Protein 8ABT (pdb70)

Foldseek 3Di:
DDPVVVVVVVVLVVLVVVLLVQVVCLVVVLQVQLQQLNQQVVLVQEDQQAWEADLQFIQGGSRRSCLQSAVPPCCQQVVRDGDDDPQWGWHWAKDDKDKAAPPVNFKIKIKIKTKTWTAGHPVCCVVHPPPDQRIKIWMWMWTFMWGQDPNHIGTRYTYTGTAFMARPVGGGVPDDDPRFRFDDAPPVPSSGHPGGHDPVPRAGYPVGHDDDDDPDADPPCGVNDDDPVVVVVPD/DDPVVVVVVVVVVVLVVVLLVQVVCLVVVLQVQLQQLNQQVVLVQADQQAWEADLQFIQGGSRRSCLQSQVPVCCQQPVRDGDDDPQWGWHWAKDDKDKAAPPVNFKIKIKIKTKIWTAGHPVCCVVHPPPDQRIKIWMWMWIFMWGQDPNHIGTRYTYTGTAFMQRVVGGRVRDDDPDHRFDDAPPVPSSHHPGGHPPVPRAGYPVGHDDDDDPDADPPCGPNDDPVVVVVVDDD

Solvent-accessible surface area: 27448 Å² total; per-residue (Å²): 118,65,84,118,59,155,99,47,54,92,112,67,164,71,55,85,114,106,5,46,87,35,0,72,183,24,0,70,27,6,3,161,70,15,27,95,10,70,4,87,54,0,7,53,25,2,0,159,94,0,6,0,2,17,21,9,0,51,4,64,9,92,127,0,0,60,14,1,12,9,65,39,37,17,80,45,24,4,64,36,125,110,4,82,26,128,26,22,86,8,43,32,111,34,73,108,44,58,26,61,16,28,151,102,15,94,61,4,101,0,34,1,95,5,59,14,19,5,6,6,100,107,93,24,52,177,81,43,47,78,37,49,44,52,71,16,85,19,9,1,22,6,25,2,32,2,22,50,58,152,57,87,16,58,0,68,70,0,15,25,20,18,19,55,27,0,50,126,118,76,22,132,96,160,14,49,2,120,60,44,22,28,44,35,33,69,108,134,40,86,56,0,2,45,169,69,26,80,154,123,85,56,56,64,11,44,51,51,166,53,142,9,84,116,36,53,64,73,116,126,70,54,200,81,81,45,102,44,117,104,73,177,147,136,222,111,70,87,120,53,158,94,48,54,95,109,65,163,72,56,84,114,106,5,48,87,34,0,70,183,23,0,73,29,7,3,164,72,14,27,97,10,70,4,83,54,0,8,54,24,2,0,161,95,0,7,1,2,19,20,9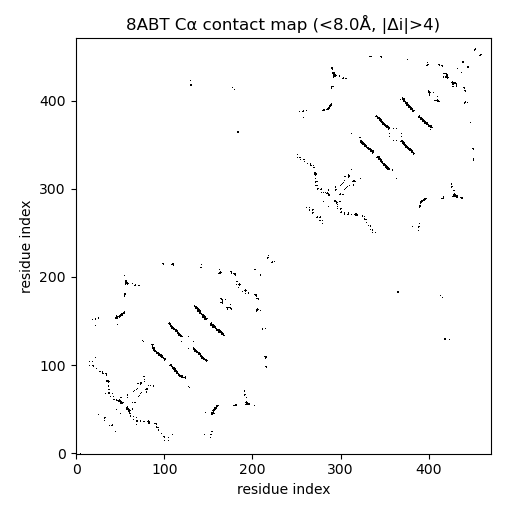,0,36,3,71,8,92,122,0,0,63,15,1,15,9,68,39,37,18,77,46,21,16,62,35,164,108,3,84,48,126,27,22,83,8,45,31,110,34,72,108,42,58,25,60,17,30,151,103,16,91,64,5,102,0,34,1,95,5,59,13,19,4,7,6,101,100,83,21,49,138,103,36,49,113,31,32,44,53,70,16,82,19,9,1,22,6,24,1,36,1,21,48,58,151,58,87,15,56,0,71,68,0,15,26,19,17,18,55,26,0,51,126,120,75,23,132,95,159,14,48,2,121,38,28,17,25,34,36,22,71,108,126,41,89,55,1,2,56,106,64,20,61,138,126,82,38,55,62,10,45,51,50,165,54,140,10,85,112,35,56,70,73,118,123,71,55,205,84,78,47,100,44,124,108,77,181,148,138,191,247

B-factor: mean 20.02, std 7.68, range [10.41, 75.84]

Structure (mmCIF, N/CA/C/O backbone):
data_8ABT
#
_entry.id   8ABT
#
_cell.length_a   78.045
_cell.length_b   78.045
_cell.length_c   159.541
_cell.angle_alpha   90.000
_cell.angle_beta   90.000
_cell.angle_gamma   120.000
#
_symmetry.space_group_name_H-M   'P 63'
#
loop_
_entity.id
_entity.type
_entity.pdbx_description
1 polymer 'SnoaL-like domain-containing protein'
2 non-polymer RESVERATROL
3 non-polymer 'SULFATE ION'
4 water water
#
loop_
_atom_site.group_PDB
_atom_site.id
_atom_site.type_symbol
_atom_site.label_atom_id
_atom_site.label_alt_id
_atom_site.label_comp_id
_atom_site.label_asym_id
_atom_site.label_entity_id
_atom_site.label_seq_id
_atom_site.pdbx_PDB_ins_code
_atom_site.Cartn_x
_atom_site.Cartn_y
_atom_site.Cartn_z
_atom_site.occupancy
_atom_site.B_iso_or_equiv
_atom_site.auth_seq_id
_atom_site.auth_comp_id
_atom_site.auth_asym_id
_atom_site.auth_atom_id
_atom_site.pdbx_PDB_model_num
ATOM 1 N N . ALA A 1 6 ? 37.194 10.819 -58.097 1.000 35.989 6 ALA A N 1
ATOM 2 C CA . ALA A 1 6 ? 36.040 11.750 -58.153 1.000 32.716 6 ALA A CA 1
ATOM 3 C C . ALA A 1 6 ? 36.416 12.984 -58.984 1.000 32.509 6 ALA A C 1
ATOM 4 O O . ALA A 1 6 ? 37.603 13.328 -59.016 1.000 34.332 6 ALA A O 1
ATOM 11 N N . SER A 1 7 ? 35.429 13.637 -59.613 1.000 28.515 7 SER A N 1
ATOM 12 C CA . SER A 1 7 ? 35.572 14.900 -60.369 1.000 26.929 7 SER A CA 1
ATOM 13 C C . SER A 1 7 ? 36.032 16.018 -59.430 1.000 25.851 7 SER A C 1
ATOM 14 O O . SER A 1 7 ? 35.797 15.912 -58.209 1.000 24.457 7 SER A O 1
ATOM 22 N N . SER A 1 8 ? 36.525 17.103 -60.003 1.000 26.037 8 SER A N 1
ATOM 23 C CA . SER A 1 8 ? 36.825 18.350 -59.256 1.000 25.050 8 SER A CA 1
ATOM 24 C C . SER A 1 8 ? 35.572 18.859 -58.545 1.000 23.589 8 SER A C 1
ATOM 25 O O . SER A 1 8 ? 35.685 19.341 -57.428 1.000 21.284 8 SER A O 1
ATOM 33 N N . GLU A 1 9 ? 34.408 18.747 -59.168 1.000 23.384 9 GLU A N 1
ATOM 34 C CA A GLU A 1 9 ? 33.140 19.263 -58.575 0.500 22.755 9 GLU A CA 1
ATOM 35 C CA B GLU A 1 9 ? 33.134 19.256 -58.590 0.500 22.983 9 GLU A CA 1
ATOM 36 C C . GLU A 1 9 ? 32.800 18.408 -57.350 1.000 22.582 9 GLU A C 1
ATOM 37 O O . GLU A 1 9 ? 32.441 18.987 -56.308 1.000 21.262 9 GLU A O 1
ATOM 59 N N . SER A 1 10 ? 32.957 17.082 -57.445 1.000 22.323 10 SER A N 1
ATOM 60 C CA . SER A 1 10 ? 32.677 16.154 -56.314 1.000 23.069 10 SER A CA 1
ATOM 61 C C . SER A 1 10 ? 33.629 16.456 -55.165 1.000 21.310 10 SER A C 1
ATOM 62 O O . SER A 1 10 ? 33.174 16.507 -54.013 1.000 19.882 10 SER A O 1
ATOM 70 N N . ARG A 1 11 ? 34.904 16.683 -55.481 1.000 19.733 11 ARG A N 1
ATOM 71 C CA . ARG A 1 11 ? 35.936 16.970 -54.464 1.000 19.174 11 ARG A CA 1
ATOM 72 C C . ARG A 1 11 ? 35.686 18.334 -53.817 1.000 18.944 11 ARG A C 1
ATOM 73 O O . ARG A 1 11 ? 35.868 18.440 -52.587 1.000 16.855 11 ARG A O 1
ATOM 94 N N . LEU A 1 12 ? 35.351 19.360 -54.595 1.000 17.619 12 LEU A N 1
ATOM 95 C CA . LEU A 1 12 ? 35.048 20.706 -54.015 1.000 17.555 12 LEU A CA 1
ATOM 96 C C . LEU A 1 12 ? 33.843 20.571 -53.073 1.000 18.002 12 LEU A C 1
ATOM 97 O O . LEU A 1 12 ? 33.919 21.098 -51.942 1.000 17.031 12 LEU A O 1
ATOM 113 N N . ALA A 1 13 ? 32.787 19.880 -53.504 1.000 17.786 13 ALA A N 1
ATOM 114 C CA . ALA A 1 13 ? 31.567 19.801 -52.657 1.000 18.503 13 ALA A CA 1
ATOM 115 C C . ALA A 1 13 ? 31.882 19.025 -51.386 1.000 18.082 13 ALA A C 1
ATOM 116 O O . ALA A 1 13 ? 31.421 19.427 -50.302 1.000 17.299 13 ALA A O 1
ATOM 123 N N . ALA A 1 14 ? 32.700 17.981 -51.492 1.000 17.279 14 ALA A N 1
ATOM 124 C CA . ALA A 1 14 ? 33.050 17.153 -50.326 1.000 18.436 14 ALA A CA 1
ATOM 125 C C . ALA A 1 14 ? 33.861 17.987 -49.335 1.000 18.102 14 ALA A C 1
ATOM 126 O O . ALA A 1 14 ? 33.604 17.906 -48.108 1.000 18.329 14 ALA A O 1
ATOM 133 N N . LEU A 1 15 ? 34.734 18.871 -49.834 1.000 18.546 15 LEU A N 1
ATOM 134 C CA . LEU A 1 15 ? 35.623 19.708 -48.997 1.000 18.336 15 LEU A CA 1
ATOM 135 C C . LEU A 1 15 ? 34.765 20.782 -48.337 1.000 17.548 15 LEU A C 1
ATOM 136 O O . LEU A 1 15 ? 34.920 20.957 -47.153 1.000 16.767 15 LEU A O 1
ATOM 152 N N . GLU A 1 16 ? 33.816 21.380 -49.066 1.000 16.581 16 GLU A N 1
ATOM 153 C CA . GLU A 1 16 ? 32.919 22.404 -48.511 1.000 18.343 16 GLU A CA 1
ATOM 154 C C . GLU A 1 16 ? 32.168 21.783 -47.306 1.000 17.587 16 GLU A C 1
ATOM 155 O O . GLU A 1 16 ? 32.068 22.449 -46.283 1.000 18.332 16 GLU A O 1
ATOM 167 N N . ALA A 1 17 ? 31.553 20.622 -47.456 1.000 17.454 17 ALA A N 1
ATOM 168 C CA . ALA A 1 17 ? 30.796 19.913 -46.400 1.000 16.750 17 ALA A CA 1
ATOM 169 C C . ALA A 1 17 ? 31.707 19.584 -45.210 1.000 16.574 17 ALA A C 1
ATOM 170 O O . ALA A 1 17 ? 31.289 19.809 -44.040 1.000 16.909 17 ALA A O 1
ATOM 177 N N . ARG A 1 18 ? 32.923 19.116 -45.474 1.000 16.630 18 ARG A N 1
ATOM 178 C CA . ARG A 1 18 ? 33.868 18.768 -44.372 1.000 16.250 18 ARG A CA 1
ATOM 179 C C . ARG A 1 18 ? 34.258 20.033 -43.622 1.000 15.646 18 ARG A C 1
ATOM 180 O O . ARG A 1 18 ? 34.286 19.999 -42.406 1.000 14.940 18 ARG A O 1
ATOM 201 N N . VAL A 1 19 ? 34.575 21.126 -44.326 1.000 16.244 19 VAL A N 1
ATOM 202 C CA . VAL A 1 19 ? 34.980 22.384 -43.659 1.000 15.576 19 VAL A CA 1
ATOM 203 C C . VAL A 1 19 ? 33.779 22.981 -42.911 1.000 16.276 19 VAL A C 1
ATOM 204 O O . VAL A 1 19 ? 33.971 23.528 -41.796 1.000 16.599 19 VAL A O 1
ATOM 217 N N . THR A 1 20 ? 32.573 22.874 -43.433 1.000 16.135 20 THR A N 1
ATOM 218 C CA . THR A 1 20 ? 31.366 23.375 -42.694 1.000 16.586 20 THR A CA 1
ATOM 219 C C . THR A 1 20 ? 31.241 22.595 -41.379 1.000 15.982 20 THR A C 1
ATOM 220 O O . THR A 1 20 ? 30.916 23.199 -40.333 1.000 17.259 20 THR A O 1
ATOM 231 N N . GLU A 1 21 ? 31.466 21.272 -41.389 1.000 16.924 21 GLU A N 1
ATOM 232 C CA . GLU A 1 21 ? 31.287 20.461 -40.154 1.000 17.147 21 GLU A CA 1
ATOM 233 C C . GLU A 1 21 ? 32.333 20.869 -39.108 1.000 16.763 21 GLU A C 1
ATOM 234 O O . GLU A 1 21 ? 31.959 21.068 -37.925 1.000 16.525 21 GLU A O 1
ATOM 246 N N . LEU A 1 22 ? 33.579 21.159 -39.508 1.000 16.408 22 LEU A N 1
ATOM 247 C CA . LEU A 1 22 ? 34.618 21.637 -38.560 1.000 15.214 22 LEU A CA 1
ATOM 248 C C . LEU A 1 22 ? 34.217 23.012 -37.971 1.000 15.085 22 LEU A C 1
ATOM 249 O O . LEU A 1 22 ? 34.380 23.231 -36.744 1.000 14.192 22 LEU A O 1
ATOM 265 N N . GLU A 1 23 ? 33.669 23.901 -38.803 1.000 14.496 23 GLU A N 1
ATOM 266 C CA . GLU A 1 23 ? 33.155 25.234 -38.363 1.000 15.911 23 GLU A CA 1
ATOM 267 C C . GLU A 1 23 ? 31.959 25.075 -37.420 1.000 15.217 23 GLU A C 1
ATOM 268 O O . GLU A 1 23 ? 31.902 25.761 -36.411 1.000 13.946 23 GLU A O 1
ATOM 280 N N . ASP A 1 24 ? 31.065 24.142 -37.744 1.000 15.252 24 ASP A N 1
ATOM 281 C CA . ASP A 1 24 ? 29.876 23.844 -36.915 1.000 16.578 24 ASP A CA 1
ATOM 282 C C . ASP A 1 24 ? 30.360 23.455 -35.513 1.000 14.952 24 ASP A C 1
ATOM 283 O O . ASP A 1 24 ? 29.807 23.997 -34.506 1.000 16.275 24 ASP A O 1
ATOM 292 N N . LEU A 1 25 ? 31.297 22.537 -35.397 1.000 14.713 25 LEU A N 1
ATOM 293 C CA . LEU A 1 25 ? 31.779 22.068 -34.089 1.000 15.032 25 LEU A CA 1
ATOM 294 C C . LEU A 1 25 ? 32.368 23.227 -33.280 1.000 15.237 25 LEU A C 1
ATOM 295 O O . LEU A 1 25 ? 32.086 23.387 -32.093 1.000 15.740 25 LEU A O 1
ATOM 311 N N . ASN A 1 26 ? 33.165 24.062 -33.922 1.000 13.445 26 ASN A N 1
ATOM 312 C CA . ASN A 1 26 ? 33.714 25.237 -33.238 1.000 14.722 26 ASN A CA 1
ATOM 313 C C . ASN A 1 26 ? 32.546 26.092 -32.726 1.000 13.718 26 ASN A C 1
ATOM 314 O O . ASN A 1 26 ? 32.598 26.572 -31.591 1.000 14.660 26 ASN A O 1
ATOM 325 N N . ALA A 1 27 ? 31.560 26.335 -33.576 1.000 14.121 27 ALA A N 1
ATOM 326 C CA . ALA A 1 27 ? 30.479 27.316 -33.280 1.000 14.431 27 ALA A CA 1
ATOM 327 C C . ALA A 1 27 ? 29.673 26.825 -32.080 1.000 13.992 27 ALA A C 1
ATOM 328 O O . ALA A 1 27 ? 29.294 27.622 -31.221 1.000 14.295 27 ALA A O 1
ATOM 335 N N . ILE A 1 28 ? 29.403 25.539 -32.045 1.000 14.287 28 ILE A N 1
ATOM 336 C CA . ILE A 1 28 ? 28.617 24.933 -30.945 1.000 15.226 28 ILE A CA 1
ATOM 337 C C . ILE A 1 28 ? 29.438 25.019 -29.637 1.000 15.337 28 ILE A C 1
ATOM 338 O O . ILE A 1 28 ? 28.923 25.402 -28.589 1.000 15.781 28 ILE A O 1
ATOM 354 N N . ARG A 1 29 ? 30.708 24.658 -29.651 1.000 16.654 29 ARG A N 1
ATOM 355 C CA . ARG A 1 29 ? 31.586 24.788 -28.469 1.000 16.012 29 ARG A CA 1
ATOM 356 C C . ARG A 1 29 ? 31.607 26.231 -27.973 1.000 15.600 29 ARG A C 1
ATOM 357 O O . ARG A 1 29 ? 31.396 26.459 -26.774 1.000 15.069 29 ARG A O 1
ATOM 378 N N . ARG A 1 30 ? 31.744 27.183 -28.901 1.000 15.963 30 ARG A N 1
ATOM 379 C CA . ARG A 1 30 ? 31.774 28.622 -28.566 1.000 15.230 30 ARG A CA 1
ATOM 380 C C . ARG A 1 30 ? 30.487 29.005 -27.834 1.000 14.807 30 ARG A C 1
ATOM 381 O O . ARG A 1 30 ? 30.570 29.857 -26.908 1.000 13.310 30 ARG A O 1
ATOM 402 N N . LEU A 1 31 ? 29.317 28.496 -28.254 1.000 14.385 31 LEU A N 1
ATOM 403 C CA . LEU A 1 31 ? 28.058 28.827 -27.527 1.000 14.230 31 LEU A CA 1
ATOM 404 C C . LEU A 1 31 ? 28.224 28.435 -26.048 1.000 13.637 31 LEU A C 1
ATOM 405 O O . LEU A 1 31 ? 27.780 29.151 -25.153 1.000 13.672 31 LEU A O 1
ATOM 421 N N . GLN A 1 32 ? 28.697 27.222 -25.741 1.000 14.206 32 GLN A N 1
ATOM 422 C CA . GLN A 1 32 ? 28.763 26.797 -24.329 1.000 13.041 32 GLN A CA 1
ATOM 423 C C . GLN A 1 32 ? 29.830 27.629 -23.607 1.000 12.686 32 GLN A C 1
ATOM 424 O O . GLN A 1 32 ? 29.643 27.998 -22.430 1.000 12.852 32 GLN A O 1
ATOM 438 N N . TRP A 1 33 ? 30.975 27.872 -24.242 1.000 12.947 33 TRP A N 1
ATOM 439 C CA . TRP A 1 33 ? 32.032 28.628 -23.522 1.000 12.920 33 TRP A CA 1
ATOM 440 C C . TRP A 1 33 ? 31.540 30.074 -23.252 1.000 12.996 33 TRP A C 1
ATOM 441 O O . TRP A 1 33 ? 31.829 30.631 -22.176 1.000 13.044 33 TRP A O 1
ATOM 462 N N . ALA A 1 34 ? 30.827 30.683 -24.215 1.000 12.787 34 ALA A N 1
ATOM 463 C CA . ALA A 1 34 ? 30.275 32.054 -24.092 1.000 13.278 34 ALA A CA 1
ATOM 464 C C . ALA A 1 34 ? 29.187 32.045 -23.027 1.000 12.164 34 ALA A C 1
ATOM 465 O O . ALA A 1 34 ? 29.271 32.914 -22.118 1.000 13.260 34 ALA A O 1
ATOM 472 N N . TYR A 1 35 ? 28.295 31.074 -23.064 1.000 12.172 35 TYR A N 1
ATOM 473 C CA . TYR A 1 35 ? 27.272 30.891 -22.030 1.000 12.850 35 TYR A CA 1
ATOM 474 C C . TYR A 1 35 ? 27.938 30.954 -20.651 1.000 12.207 35 TYR A C 1
ATOM 475 O O . TYR A 1 35 ? 27.445 31.719 -19.745 1.000 13.244 35 TYR A O 1
ATOM 493 N N . GLY A 1 36 ? 29.004 30.152 -20.455 1.000 12.209 36 GLY A N 1
ATOM 494 C CA . GLY A 1 36 ? 29.730 30.156 -19.184 1.000 11.835 36 GLY A CA 1
ATOM 495 C C . GLY A 1 36 ? 30.126 31.562 -18.775 1.000 12.332 36 GLY A C 1
ATOM 496 O O . GLY A 1 36 ? 29.977 31.928 -17.622 1.000 11.623 36 GLY A O 1
ATOM 500 N N . TYR A 1 37 ? 30.771 32.313 -19.657 1.000 12.317 37 TYR A N 1
ATOM 501 C CA . TYR A 1 37 ? 31.329 33.634 -19.259 1.000 12.514 37 TYR A CA 1
ATOM 502 C C . TYR A 1 37 ? 30.191 34.597 -18.942 1.000 12.671 37 TYR A C 1
ATOM 503 O O . TYR A 1 37 ? 30.384 35.456 -18.074 1.000 12.619 37 TYR A O 1
ATOM 521 N N . TYR A 1 38 ? 29.013 34.373 -19.513 1.000 13.336 38 TYR A N 1
ATOM 522 C CA . TYR A 1 38 ? 27.870 35.260 -19.197 1.000 12.845 38 TYR A CA 1
ATOM 523 C C . TYR A 1 38 ? 27.335 34.911 -17.833 1.000 13.254 38 TYR A C 1
ATOM 524 O O . TYR A 1 38 ? 26.994 35.787 -17.030 1.000 12.522 38 TYR A O 1
ATOM 542 N N . ILE A 1 39 ? 27.173 33.605 -17.551 1.000 12.681 39 ILE A N 1
ATOM 543 C CA . ILE A 1 39 ? 26.502 33.215 -16.273 1.000 12.999 39 ILE A CA 1
ATOM 544 C C . ILE A 1 39 ? 27.441 33.529 -15.099 1.000 13.342 39 ILE A C 1
ATOM 545 O O . ILE A 1 39 ? 26.956 33.777 -13.989 1.000 13.197 39 ILE A O 1
ATOM 561 N N . ASP A 1 40 ? 28.755 33.534 -15.305 1.000 13.049 40 ASP A N 1
ATOM 562 C CA . ASP A 1 40 ? 29.707 33.916 -14.233 1.000 12.583 40 ASP A CA 1
ATOM 563 C C . ASP A 1 40 ? 29.472 35.361 -13.807 1.000 12.511 40 ASP A C 1
ATOM 564 O O . ASP A 1 40 ? 29.868 35.729 -12.679 1.000 12.821 40 ASP A O 1
ATOM 573 N N . TYR A 1 41 ? 28.909 36.165 -14.709 1.000 13.914 41 TYR A N 1
ATOM 574 C CA . TYR A 1 41 ? 28.628 37.592 -14.424 1.000 13.509 41 TYR A CA 1
ATOM 575 C C . TYR A 1 41 ? 27.147 37.825 -14.117 1.000 13.685 41 TYR A C 1
ATOM 576 O O . TYR A 1 41 ? 26.702 39.015 -14.021 1.000 13.559 41 TYR A O 1
ATOM 594 N N . ASN A 1 42 ? 26.343 36.762 -13.933 1.000 13.804 42 ASN A N 1
ATOM 595 C CA . ASN A 1 42 ? 24.914 36.958 -13.640 1.000 14.489 42 ASN A CA 1
ATOM 596 C C . ASN A 1 42 ? 24.317 37.903 -14.671 1.000 14.711 42 ASN A C 1
ATOM 597 O O . ASN A 1 42 ? 23.671 38.868 -14.283 1.000 14.911 42 ASN A O 1
ATOM 608 N N . ARG A 1 43 ? 24.534 37.619 -15.940 1.000 15.530 43 ARG A N 1
ATOM 609 C CA . ARG A 1 43 ? 24.057 38.444 -17.082 1.000 15.956 43 ARG A CA 1
ATOM 610 C C . ARG A 1 43 ? 23.058 37.606 -17.853 1.000 16.718 43 ARG A C 1
ATOM 611 O O . ARG A 1 43 ? 23.438 36.951 -18.812 1.000 16.586 43 ARG A O 1
ATOM 632 N N . PRO A 1 44 ? 21.781 37.579 -17.446 1.000 16.194 44 PRO A N 1
ATOM 633 C CA . PRO A 1 44 ? 20.856 36.617 -18.048 1.000 16.516 44 PRO A CA 1
ATOM 634 C C . PRO A 1 44 ? 20.452 36.989 -19.478 1.000 15.516 44 PRO A C 1
ATOM 635 O O . PRO A 1 44 ? 20.053 36.141 -20.226 1.000 16.322 44 PRO A O 1
ATOM 646 N N . GLU A 1 45 ? 20.443 38.285 -19.797 1.000 16.559 45 GLU A N 1
ATOM 647 C CA . GLU A 1 45 ? 20.041 38.781 -21.134 1.000 15.941 45 GLU A CA 1
ATOM 648 C C . GLU A 1 45 ? 20.905 38.088 -22.190 1.000 15.945 45 GLU A C 1
ATOM 649 O O . GLU A 1 45 ? 20.368 37.603 -23.157 1.000 15.425 45 GLU A O 1
ATOM 661 N N . GLU A 1 46 ? 22.221 38.103 -22.019 1.000 17.123 46 GLU A N 1
ATOM 662 C CA . GLU A 1 46 ? 23.168 37.556 -23.020 1.000 15.811 46 GLU A CA 1
ATOM 663 C C . GLU A 1 46 ? 22.948 36.047 -23.135 1.000 15.391 46 GLU A C 1
ATOM 664 O O . GLU A 1 46 ? 23.001 35.527 -24.256 1.000 16.098 46 GLU A O 1
ATOM 676 N N . VAL A 1 47 ? 22.606 35.421 -22.024 1.000 15.504 47 VAL A N 1
ATOM 677 C CA . VAL A 1 47 ? 22.267 33.987 -21.992 1.000 15.931 47 VAL A CA 1
ATOM 678 C C . VAL A 1 47 ? 20.996 33.768 -22.827 1.000 15.406 47 VAL A C 1
ATOM 679 O O . VAL A 1 47 ? 21.016 32.882 -23.718 1.000 14.782 47 VAL A O 1
ATOM 692 N N . ALA A 1 48 ? 19.910 34.494 -22.529 1.000 15.500 48 ALA A N 1
ATOM 693 C CA . ALA A 1 48 ? 18.627 34.376 -23.278 1.000 16.136 48 ALA A CA 1
ATOM 694 C C . ALA A 1 48 ? 18.854 34.533 -24.797 1.000 15.657 48 ALA A C 1
ATOM 695 O O . ALA A 1 48 ? 18.319 33.688 -25.589 1.000 15.102 48 ALA A O 1
ATOM 702 N N . GLY A 1 49 ? 19.748 35.435 -25.204 1.000 15.089 49 GLY A N 1
ATOM 703 C CA . GLY A 1 49 ? 20.086 35.712 -26.611 1.000 15.120 49 GLY A CA 1
ATOM 704 C C . GLY A 1 49 ? 20.744 34.567 -27.347 1.000 15.833 49 GLY A C 1
ATOM 705 O O . GLY A 1 49 ? 20.733 34.562 -28.572 1.000 16.458 49 GLY A O 1
ATOM 709 N N . LEU A 1 50 ? 21.325 33.623 -26.617 1.000 14.943 50 LEU A N 1
ATOM 710 C CA . LEU A 1 50 ? 21.948 32.414 -27.217 1.000 15.242 50 LEU A CA 1
ATOM 711 C C . LEU A 1 50 ? 20.924 31.395 -27.712 1.000 16.596 50 LEU A C 1
ATOM 712 O O . LEU A 1 50 ? 21.308 30.533 -28.466 1.000 17.669 50 LEU A O 1
ATOM 728 N N . PHE A 1 51 ? 19.665 31.533 -27.279 1.000 16.933 51 PHE A N 1
ATOM 729 C CA . PHE A 1 51 ? 18.602 30.523 -27.500 1.000 16.194 51 PHE A CA 1
ATOM 730 C C . PHE A 1 51 ? 17.795 30.843 -28.754 1.000 17.080 51 PHE A C 1
ATOM 731 O O . PHE A 1 51 ? 17.506 31.977 -29.130 1.000 17.303 51 PHE A O 1
ATOM 748 N N . ALA A 1 52 ? 17.426 29.801 -29.451 1.000 17.054 52 ALA A N 1
ATOM 749 C CA . ALA A 1 52 ? 16.325 29.853 -30.423 1.000 19.376 52 ALA A CA 1
ATOM 750 C C . ALA A 1 52 ? 15.055 30.306 -29.693 1.000 21.262 52 ALA A C 1
ATOM 751 O O . ALA A 1 52 ? 14.876 30.011 -28.532 1.000 22.099 52 ALA A O 1
ATOM 758 N N . LYS A 1 53 ? 14.127 30.945 -30.391 1.000 23.723 53 LYS A N 1
ATOM 759 C CA . LYS A 1 53 ? 12.948 31.517 -29.710 1.000 24.793 53 LYS A CA 1
ATOM 760 C C . LYS A 1 53 ? 12.052 30.424 -29.135 1.000 24.247 53 LYS A C 1
ATOM 761 O O . LYS A 1 53 ? 11.338 30.718 -28.183 1.000 22.974 53 LYS A O 1
ATOM 780 N N . ASP A 1 54 ? 12.043 29.236 -29.750 1.000 24.129 54 ASP A N 1
ATOM 781 C CA . ASP A 1 54 ? 11.256 28.062 -29.279 1.000 25.714 54 ASP A CA 1
ATOM 782 C C . ASP A 1 54 ? 12.199 27.121 -28.533 1.000 24.946 54 ASP A C 1
ATOM 783 O O . ASP A 1 54 ? 11.894 25.925 -28.439 1.000 24.739 54 ASP A O 1
ATOM 792 N N . GLY A 1 55 ? 13.294 27.671 -27.995 1.000 22.789 55 GLY A N 1
ATOM 793 C CA . GLY A 1 55 ? 14.239 26.913 -27.169 1.000 21.955 55 GLY A CA 1
ATOM 794 C C . GLY A 1 55 ? 13.745 26.763 -25.756 1.000 20.746 55 GLY A C 1
ATOM 795 O O . GLY A 1 55 ? 12.749 27.345 -25.376 1.000 19.549 55 GLY A O 1
ATOM 799 N N . ALA A 1 56 ? 14.477 26.010 -24.969 1.000 18.392 56 ALA A N 1
ATOM 800 C CA . ALA A 1 56 ? 14.155 25.816 -23.562 1.000 18.099 56 ALA A CA 1
ATOM 801 C C . ALA A 1 56 ? 15.425 25.543 -22.785 1.000 17.041 56 ALA A C 1
ATOM 802 O O . ALA A 1 56 ? 16.417 25.083 -23.375 1.000 16.397 56 ALA A O 1
ATOM 809 N N . VAL A 1 57 ? 15.361 25.795 -21.495 1.000 17.479 57 VAL A N 1
ATOM 810 C CA . VAL A 1 57 ? 16.395 25.346 -20.523 1.000 15.992 57 VAL A CA 1
ATOM 811 C C . VAL A 1 57 ? 15.729 24.437 -19.492 1.000 15.521 57 VAL A C 1
ATOM 812 O O . VAL A 1 57 ? 14.592 24.662 -19.064 1.000 16.007 57 VAL A O 1
ATOM 825 N N . VAL A 1 58 ? 16.444 23.379 -19.135 1.000 17.146 58 VAL A N 1
ATOM 826 C CA . VAL A 1 58 ? 16.050 22.319 -18.167 1.000 16.570 58 VAL A CA 1
ATOM 827 C C . VAL A 1 58 ? 16.997 22.391 -16.964 1.000 16.620 58 VAL A C 1
ATOM 828 O O . VAL A 1 58 ? 18.254 22.427 -17.155 1.000 18.448 58 VAL A O 1
ATOM 841 N N . PHE A 1 59 ? 16.425 22.475 -15.773 1.000 15.467 59 PHE A N 1
ATOM 842 C CA . PHE A 1 59 ? 17.166 22.667 -14.506 1.000 16.107 59 PHE A CA 1
ATOM 843 C C . PHE A 1 59 ? 16.348 21.975 -13.410 1.000 16.766 59 PHE A C 1
ATOM 844 O O . PHE A 1 59 ? 15.168 22.318 -13.286 1.000 16.838 59 PHE A O 1
ATOM 861 N N . LEU A 1 60 ? 16.965 21.085 -12.636 1.000 16.707 60 LEU A N 1
ATOM 862 C CA . LEU A 1 60 ? 16.269 20.343 -11.550 1.000 15.761 60 LEU A CA 1
ATOM 863 C C . LEU A 1 60 ? 14.980 19.708 -12.107 1.000 15.843 60 LEU A C 1
ATOM 864 O O . LEU A 1 60 ? 13.935 19.828 -11.462 1.000 16.022 60 LEU A O 1
ATOM 880 N N . SER A 1 61 ? 15.039 19.053 -13.263 1.000 16.336 61 SER A N 1
ATOM 881 C CA . SER A 1 61 ? 13.950 18.217 -13.793 1.000 16.444 61 SER A CA 1
ATOM 882 C C . SER A 1 61 ? 12.738 19.091 -14.104 1.000 17.046 61 SER A C 1
ATOM 883 O O . SER A 1 61 ? 11.586 18.580 -13.944 1.000 16.358 61 SER A O 1
ATOM 891 N N . GLY A 1 62 ? 12.996 20.331 -14.482 1.000 17.857 62 GLY A N 1
ATOM 892 C CA . GLY A 1 62 ? 11.955 21.300 -14.860 1.000 18.588 62 GLY A CA 1
ATOM 893 C C . GLY A 1 62 ? 12.298 22.023 -16.137 1.000 18.869 62 GLY A C 1
ATOM 894 O O . GLY A 1 62 ? 13.420 22.579 -16.223 1.000 15.808 62 GLY A O 1
ATOM 898 N N . GLU A 1 63 ? 11.339 22.193 -17.055 1.000 17.513 63 GLU A N 1
ATOM 899 C CA . GLU A 1 63 ? 11.565 22.936 -18.319 1.000 19.381 63 GLU A CA 1
ATOM 900 C C . GLU A 1 63 ? 11.079 24.386 -18.205 1.000 18.162 63 GLU A C 1
ATOM 901 O O . GLU A 1 63 ? 9.869 24.599 -17.860 1.000 19.080 63 GLU A O 1
ATOM 913 N N . TYR A 1 64 ? 11.947 25.315 -18.572 1.000 16.330 64 TYR A N 1
ATOM 914 C CA . TYR A 1 64 ? 11.714 26.777 -18.670 1.000 16.862 64 TYR A CA 1
ATOM 915 C C . TYR A 1 64 ? 11.723 27.148 -20.137 1.000 16.854 64 TYR A C 1
ATOM 916 O O . TYR A 1 64 ? 12.759 26.990 -20.784 1.000 16.659 64 TYR A O 1
ATOM 934 N N . VAL A 1 65 ? 10.540 27.486 -20.678 1.000 17.455 65 VAL A N 1
ATOM 935 C CA . VAL A 1 65 ? 10.406 27.657 -22.150 1.000 18.508 65 VAL A CA 1
ATOM 936 C C . VAL A 1 65 ? 10.625 29.094 -22.621 1.000 17.693 65 VAL A C 1
ATOM 937 O O . VAL A 1 65 ? 10.089 30.000 -21.981 1.000 18.429 65 VAL A O 1
ATOM 950 N N . GLY A 1 66 ? 11.357 29.235 -23.719 1.000 17.374 66 GLY A N 1
ATOM 951 C CA . GLY A 1 66 ? 11.559 30.478 -24.471 1.000 18.468 66 GLY A CA 1
ATOM 952 C C . GLY A 1 66 ? 12.378 31.507 -23.705 1.000 18.648 66 GLY A C 1
ATOM 953 O O . GLY A 1 66 ? 12.893 31.230 -22.651 1.000 18.391 66 GLY A O 1
ATOM 957 N N . TYR A 1 67 ? 12.573 32.658 -24.322 1.000 19.439 67 TYR A N 1
ATOM 958 C CA . TYR A 1 67 ? 13.220 33.824 -23.706 1.000 18.406 67 TYR A CA 1
ATOM 959 C C . TYR A 1 67 ? 12.644 34.120 -22.323 1.000 17.715 67 TYR A C 1
ATOM 960 O O . TYR A 1 67 ? 13.366 34.355 -21.391 1.000 16.764 67 TYR A O 1
ATOM 978 N N . GLU A 1 68 ? 11.329 34.085 -22.173 1.000 17.692 68 GLU A N 1
ATOM 979 C CA . GLU A 1 68 ? 10.635 34.313 -20.888 1.000 18.609 68 GLU A CA 1
ATOM 980 C C . GLU A 1 68 ? 11.131 33.297 -19.872 1.000 17.534 68 GLU A C 1
ATOM 981 O O . GLU A 1 68 ? 11.489 33.694 -18.777 1.000 17.616 68 GLU A O 1
ATOM 993 N N . GLY A 1 69 ? 11.120 32.003 -20.208 1.000 16.948 69 GLY A N 1
ATOM 994 C CA . GLY A 1 69 ? 11.591 31.023 -19.224 1.000 17.573 69 GLY A CA 1
ATOM 995 C C . GLY A 1 69 ? 13.054 31.189 -18.883 1.000 16.971 69 GLY A C 1
ATOM 996 O O . GLY A 1 69 ? 13.425 30.987 -17.716 1.000 17.207 69 GLY A O 1
ATOM 1000 N N . VAL A 1 70 ? 13.883 31.432 -19.889 1.000 16.881 70 VAL A N 1
ATOM 1001 C CA . VAL A 1 70 ? 15.341 31.575 -19.663 1.000 17.266 70 VAL A CA 1
ATOM 1002 C C . VAL A 1 70 ? 15.548 32.811 -18.758 1.000 18.397 70 VAL A C 1
ATOM 1003 O O . VAL A 1 70 ? 16.286 32.721 -17.756 1.000 17.534 70 VAL A O 1
ATOM 1016 N N . MET A 1 71 ? 14.892 33.950 -19.035 1.000 17.372 71 MET A N 1
ATOM 1017 C CA . MET A 1 71 ? 15.012 35.112 -18.121 1.000 16.887 71 MET A CA 1
ATOM 1018 C C . MET A 1 71 ? 14.493 34.815 -16.708 1.000 16.160 71 MET A C 1
ATOM 1019 O O . MET A 1 71 ? 15.015 35.385 -15.694 1.000 15.228 71 MET A O 1
ATOM 1033 N N . ARG A 1 72 ? 13.453 33.995 -16.565 1.000 16.231 72 ARG A N 1
ATOM 1034 C CA . ARG A 1 72 ? 12.932 33.642 -15.219 1.000 16.983 72 ARG A CA 1
ATOM 1035 C C . ARG A 1 72 ? 13.998 32.865 -14.440 1.000 15.764 72 ARG A C 1
ATOM 1036 O O . ARG A 1 72 ? 14.227 33.142 -13.251 1.000 15.478 72 ARG A O 1
ATOM 1057 N N . LEU A 1 73 ? 14.626 31.890 -15.082 1.000 16.560 73 LEU A N 1
ATOM 1058 C CA . LEU A 1 73 ? 15.599 31.029 -14.331 1.000 16.137 73 LEU A CA 1
ATOM 1059 C C . LEU A 1 73 ? 16.850 31.847 -14.014 1.000 15.563 73 LEU A C 1
ATOM 1060 O O . LEU A 1 73 ? 17.246 31.885 -12.845 1.000 15.657 73 LEU A O 1
ATOM 1076 N N . TYR A 1 74 ? 17.472 32.457 -15.022 1.000 16.126 74 TYR A N 1
ATOM 1077 C CA . TYR A 1 74 ? 18.787 33.123 -14.900 1.000 15.806 74 TYR A CA 1
ATOM 1078 C C . TYR A 1 74 ? 18.652 34.518 -14.290 1.000 14.864 74 TYR A C 1
ATOM 1079 O O . TYR A 1 74 ? 19.569 34.941 -13.584 1.000 15.836 74 TYR A O 1
ATOM 1097 N N . GLY A 1 75 ? 17.491 35.169 -14.449 1.000 15.672 75 GLY A N 1
ATOM 1098 C CA . GLY A 1 75 ? 17.198 36.518 -13.932 1.000 16.467 75 GLY A CA 1
ATOM 1099 C C . GLY A 1 75 ? 16.400 36.485 -12.639 1.000 15.385 75 GLY A C 1
ATOM 1100 O O . GLY A 1 75 ? 16.984 36.720 -11.577 1.000 16.832 75 GLY A O 1
ATOM 1104 N N . THR A 1 76 ? 15.116 36.119 -12.710 1.000 16.239 76 THR A N 1
ATOM 1105 C CA . THR A 1 76 ? 14.226 36.113 -11.519 1.000 16.412 76 THR A CA 1
ATOM 1106 C C . THR A 1 76 ? 14.797 35.233 -10.397 1.000 16.391 76 THR A C 1
ATOM 1107 O O . THR A 1 76 ? 14.698 35.606 -9.226 1.000 16.649 76 THR A O 1
ATOM 1118 N N . TRP A 1 77 ? 15.329 34.072 -10.721 1.000 15.505 77 TRP A N 1
ATOM 1119 C CA . TRP A 1 77 ? 15.941 33.200 -9.705 1.000 16.013 77 TRP A CA 1
ATOM 1120 C C . TRP A 1 77 ? 17.439 33.558 -9.533 1.000 16.020 77 TRP A C 1
ATOM 1121 O O . TRP A 1 77 ? 17.757 34.152 -8.462 1.000 15.878 77 TRP A O 1
ATOM 1142 N N . PHE A 1 78 ? 18.337 33.168 -10.443 1.000 16.123 78 PHE A N 1
ATOM 1143 C CA . PHE A 1 78 ? 19.772 33.137 -10.081 1.000 15.487 78 PHE A CA 1
ATOM 1144 C C . PHE A 1 78 ? 20.334 34.547 -9.783 1.000 15.650 78 PHE A C 1
ATOM 1145 O O . PHE A 1 78 ? 21.038 34.705 -8.783 1.000 14.750 78 PHE A O 1
ATOM 1162 N N . GLN A 1 79 ? 19.993 35.532 -10.618 1.000 14.230 79 GLN A N 1
ATOM 1163 C CA . GLN A 1 79 ? 20.469 36.925 -10.399 1.000 15.183 79 GLN A CA 1
ATOM 1164 C C . GLN A 1 79 ? 19.938 37.487 -9.098 1.000 15.008 79 GLN A C 1
ATOM 1165 O O . GLN A 1 79 ? 20.726 38.115 -8.395 1.000 17.829 79 GLN A O 1
ATOM 1179 N N . ASN A 1 80 ? 18.633 37.362 -8.790 1.000 16.748 80 ASN A N 1
ATOM 1180 C CA . ASN A 1 80 ? 18.102 37.918 -7.538 1.000 18.049 80 ASN A CA 1
ATOM 1181 C C . ASN A 1 80 ? 18.771 37.203 -6.356 1.000 18.207 80 ASN A C 1
ATOM 1182 O O . ASN A 1 80 ? 19.140 37.920 -5.363 1.000 20.156 80 ASN A O 1
ATOM 1193 N N . LEU A 1 81 ? 19.003 35.895 -6.450 1.000 18.447 81 LEU A N 1
ATOM 1194 C CA . LEU A 1 81 ? 19.647 35.095 -5.382 1.000 18.496 81 LEU A CA 1
ATOM 1195 C C . LEU A 1 81 ? 21.075 35.600 -5.094 1.000 18.855 81 LEU A C 1
ATOM 1196 O O . LEU A 1 81 ? 21.424 35.876 -3.890 1.000 17.823 81 LEU A O 1
ATOM 1212 N N . PHE A 1 82 ? 21.916 35.678 -6.116 1.000 17.763 82 PHE A N 1
ATOM 1213 C CA . PHE A 1 82 ? 23.361 35.908 -5.894 1.000 18.624 82 PHE A CA 1
ATOM 1214 C C . PHE A 1 82 ? 23.749 37.403 -5.860 1.000 18.577 82 PHE A C 1
ATOM 1215 O O . PHE A 1 82 ? 24.686 37.674 -5.117 1.000 18.619 82 PHE A O 1
ATOM 1232 N N . THR A 1 83 ? 23.162 38.311 -6.645 1.000 19.224 83 THR A N 1
ATOM 1233 C CA . THR A 1 83 ? 23.590 39.738 -6.727 1.000 20.199 83 THR A CA 1
ATOM 1234 C C . THR A 1 83 ? 22.473 40.701 -6.319 1.000 20.617 83 THR A C 1
ATOM 1235 O O . THR A 1 83 ? 22.660 41.888 -6.489 1.000 20.877 83 THR A O 1
ATOM 1246 N N . GLY A 1 84 ? 21.342 40.193 -5.826 1.000 21.350 84 GLY A N 1
ATOM 1247 C CA . GLY A 1 84 ? 20.163 41.021 -5.526 1.000 22.421 84 GLY A CA 1
ATOM 1248 C C . GLY A 1 84 ? 19.647 41.708 -6.780 1.000 21.636 84 GLY A C 1
ATOM 1249 O O . GLY A 1 84 ? 19.202 42.859 -6.722 1.000 21.338 84 GLY A O 1
ATOM 1253 N N . GLY A 1 85 ? 19.674 41.018 -7.918 1.000 20.707 85 GLY A N 1
ATOM 1254 C CA . GLY A 1 85 ? 19.048 41.528 -9.153 1.000 20.847 85 GLY A CA 1
ATOM 1255 C C . GLY A 1 85 ? 19.908 42.536 -9.899 1.000 22.381 85 GLY A C 1
ATOM 1256 O O . GLY A 1 85 ? 19.366 43.292 -10.723 1.000 24.458 85 GLY A O 1
ATOM 1260 N N . ARG A 1 86 ? 21.218 42.481 -9.740 1.000 21.706 86 ARG A N 1
ATOM 1261 C CA . ARG A 1 86 ? 22.152 43.353 -10.465 1.000 21.676 86 ARG A CA 1
ATOM 1262 C C . ARG A 1 86 ? 22.890 42.534 -11.501 1.000 17.663 86 ARG A C 1
ATOM 1263 O O . ARG A 1 86 ? 23.339 41.401 -11.162 1.000 16.740 86 ARG A O 1
ATOM 1284 N N . ARG A 1 87 ? 23.093 43.047 -12.708 1.000 15.990 87 ARG A N 1
ATOM 1285 C CA . ARG A 1 87 ? 24.131 42.512 -13.635 1.000 15.971 87 ARG A CA 1
ATOM 1286 C C . ARG A 1 87 ? 25.518 42.569 -12.955 1.000 16.702 87 ARG A C 1
ATOM 1287 O O . ARG A 1 87 ? 25.905 43.591 -12.313 1.000 18.507 87 ARG A O 1
ATOM 1308 N N . GLY A 1 88 ? 26.252 41.454 -13.034 1.000 15.029 88 GLY A N 1
ATOM 1309 C CA . GLY A 1 88 ? 27.557 41.339 -12.367 1.000 14.201 88 GLY A CA 1
ATOM 1310 C C . GLY A 1 88 ? 28.702 41.615 -13.319 1.000 14.612 88 GLY A C 1
ATOM 1311 O O . GLY A 1 88 ? 28.527 42.013 -14.465 1.000 14.717 88 GLY A O 1
ATOM 1315 N N . PRO A 1 89 ? 29.946 41.362 -12.864 1.000 13.846 89 PRO A N 1
ATOM 1316 C CA . PRO A 1 89 ? 30.218 40.885 -11.504 1.000 13.873 89 PRO A CA 1
ATOM 1317 C C . PRO A 1 89 ? 30.010 42.011 -10.463 1.000 13.605 89 PRO A C 1
ATOM 1318 O O . PRO A 1 89 ? 30.072 43.205 -10.820 1.000 14.433 89 PRO A O 1
ATOM 1329 N N . VAL A 1 90 ? 29.997 41.670 -9.177 1.000 13.473 90 VAL A N 1
ATOM 1330 C CA . VAL A 1 90 ? 29.867 42.636 -8.040 1.000 13.476 90 VAL A CA 1
ATOM 1331 C C . VAL A 1 90 ? 30.859 42.271 -6.956 1.000 13.657 90 VAL A C 1
ATOM 1332 O O . VAL A 1 90 ? 31.355 41.111 -6.914 1.000 14.427 90 VAL A O 1
ATOM 1345 N N . HIS A 1 91 ? 31.138 43.239 -6.097 1.000 14.218 91 HIS A N 1
ATOM 1346 C CA . HIS A 1 91 ? 32.121 43.133 -5.015 1.000 13.951 91 HIS A CA 1
ATOM 1347 C C . HIS A 1 91 ? 31.868 41.853 -4.242 1.000 13.481 91 HIS A C 1
ATOM 1348 O O . HIS A 1 91 ? 30.757 41.645 -3.785 1.000 12.979 91 HIS A O 1
ATOM 1363 N N . GLY A 1 92 ? 32.895 41.056 -4.068 1.000 14.086 92 GLY A N 1
ATOM 1364 C CA . GLY A 1 92 ? 32.866 39.965 -3.079 1.000 13.717 92 GLY A CA 1
ATOM 1365 C C . GLY A 1 92 ? 31.992 38.762 -3.470 1.000 12.630 92 GLY A C 1
ATOM 1366 O O . GLY A 1 92 ? 31.792 37.931 -2.596 1.000 13.455 92 GLY A O 1
ATOM 1370 N N . LEU A 1 93 ? 31.491 38.687 -4.688 1.000 11.760 93 LEU A N 1
ATOM 1371 C CA . LEU A 1 93 ? 30.558 37.615 -5.096 1.000 13.449 93 LEU A CA 1
ATOM 1372 C C . LEU A 1 93 ? 31.276 36.811 -6.171 1.000 12.902 93 LEU A C 1
ATOM 1373 O O . LEU A 1 93 ? 31.554 37.304 -7.273 1.000 12.161 93 LEU A O 1
ATOM 1389 N N . LEU A 1 94 ? 31.521 35.536 -5.836 1.000 12.434 94 LEU A N 1
ATOM 1390 C CA . LEU A 1 94 ? 32.184 34.633 -6.776 1.000 12.217 94 LEU A CA 1
ATOM 1391 C C . LEU A 1 94 ? 31.133 33.665 -7.332 1.000 12.358 94 LEU A C 1
ATOM 1392 O O . LEU A 1 94 ? 30.378 33.102 -6.494 1.000 11.405 94 LEU A O 1
ATOM 1408 N N . LEU A 1 95 ? 31.078 33.466 -8.647 1.000 13.130 95 LEU A N 1
ATOM 1409 C CA . LEU A 1 95 ? 30.166 32.467 -9.242 1.000 13.812 95 LEU A CA 1
ATOM 1410 C C . LEU A 1 95 ? 30.782 31.972 -10.556 1.000 13.707 95 LEU A C 1
ATOM 1411 O O . LEU A 1 95 ? 30.229 32.178 -11.622 1.000 14.823 95 LEU A O 1
ATOM 1427 N N . ASP A 1 96 ? 31.918 31.294 -10.438 1.000 13.445 96 ASP A N 1
ATOM 1428 C CA . ASP A 1 96 ? 32.765 30.907 -11.600 1.000 13.774 96 ASP A CA 1
ATOM 1429 C C . ASP A 1 96 ? 32.383 29.483 -12.030 1.000 13.214 96 ASP A C 1
ATOM 1430 O O . ASP A 1 96 ? 32.722 28.527 -11.277 1.000 13.698 96 ASP A O 1
ATOM 1439 N N . HIS A 1 97 ? 31.733 29.333 -13.164 1.000 12.759 97 HIS A N 1
ATOM 1440 C CA . HIS A 1 97 ? 31.271 28.023 -13.702 1.000 13.224 97 HIS A CA 1
ATOM 1441 C C . HIS A 1 97 ? 32.275 27.549 -14.772 1.000 12.641 97 HIS A C 1
ATOM 1442 O O . HIS A 1 97 ? 31.981 27.647 -15.972 1.000 13.209 97 HIS A O 1
ATOM 1457 N N . PHE A 1 98 ? 33.406 27.009 -14.348 1.000 12.277 98 PHE A N 1
ATOM 1458 C CA . PHE A 1 98 ? 34.465 26.541 -15.261 1.000 12.442 98 PHE A CA 1
ATOM 1459 C C . PHE A 1 98 ? 33.854 25.503 -16.233 1.000 12.686 98 PHE A C 1
ATOM 1460 O O . PHE A 1 98 ? 33.293 24.478 -15.733 1.000 13.160 98 PHE A O 1
ATOM 1477 N N . GLN A 1 99 ? 33.914 25.767 -17.546 1.000 12.870 99 GLN A N 1
ATOM 1478 C CA . GLN A 1 99 ? 33.293 24.912 -18.613 1.000 13.217 99 GLN A CA 1
ATOM 1479 C C . GLN A 1 99 ? 34.357 24.060 -19.278 1.000 13.103 99 GLN A C 1
ATOM 1480 O O . GLN A 1 99 ? 35.433 24.659 -19.703 1.000 12.523 99 GLN A O 1
ATOM 1494 N N . LEU A 1 100 ? 34.061 22.786 -19.499 1.000 13.934 100 LEU A N 1
ATOM 1495 C CA . LEU A 1 100 ? 35.048 21.924 -20.177 1.000 14.946 100 LEU A CA 1
ATOM 1496 C C . LEU A 1 100 ? 34.471 20.649 -20.796 1.000 14.821 100 LEU A C 1
ATOM 1497 O O . LEU A 1 100 ? 33.298 20.366 -20.631 1.000 14.462 100 LEU A O 1
ATOM 1513 N N . GLN A 1 101 ? 35.354 19.958 -21.508 1.000 13.034 101 GLN A N 1
ATOM 1514 C CA . GLN A 1 101 ? 35.169 18.534 -21.911 1.000 12.434 101 GLN A CA 1
ATOM 1515 C C . GLN A 1 101 ? 33.941 18.404 -22.826 1.000 12.545 101 GLN A C 1
ATOM 1516 O O . GLN A 1 101 ? 33.022 17.564 -22.565 1.000 12.578 101 GLN A O 1
ATOM 1530 N N . ASP A 1 102 ? 33.993 19.107 -23.953 1.000 12.246 102 ASP A N 1
ATOM 1531 C CA . ASP A 1 102 ? 32.982 19.106 -25.014 1.000 13.459 102 ASP A CA 1
ATOM 1532 C C . ASP A 1 102 ? 33.056 17.826 -25.842 1.000 13.576 102 ASP A C 1
ATOM 1533 O O . ASP A 1 102 ? 34.139 17.486 -26.366 1.000 13.674 102 ASP A O 1
ATOM 1542 N N . VAL A 1 103 ? 31.937 17.122 -26.003 1.000 13.267 103 VAL A N 1
ATOM 1543 C CA . VAL A 1 103 ? 31.850 16.040 -27.014 1.000 13.333 103 VAL A CA 1
ATOM 1544 C C . VAL A 1 103 ? 30.593 16.308 -27.856 1.000 13.456 103 VAL A C 1
ATOM 1545 O O . VAL A 1 103 ? 29.488 16.133 -27.310 1.000 13.481 103 VAL A O 1
ATOM 1558 N N . ILE A 1 104 ? 30.784 16.851 -29.072 1.000 13.648 104 ILE A N 1
ATOM 1559 C CA . ILE A 1 104 ? 29.686 17.400 -29.908 1.000 15.024 104 ILE A CA 1
ATOM 1560 C C . ILE A 1 104 ? 29.468 16.483 -31.088 1.000 16.184 104 ILE A C 1
ATOM 1561 O O . ILE A 1 104 ? 30.451 16.012 -31.671 1.000 17.572 104 ILE A O 1
ATOM 1577 N N . THR A 1 105 ? 28.185 16.279 -31.404 1.000 15.834 105 THR A N 1
ATOM 1578 C CA . THR A 1 105 ? 27.755 15.395 -32.497 1.000 17.149 105 THR A CA 1
ATOM 1579 C C . THR A 1 105 ? 26.814 16.195 -33.397 1.000 17.840 105 THR A C 1
ATOM 1580 O O . THR A 1 105 ? 25.710 16.505 -32.950 1.000 18.377 105 THR A O 1
ATOM 1591 N N . ILE A 1 106 ? 27.241 16.476 -34.614 1.000 18.700 106 ILE A N 1
ATOM 1592 C CA . ILE A 1 106 ? 26.432 17.250 -35.592 1.000 19.477 106 ILE A CA 1
ATOM 1593 C C . ILE A 1 106 ? 25.578 16.231 -36.348 1.000 20.208 106 ILE A C 1
ATOM 1594 O O . ILE A 1 106 ? 26.111 15.154 -36.713 1.000 22.782 106 ILE A O 1
ATOM 1610 N N . ALA A 1 107 ? 24.294 16.510 -36.533 1.000 21.992 107 ALA A N 1
ATOM 1611 C CA . ALA A 1 107 ? 23.432 15.595 -37.318 1.000 22.545 107 ALA A CA 1
ATOM 1612 C C . ALA A 1 107 ? 23.993 15.480 -38.732 1.000 24.148 107 ALA A C 1
ATOM 1613 O O . ALA A 1 107 ? 24.711 16.358 -39.202 1.000 24.256 107 ALA A O 1
ATOM 1620 N N . PRO A 1 108 ? 23.754 14.353 -39.441 1.000 28.482 108 PRO A N 1
ATOM 1621 C CA . PRO A 1 108 ? 24.224 14.229 -40.826 1.000 30.262 108 PRO A CA 1
ATOM 1622 C C . PRO A 1 108 ? 23.817 15.383 -41.752 1.000 29.165 108 PRO A C 1
ATOM 1623 O O . PRO A 1 108 ? 24.662 15.815 -42.541 1.000 28.956 108 PRO A O 1
ATOM 1634 N N . ASP A 1 109 ? 22.592 15.904 -41.604 1.000 28.618 109 ASP A N 1
ATOM 1635 C CA . ASP A 1 109 ? 22.050 17.024 -42.419 1.000 27.717 109 ASP A CA 1
ATOM 1636 C C . ASP A 1 109 ? 22.673 18.371 -42.018 1.000 26.899 109 ASP A C 1
ATOM 1637 O O . ASP A 1 109 ? 22.480 19.327 -42.764 1.000 26.963 109 ASP A O 1
ATOM 1646 N N . GLY A 1 110 ? 23.441 18.460 -40.926 1.000 24.210 110 GLY A N 1
ATOM 1647 C CA . GLY A 1 110 ? 24.135 19.711 -40.528 1.000 23.727 110 GLY A CA 1
ATOM 1648 C C . GLY A 1 110 ? 23.185 20.764 -39.968 1.000 21.782 110 GLY A C 1
ATOM 1649 O O . GLY A 1 110 ? 23.634 21.901 -39.691 1.000 22.646 110 GLY A O 1
ATOM 1653 N N . GLN A 1 111 ? 21.913 20.438 -39.756 1.000 22.200 111 GLN A N 1
ATOM 1654 C CA . GLN A 1 111 ? 20.942 21.480 -39.318 1.000 22.768 111 GLN A CA 1
ATOM 1655 C C . GLN A 1 111 ? 20.692 21.399 -37.794 1.000 20.948 111 GLN A C 1
ATOM 1656 O O . GLN A 1 111 ? 20.127 22.377 -37.242 1.000 21.731 111 GLN A O 1
ATOM 1670 N N . THR A 1 112 ? 21.046 20.294 -37.137 1.000 19.182 112 THR A N 1
ATOM 1671 C CA . THR A 1 112 ? 20.959 20.186 -35.660 1.000 18.642 112 THR A CA 1
ATOM 1672 C C . THR A 1 112 ? 22.223 19.547 -35.126 1.000 18.227 112 THR A C 1
ATOM 1673 O O . THR A 1 112 ? 22.999 18.998 -35.936 1.000 20.076 112 THR A O 1
ATOM 1684 N N . ALA A 1 113 ? 22.347 19.559 -33.814 1.000 16.972 113 ALA A N 1
ATOM 1685 C CA . ALA A 1 113 ? 23.483 18.961 -33.101 1.000 17.099 113 ALA A CA 1
ATOM 1686 C C . ALA A 1 113 ? 23.129 18.676 -31.652 1.000 16.511 113 ALA A C 1
ATOM 1687 O O . ALA A 1 113 ? 22.224 19.298 -31.074 1.000 15.448 113 ALA A O 1
ATOM 1694 N N . LYS A 1 114 ? 23.904 17.775 -31.068 1.000 16.428 114 LYS A N 1
ATOM 1695 C CA . LYS A 1 114 ? 23.891 17.518 -29.616 1.000 15.870 114 LYS A CA 1
ATOM 1696 C C . LYS A 1 114 ? 25.302 17.757 -29.081 1.000 15.639 114 LYS A C 1
ATOM 1697 O O . LYS A 1 114 ? 26.282 17.642 -29.851 1.000 15.790 114 LYS A O 1
ATOM 1716 N N . GLY A 1 115 ? 25.415 18.016 -27.795 1.000 14.743 115 GLY A N 1
ATOM 1717 C CA . GLY A 1 115 ? 26.761 18.153 -27.203 1.000 14.639 115 GLY A CA 1
ATOM 1718 C C . GLY A 1 115 ? 26.714 17.839 -25.755 1.000 14.553 115 GLY A C 1
ATOM 1719 O O . GLY A 1 115 ? 25.757 18.363 -25.054 1.000 13.767 115 GLY A O 1
ATOM 1723 N N . ARG A 1 116 ? 27.703 17.041 -25.320 1.000 13.344 116 ARG A N 1
ATOM 1724 C CA . ARG A 1 116 ? 27.963 16.807 -23.871 1.000 13.329 116 ARG A CA 1
ATOM 1725 C C . ARG A 1 116 ? 29.026 17.796 -23.414 1.000 13.883 116 ARG A C 1
ATOM 1726 O O . ARG A 1 116 ? 30.030 17.989 -24.152 1.000 13.257 116 ARG A O 1
ATOM 1747 N N . PHE A 1 117 ? 28.793 18.420 -22.269 1.000 14.103 117 PHE A N 1
ATOM 1748 C CA . PHE A 1 117 ? 29.780 19.280 -21.604 1.000 12.877 117 PHE A CA 1
ATOM 1749 C C . PHE A 1 117 ? 29.672 19.072 -20.104 1.000 12.129 117 PHE A C 1
ATOM 1750 O O . PHE A 1 117 ? 28.727 18.472 -19.585 1.000 12.855 117 PHE A O 1
ATOM 1767 N N . ARG A 1 118 ? 30.547 19.743 -19.341 1.000 12.061 118 ARG A N 1
ATOM 1768 C CA . ARG A 1 118 ? 30.383 19.790 -17.878 1.000 11.387 118 ARG A CA 1
ATOM 1769 C C . ARG A 1 118 ? 30.934 21.101 -17.351 1.000 11.760 118 ARG A C 1
ATOM 1770 O O . ARG A 1 118 ? 31.676 21.817 -18.063 1.000 10.410 118 ARG A O 1
ATOM 1791 N N . GLY A 1 119 ? 30.446 21.409 -16.175 1.000 12.387 119 GLY A N 1
ATOM 1792 C CA . GLY A 1 119 ? 30.904 22.568 -15.428 1.000 12.370 119 GLY A CA 1
ATOM 1793 C C . GLY A 1 119 ? 31.304 22.221 -14.040 1.000 12.785 119 GLY A C 1
ATOM 1794 O O . GLY A 1 119 ? 30.718 21.306 -13.426 1.000 14.435 119 GLY A O 1
ATOM 1798 N N . ILE A 1 120 ? 32.291 22.930 -13.509 1.000 12.841 120 ILE A N 1
ATOM 1799 C CA . ILE A 1 120 ? 32.594 22.922 -12.069 1.000 13.201 120 ILE A CA 1
ATOM 1800 C C . ILE A 1 120 ? 32.530 24.386 -11.606 1.000 12.938 120 ILE A C 1
ATOM 1801 O O . ILE A 1 120 ? 33.246 25.207 -12.151 1.000 12.743 120 ILE A O 1
ATOM 1817 N N . LEU A 1 121 ? 31.726 24.600 -10.586 1.000 13.554 121 LEU A N 1
ATOM 1818 C CA . LEU A 1 121 ? 31.450 25.941 -10.046 1.000 13.368 121 LEU A CA 1
ATOM 1819 C C . LEU A 1 121 ? 32.161 26.115 -8.719 1.000 13.493 121 LEU A C 1
ATOM 1820 O O . LEU A 1 121 ? 32.017 25.294 -7.811 1.000 12.983 121 LEU A O 1
ATOM 1836 N N . ALA A 1 122 ? 32.829 27.247 -8.596 1.000 11.992 122 ALA A N 1
ATOM 1837 C CA . ALA A 1 122 ? 33.339 27.802 -7.333 1.000 12.675 122 ALA A CA 1
ATOM 1838 C C . ALA A 1 122 ? 32.504 29.044 -7.063 1.000 12.697 122 ALA A C 1
ATOM 1839 O O . ALA A 1 122 ? 32.485 29.969 -7.922 1.000 12.406 122 ALA A O 1
ATOM 1846 N N . GLY A 1 123 ? 31.762 28.994 -5.959 1.000 12.787 123 GLY A N 1
ATOM 1847 C CA . GLY A 1 123 ? 30.791 30.031 -5.629 1.000 13.035 123 GLY A CA 1
ATOM 1848 C C . GLY A 1 123 ? 30.875 30.492 -4.194 1.000 13.321 123 GLY A C 1
ATOM 1849 O O . GLY A 1 123 ? 31.291 29.779 -3.276 1.000 11.410 123 GLY A O 1
ATOM 1853 N N . GLY A 1 124 ? 30.532 31.756 -4.019 1.000 13.187 124 GLY A N 1
ATOM 1854 C CA . GLY A 1 124 ? 30.115 32.214 -2.696 1.000 12.731 124 GLY A CA 1
ATOM 1855 C C . GLY A 1 124 ? 30.246 33.700 -2.423 1.000 12.472 124 GLY A C 1
ATOM 1856 O O . GLY A 1 124 ? 30.509 34.490 -3.337 1.000 13.047 124 GLY A O 1
ATOM 1860 N N . TRP A 1 125 ? 29.819 34.028 -1.219 1.000 13.126 125 TRP A N 1
ATOM 1861 C CA . TRP A 1 125 ? 29.800 35.396 -0.669 1.000 13.032 125 TRP A CA 1
ATOM 1862 C C . TRP A 1 125 ? 31.035 35.613 0.196 1.000 13.694 125 TRP A C 1
ATOM 1863 O O . TRP A 1 125 ? 31.173 34.925 1.247 1.000 14.122 125 TRP A O 1
ATOM 1884 N N . HIS A 1 126 ? 31.825 36.627 -0.116 1.000 13.293 126 HIS A N 1
ATOM 1885 C CA . HIS A 1 126 ? 32.952 36.997 0.750 1.000 13.346 126 HIS A CA 1
ATOM 1886 C C . HIS A 1 126 ? 32.391 37.468 2.102 1.000 13.354 126 HIS A C 1
ATOM 1887 O O . HIS A 1 126 ? 31.306 38.030 2.120 1.000 12.817 126 HIS A O 1
ATOM 1902 N N . ASP A 1 127 ? 33.189 37.393 3.155 1.000 13.537 127 ASP A N 1
ATOM 1903 C CA . ASP A 1 127 ? 32.905 37.974 4.485 1.000 14.789 127 ASP A CA 1
ATOM 1904 C C . ASP A 1 127 ? 32.463 39.430 4.336 1.000 13.938 127 ASP A C 1
ATOM 1905 O O . ASP A 1 127 ? 31.643 39.854 5.137 1.000 14.931 127 ASP A O 1
ATOM 1914 N N . ASP A 1 128 ? 32.979 40.185 3.370 1.000 14.715 128 ASP A N 1
ATOM 1915 C CA . ASP A 1 128 ? 32.641 41.614 3.218 1.000 16.010 128 ASP A CA 1
ATOM 1916 C C . ASP A 1 128 ? 31.145 41.757 2.982 1.000 16.328 128 ASP A C 1
ATOM 1917 O O . ASP A 1 128 ? 30.630 42.827 3.351 1.000 17.667 128 ASP A O 1
ATOM 1926 N N . ILE A 1 129 ? 30.520 40.801 2.291 1.000 16.564 129 ILE A N 1
ATOM 1927 C CA . ILE A 1 129 ? 29.111 40.956 1.815 1.000 16.750 129 ILE A CA 1
ATOM 1928 C C . ILE A 1 129 ? 28.241 39.835 2.419 1.000 16.345 129 ILE A C 1
ATOM 1929 O O . ILE A 1 129 ? 27.124 39.679 1.927 1.000 16.072 129 ILE A O 1
ATOM 1945 N N . VAL A 1 130 ? 28.725 39.095 3.425 1.000 17.146 130 VAL A N 1
ATOM 1946 C CA . VAL A 1 130 ? 28.001 37.837 3.801 1.000 18.575 130 VAL A CA 1
ATOM 1947 C C . VAL A 1 130 ? 26.623 38.217 4.375 1.000 20.662 130 VAL A C 1
ATOM 1948 O O . VAL A 1 130 ? 25.744 37.404 4.347 1.000 18.500 130 VAL A O 1
ATOM 1961 N N . LYS A 1 131 ? 26.475 39.429 4.887 1.000 22.328 131 LYS A N 1
ATOM 1962 C CA . LYS A 1 131 ? 25.151 39.891 5.413 1.000 23.465 131 LYS A CA 1
ATOM 1963 C C . LYS A 1 131 ? 24.110 39.979 4.266 1.000 22.835 131 LYS A C 1
ATOM 1964 O O . LYS A 1 131 ? 22.906 40.066 4.569 1.000 27.162 131 LYS A O 1
ATOM 1983 N N . ASP A 1 132 ? 24.503 39.957 2.995 1.000 23.922 132 ASP A N 1
ATOM 1984 C CA . ASP A 1 132 ? 23.609 40.009 1.815 1.000 23.317 132 ASP A CA 1
ATOM 1985 C C . ASP A 1 132 ? 23.212 38.581 1.411 1.000 21.901 132 ASP A C 1
ATOM 1986 O O . ASP A 1 132 ? 22.293 38.424 0.575 1.000 21.568 132 ASP A O 1
ATOM 1995 N N . LYS A 1 133 ? 23.883 37.562 1.935 1.000 20.151 133 LYS A N 1
ATOM 1996 C CA . LYS A 1 133 ? 23.570 36.136 1.617 1.000 20.713 133 LYS A CA 1
ATOM 1997 C C . LYS A 1 133 ? 22.228 35.735 2.234 1.000 21.440 133 LYS A C 1
ATOM 1998 O O . LYS A 1 133 ? 22.000 35.965 3.421 1.000 20.073 133 LYS A O 1
ATOM 2017 N N . PRO A 1 134 ? 21.340 35.055 1.465 1.000 22.386 134 PRO A N 1
ATOM 2018 C CA . PRO A 1 134 ? 20.122 34.478 2.033 1.000 23.784 134 PRO A CA 1
ATOM 2019 C C . PRO A 1 134 ? 20.475 33.561 3.199 1.000 23.136 134 PRO A C 1
ATOM 2020 O O . PRO A 1 134 ? 21.386 32.771 3.050 1.000 22.036 134 PRO A O 1
ATOM 2031 N N . GLU A 1 135 ? 19.738 33.681 4.301 1.000 23.025 135 GLU A N 1
ATOM 2032 C CA . GLU A 1 135 ? 19.793 32.636 5.361 1.000 22.827 135 GLU A CA 1
ATOM 2033 C C . GLU A 1 135 ? 19.575 31.259 4.688 1.000 23.381 135 GLU A C 1
ATOM 2034 O O . GLU A 1 135 ? 18.699 31.104 3.836 1.000 20.196 135 GLU A O 1
ATOM 2046 N N . GLY A 1 136 ? 20.411 30.297 5.007 1.000 22.225 136 GLY A N 1
ATOM 2047 C CA . GLY A 1 136 ? 20.179 28.934 4.496 1.000 23.243 136 GLY A CA 1
ATOM 2048 C C . GLY A 1 136 ? 21.100 28.611 3.337 1.000 21.880 136 GLY A C 1
ATOM 2049 O O . GLY A 1 136 ? 21.249 27.455 3.042 1.000 25.593 136 GLY A O 1
ATOM 2053 N N . MET A 1 137 ? 21.768 29.602 2.743 1.000 20.748 137 MET A N 1
ATOM 2054 C CA . MET A 1 137 ? 22.719 29.355 1.649 1.000 19.822 137 MET A CA 1
ATOM 2055 C C . MET A 1 137 ? 24.069 29.128 2.303 1.000 19.532 137 MET A C 1
ATOM 2056 O O . MET A 1 137 ? 24.407 29.759 3.297 1.000 18.873 137 MET A O 1
ATOM 2070 N N . PRO A 1 138 ? 24.893 28.200 1.755 1.000 19.082 138 PRO A N 1
ATOM 2071 C CA . PRO A 1 138 ? 26.309 28.103 2.154 1.000 16.494 138 PRO A CA 1
ATOM 2072 C C . PRO A 1 138 ? 27.068 29.386 1.765 1.000 15.004 138 PRO A C 1
ATOM 2073 O O . PRO A 1 138 ? 26.855 29.952 0.729 1.000 16.221 138 PRO A O 1
ATOM 2084 N N . GLN A 1 139 ? 27.956 29.800 2.618 1.000 13.925 139 GLN A N 1
ATOM 2085 C CA . GLN A 1 139 ? 28.806 30.997 2.338 1.000 13.928 139 GLN A CA 1
ATOM 2086 C C . GLN A 1 139 ? 29.680 30.664 1.126 1.000 13.208 139 GLN A C 1
ATOM 2087 O O . GLN A 1 139 ? 29.939 31.545 0.338 1.000 13.908 139 GLN A O 1
ATOM 2101 N N . GLN A 1 140 ? 30.183 29.447 0.989 1.000 13.073 140 GLN A N 1
ATOM 2102 C CA . GLN A 1 140 ? 31.138 29.128 -0.090 1.000 12.432 140 GLN A CA 1
ATOM 2103 C C . GLN A 1 140 ? 31.038 27.619 -0.400 1.000 12.218 140 GLN A C 1
ATOM 2104 O O . GLN A 1 140 ? 30.788 26.773 0.525 1.000 12.489 140 GLN A O 1
ATOM 2118 N N . PHE A 1 141 ? 31.072 27.306 -1.651 1.000 11.259 141 PHE A N 1
ATOM 2119 C CA . PHE A 1 141 ? 30.730 25.958 -2.115 1.000 12.758 141 PHE A CA 1
ATOM 2120 C C . PHE A 1 141 ? 31.308 25.695 -3.487 1.000 13.143 141 PHE A C 1
ATOM 2121 O O . PHE A 1 141 ? 31.606 26.588 -4.332 1.000 13.328 141 PHE A O 1
ATOM 2138 N N . TRP A 1 142 ? 31.359 24.399 -3.749 1.000 11.745 142 TRP A N 1
ATOM 2139 C CA . TRP A 1 142 ? 31.662 23.841 -5.084 1.000 13.251 142 TRP A CA 1
ATOM 2140 C C . TRP A 1 142 ? 30.395 23.127 -5.576 1.000 14.037 142 TRP A C 1
ATOM 2141 O O . TRP A 1 142 ? 29.601 22.633 -4.724 1.000 14.064 142 TRP A O 1
ATOM 2162 N N . GLU A 1 143 ? 30.177 23.140 -6.887 1.000 14.437 143 GLU A N 1
ATOM 2163 C CA . GLU A 1 143 ? 29.140 22.315 -7.534 1.000 14.781 143 GLU A CA 1
ATOM 2164 C C . GLU A 1 143 ? 29.677 21.794 -8.843 1.000 14.814 143 GLU A C 1
ATOM 2165 O O . GLU A 1 143 ? 30.435 22.506 -9.545 1.000 16.686 143 GLU A O 1
ATOM 2177 N N . SER A 1 144 ? 29.194 20.672 -9.311 1.000 12.887 144 SER A N 1
ATOM 2178 C CA . SER A 1 144 ? 29.515 20.277 -10.685 1.000 12.925 144 SER A CA 1
ATOM 2179 C C . SER A 1 144 ? 28.288 19.608 -11.300 1.000 12.648 144 SER A C 1
ATOM 2180 O O . SER A 1 144 ? 27.510 18.993 -10.529 1.000 12.437 144 SER A O 1
ATOM 2188 N N . GLY A 1 145 ? 28.146 19.748 -12.617 1.000 12.458 145 GLY A N 1
ATOM 2189 C CA . GLY A 1 145 ? 27.068 19.050 -13.347 1.000 12.639 145 GLY A CA 1
ATOM 2190 C C . GLY A 1 145 ? 27.411 18.809 -14.774 1.000 12.919 145 GLY A C 1
ATOM 2191 O O . GLY A 1 145 ? 28.409 19.306 -15.289 1.000 12.945 145 GLY A O 1
ATOM 2195 N N . ILE A 1 146 ? 26.610 17.955 -15.408 1.000 13.695 146 ILE A N 1
ATOM 2196 C CA . ILE A 1 146 ? 26.772 17.569 -16.819 1.000 13.515 146 ILE A CA 1
ATOM 2197 C C . ILE A 1 146 ? 25.686 18.270 -17.623 1.000 11.979 146 ILE A C 1
ATOM 2198 O O . ILE A 1 146 ? 24.536 18.373 -17.138 1.000 11.592 146 ILE A O 1
ATOM 2214 N N . TYR A 1 147 ? 26.052 18.765 -18.790 1.000 12.523 147 TYR A N 1
ATOM 2215 C CA . TYR A 1 147 ? 25.139 19.259 -19.837 1.000 13.047 147 TYR A CA 1
ATOM 2216 C C . TYR A 1 147 ? 24.991 18.253 -20.964 1.000 13.037 147 TYR A C 1
ATOM 2217 O O . TYR A 1 147 ? 26.019 17.755 -21.471 1.000 13.428 147 TYR A O 1
ATOM 2235 N N . GLU A 1 148 ? 23.729 17.925 -21.334 1.000 13.279 148 GLU A N 1
ATOM 2236 C CA . GLU A 1 148 ? 23.469 17.255 -22.624 1.000 13.493 148 GLU A CA 1
ATOM 2237 C C . GLU A 1 148 ? 22.513 18.154 -23.346 1.000 14.019 148 GLU A C 1
ATOM 2238 O O . GLU A 1 148 ? 21.339 18.140 -23.005 1.000 15.351 148 GLU A O 1
ATOM 2250 N N . ASN A 1 149 ? 23.044 18.901 -24.297 1.000 13.919 149 ASN A N 1
ATOM 2251 C CA . ASN A 1 149 ? 22.306 20.019 -24.948 1.000 13.912 149 ASN A CA 1
ATOM 2252 C C . ASN A 1 149 ? 21.946 19.681 -26.403 1.000 13.900 149 ASN A C 1
ATOM 2253 O O . ASN A 1 149 ? 22.550 18.737 -27.005 1.000 13.811 149 ASN A O 1
ATOM 2264 N N . ASP A 1 150 ? 20.944 20.404 -26.896 1.000 14.728 150 ASP A N 1
ATOM 2265 C CA . ASP A 1 150 ? 20.494 20.400 -28.300 1.000 15.113 150 ASP A CA 1
ATOM 2266 C C . ASP A 1 150 ? 20.669 21.773 -28.922 1.000 14.548 150 ASP A C 1
ATOM 2267 O O . ASP A 1 150 ? 20.486 22.814 -28.226 1.000 13.993 150 ASP A O 1
ATOM 2276 N N . TYR A 1 151 ? 21.026 21.736 -30.184 1.000 15.643 151 TYR A N 1
ATOM 2277 C CA . TYR A 1 151 ? 21.366 22.944 -30.984 1.000 15.429 151 TYR A CA 1
ATOM 2278 C C . TYR A 1 151 ? 20.614 22.875 -32.298 1.000 15.826 151 TYR A C 1
ATOM 2279 O O . TYR A 1 151 ? 20.391 21.745 -32.875 1.000 17.118 151 TYR A O 1
ATOM 2297 N N . VAL A 1 152 ? 20.305 24.051 -32.837 1.000 16.854 152 VAL A N 1
ATOM 2298 C CA . VAL A 1 152 ? 19.697 24.158 -34.205 1.000 18.590 152 VAL A CA 1
ATOM 2299 C C . VAL A 1 152 ? 20.520 25.188 -34.981 1.000 19.105 152 VAL A C 1
ATOM 2300 O O . VAL A 1 152 ? 20.902 26.186 -34.368 1.000 18.026 152 VAL A O 1
ATOM 2313 N N . LYS A 1 153 ? 20.741 24.956 -36.282 1.000 20.004 153 LYS A N 1
ATOM 2314 C CA . LYS A 1 153 ? 21.349 25.957 -37.187 1.000 20.231 153 LYS A CA 1
ATOM 2315 C C . LYS A 1 153 ? 20.186 26.703 -37.875 1.000 21.203 153 LYS A C 1
ATOM 2316 O O . LYS A 1 153 ? 19.426 26.034 -38.618 1.000 21.857 153 LYS A O 1
ATOM 2335 N N . GLU A 1 154 ? 19.987 27.956 -37.515 1.000 23.410 154 GLU A N 1
ATOM 2336 C CA . GLU A 1 154 ? 18.842 28.775 -37.987 1.000 26.964 154 GLU A CA 1
ATOM 2337 C C . GLU A 1 154 ? 19.399 29.896 -38.846 1.000 27.608 154 GLU A C 1
ATOM 2338 O O . GLU A 1 154 ? 20.204 30.719 -38.315 1.000 23.419 154 GLU A O 1
ATOM 2350 N N . ASP A 1 155 ? 19.039 29.897 -40.133 1.000 31.892 155 ASP A N 1
ATOM 2351 C CA . ASP A 1 155 ? 19.491 30.943 -41.081 1.000 32.646 155 ASP A CA 1
ATOM 2352 C C . ASP A 1 155 ? 21.002 31.062 -40.980 1.000 31.815 155 ASP A C 1
ATOM 2353 O O . ASP A 1 155 ? 21.510 32.212 -40.885 1.000 32.068 155 ASP A O 1
ATOM 2362 N N . GLY A 1 156 ? 21.667 29.909 -40.905 1.000 27.192 156 GLY A N 1
ATOM 2363 C CA . GLY A 1 156 ? 23.130 29.786 -40.950 1.000 26.655 156 GLY A CA 1
ATOM 2364 C C . GLY A 1 156 ? 23.799 30.145 -39.626 1.000 22.701 156 GLY A C 1
ATOM 2365 O O . GLY A 1 156 ? 25.008 30.189 -39.617 1.000 23.474 156 GLY A O 1
ATOM 2369 N N . VAL A 1 157 ? 23.047 30.339 -38.540 1.000 20.799 157 VAL A N 1
ATOM 2370 C CA . VAL A 1 157 ? 23.625 30.640 -37.194 1.000 21.388 157 VAL A CA 1
ATOM 2371 C C . VAL A 1 157 ? 23.266 29.530 -36.196 1.000 19.942 157 VAL A C 1
ATOM 2372 O O . VAL A 1 157 ? 22.042 29.204 -36.045 1.000 17.917 157 VAL A O 1
ATOM 2385 N N . TRP A 1 158 ? 24.247 28.980 -35.487 1.000 18.499 158 TRP A N 1
ATOM 2386 C CA . TRP A 1 158 ? 23.986 27.957 -34.449 1.000 18.202 158 TRP A CA 1
ATOM 2387 C C . TRP A 1 158 ? 23.384 28.627 -33.218 1.000 17.190 158 TRP A C 1
ATOM 2388 O O . TRP A 1 158 ? 23.893 29.701 -32.800 1.000 15.605 158 TRP A O 1
ATOM 2409 N N . LYS A 1 159 ? 22.371 27.998 -32.657 1.000 17.628 159 LYS A N 1
ATOM 2410 C CA . LYS A 1 159 ? 21.745 28.553 -31.439 1.000 17.826 159 LYS A CA 1
ATOM 2411 C C . LYS A 1 159 ? 21.486 27.383 -30.508 1.000 17.611 159 LYS A C 1
ATOM 2412 O O . LYS A 1 159 ? 21.285 26.207 -31.007 1.000 18.675 159 LYS A O 1
ATOM 2431 N N . ILE A 1 160 ? 21.269 27.693 -29.241 1.000 16.524 160 ILE A N 1
ATOM 2432 C CA . ILE A 1 160 ? 20.877 26.671 -28.250 1.000 17.154 160 ILE A CA 1
ATOM 2433 C C . ILE A 1 160 ? 19.383 26.400 -28.426 1.000 16.633 160 ILE A C 1
ATOM 2434 O O . ILE A 1 160 ? 18.558 27.342 -28.336 1.000 17.249 160 ILE A O 1
ATOM 2450 N N . LYS A 1 161 ? 19.021 25.141 -28.665 1.000 16.338 161 LYS A N 1
ATOM 2451 C CA . LYS A 1 161 ? 17.601 24.707 -28.713 1.000 17.379 161 LYS A CA 1
ATOM 2452 C C . LYS A 1 161 ? 17.176 24.221 -27.350 1.000 17.493 161 LYS A C 1
ATOM 2453 O O . LYS A 1 161 ? 16.043 24.431 -26.960 1.000 16.603 161 LYS A O 1
ATOM 2472 N N . ARG A 1 162 ? 18.025 23.458 -26.679 1.000 16.287 162 ARG A N 1
ATOM 2473 C CA . ARG A 1 162 ? 17.713 22.883 -25.360 1.000 16.293 162 ARG A CA 1
ATOM 2474 C C . ARG A 1 162 ? 19.005 22.820 -24.561 1.000 16.140 162 ARG A C 1
ATOM 2475 O O . ARG A 1 162 ? 19.944 22.204 -25.038 1.000 15.511 162 ARG A O 1
ATOM 2496 N N . LEU A 1 163 ? 19.084 23.599 -23.501 1.000 15.834 163 LEU A N 1
ATOM 2497 C CA . LEU A 1 163 ? 20.180 23.504 -22.522 1.000 14.886 163 LEU A CA 1
ATOM 2498 C C . LEU A 1 163 ? 19.675 22.666 -21.362 1.000 15.035 163 LEU A C 1
ATOM 2499 O O . LEU A 1 163 ? 18.707 23.073 -20.730 1.000 14.985 163 LEU A O 1
ATOM 2515 N N . ASP A 1 164 ? 20.305 21.546 -21.075 1.000 14.700 164 ASP A N 1
ATOM 2516 C CA . ASP A 1 164 ? 19.826 20.617 -20.028 1.000 15.368 164 ASP A CA 1
ATOM 2517 C C . ASP A 1 164 ? 20.977 20.468 -19.055 1.000 14.073 164 ASP A C 1
ATOM 2518 O O . ASP A 1 164 ? 21.954 19.761 -19.355 1.000 15.794 164 ASP A O 1
ATOM 2527 N N . TYR A 1 165 ? 20.895 21.144 -17.940 1.000 13.989 165 TYR A N 1
ATOM 2528 C CA . TYR A 1 165 ? 21.970 21.089 -16.924 1.000 13.938 165 TYR A CA 1
ATOM 2529 C C . TYR A 1 165 ? 21.533 20.132 -15.831 1.000 14.613 165 TYR A C 1
ATOM 2530 O O . TYR A 1 165 ? 20.568 20.452 -15.111 1.000 15.635 165 TYR A O 1
ATOM 2548 N N . MET A 1 166 ? 22.243 19.001 -15.684 1.000 13.177 166 MET A N 1
ATOM 2549 C CA . MET A 1 166 ? 21.943 17.999 -14.633 1.000 13.431 166 MET A CA 1
ATOM 2550 C C . MET A 1 166 ? 23.009 18.106 -13.562 1.000 13.581 166 MET A C 1
ATOM 2551 O O . MET A 1 166 ? 24.124 17.526 -13.723 1.000 14.218 166 MET A O 1
ATOM 2565 N N . MET A 1 167 ? 22.730 18.879 -12.521 1.000 13.810 167 MET A N 1
ATOM 2566 C CA . MET A 1 167 ? 23.629 18.998 -11.361 1.000 14.750 167 MET A CA 1
ATOM 2567 C C . MET A 1 167 ? 23.962 17.599 -10.836 1.000 14.106 167 MET A C 1
ATOM 2568 O O . MET A 1 167 ? 23.089 16.824 -10.629 1.000 13.743 167 MET A O 1
ATOM 2582 N N . GLN A 1 168 ? 25.230 17.312 -10.552 1.000 12.938 168 GLN A N 1
ATOM 2583 C CA . GLN A 1 168 ? 25.675 15.954 -10.143 1.000 13.168 168 GLN A CA 1
ATOM 2584 C C . GLN A 1 168 ? 26.118 15.955 -8.691 1.000 12.852 168 GLN A C 1
ATOM 2585 O O . GLN A 1 168 ? 25.842 14.988 -8.007 1.000 13.059 168 GLN A O 1
ATOM 2599 N N . TRP A 1 169 ? 26.843 16.982 -8.222 1.000 11.984 169 TRP A N 1
ATOM 2600 C CA . TRP A 1 169 ? 27.292 17.030 -6.814 1.000 12.293 169 TRP A CA 1
ATOM 2601 C C . TRP A 1 169 ? 27.493 18.490 -6.374 1.000 12.323 169 TRP A C 1
ATOM 2602 O O . TRP A 1 169 ? 27.632 19.366 -7.215 1.000 12.275 169 TRP A O 1
ATOM 2623 N N . GLN A 1 170 ? 27.370 18.701 -5.067 1.000 12.267 170 GLN A N 1
ATOM 2624 C CA . GLN A 1 170 ? 27.619 19.966 -4.369 1.000 14.129 170 GLN A CA 1
ATOM 2625 C C . GLN A 1 170 ? 28.561 19.668 -3.201 1.000 13.970 170 GLN A C 1
ATOM 2626 O O . GLN A 1 170 ? 28.458 18.566 -2.620 1.000 14.084 170 GLN A O 1
ATOM 2640 N N . ALA A 1 171 ? 29.346 20.638 -2.775 1.000 13.584 171 ALA A N 1
ATOM 2641 C CA . ALA A 1 171 ? 30.153 20.510 -1.559 1.000 13.514 171 ALA A CA 1
ATOM 2642 C C . ALA A 1 171 ? 30.181 21.835 -0.847 1.000 13.686 171 ALA A C 1
ATOM 2643 O O . ALA A 1 171 ? 30.607 22.803 -1.520 1.000 14.971 171 ALA A O 1
ATOM 2650 N N . ASP A 1 172 ? 29.841 21.882 0.434 1.000 14.779 172 ASP A N 1
ATOM 2651 C CA . ASP A 1 172 ? 30.215 23.074 1.218 1.000 15.837 172 ASP A CA 1
ATOM 2652 C C . ASP A 1 172 ? 31.738 23.161 1.170 1.000 15.211 172 ASP A C 1
ATOM 2653 O O . ASP A 1 172 ? 32.417 22.156 1.418 1.000 15.396 172 ASP A O 1
ATOM 2662 N N . TYR A 1 173 ? 32.320 24.349 0.992 1.000 15.178 173 TYR A N 1
ATOM 2663 C CA . TYR A 1 173 ? 33.811 24.454 0.928 1.000 14.706 173 TYR A CA 1
ATOM 2664 C C . TYR A 1 173 ? 34.473 23.778 2.137 1.000 15.401 173 TYR A C 1
ATOM 2665 O O . TYR A 1 173 ? 35.446 22.978 1.944 1.000 15.393 173 TYR A O 1
ATOM 2683 N N . GLU A 1 174 ? 33.960 24.037 3.340 1.000 16.298 174 GLU A N 1
ATOM 2684 C CA . GLU A 1 174 ? 34.618 23.693 4.607 1.000 18.461 174 GLU A CA 1
ATOM 2685 C C . GLU A 1 174 ? 34.494 22.184 4.847 1.000 17.678 174 GLU A C 1
ATOM 2686 O O . GLU A 1 174 ? 35.300 21.658 5.620 1.000 20.513 174 GLU A O 1
ATOM 2698 N N . THR A 1 175 ? 33.541 21.520 4.231 1.000 16.742 175 THR A N 1
ATOM 2699 C CA . THR A 1 175 ? 33.207 20.119 4.627 1.000 16.256 175 THR A CA 1
ATOM 2700 C C . THR A 1 175 ? 33.418 19.113 3.491 1.000 15.762 175 THR A C 1
ATOM 2701 O O . THR A 1 175 ? 33.625 17.932 3.830 1.000 15.927 175 THR A O 1
ATOM 2712 N N . GLY A 1 176 ? 33.254 19.500 2.236 1.000 13.414 176 GLY A N 1
ATOM 2713 C CA . GLY A 1 176 ? 33.491 18.602 1.099 1.000 13.553 176 GLY A CA 1
ATOM 2714 C C . GLY A 1 176 ? 32.241 17.901 0.620 1.000 12.665 176 GLY A C 1
ATOM 2715 O O . GLY A 1 176 ? 31.243 17.797 1.393 1.000 12.020 176 GLY A O 1
ATOM 2719 N N . TRP A 1 177 ? 32.360 17.249 -0.538 1.000 13.015 177 TRP A N 1
ATOM 2720 C CA . TRP A 1 177 ? 31.217 16.574 -1.216 1.000 12.484 177 TRP A CA 1
ATOM 2721 C C . TRP A 1 177 ? 30.734 15.413 -0.346 1.000 12.950 177 TRP A C 1
ATOM 2722 O O . TRP A 1 177 ? 29.559 15.078 -0.397 1.000 13.027 177 TRP A O 1
ATOM 2743 N N . SER A 1 178 ? 3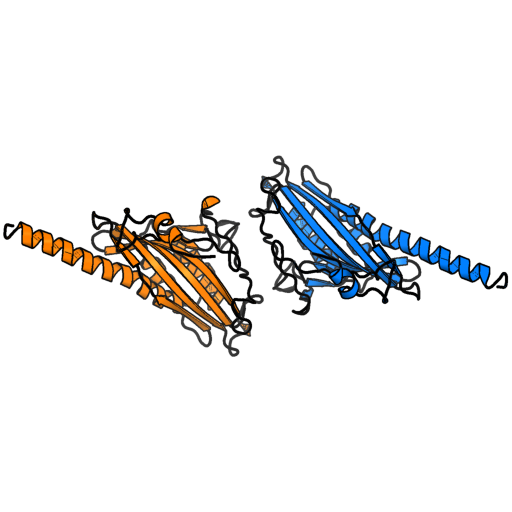1.635 14.729 0.355 1.000 13.763 178 SER A N 1
ATOM 2744 C CA . SER A 1 178 ? 31.253 13.471 1.051 1.000 15.059 178 SER A CA 1
ATOM 2745 C C . SER A 1 178 ? 30.431 13.817 2.281 1.000 15.439 178 SER A C 1
ATOM 2746 O O . SER A 1 178 ? 29.849 12.889 2.856 1.000 15.871 178 SER A O 1
ATOM 2754 N N . LYS A 1 179 ? 30.393 15.077 2.728 1.000 15.826 179 LYS A N 1
ATOM 2755 C CA . LYS A 1 179 ? 29.669 15.545 3.923 1.000 17.429 179 LYS A CA 1
ATOM 2756 C C . LYS A 1 179 ? 28.549 16.528 3.576 1.000 18.622 179 LYS A C 1
ATOM 2757 O O . LYS A 1 179 ? 27.971 17.094 4.550 1.000 21.603 179 LYS A O 1
ATOM 2776 N N . THR A 1 180 ? 28.210 16.661 2.306 1.000 16.239 180 THR A N 1
ATOM 2777 C CA . THR A 1 180 ? 27.236 17.636 1.797 1.000 15.776 180 THR A CA 1
ATOM 2778 C C . THR A 1 180 ? 26.065 16.900 1.184 1.000 15.513 180 THR A C 1
ATOM 2779 O O . THR A 1 180 ? 26.249 15.945 0.389 1.000 15.840 180 THR A O 1
ATOM 2790 N N . ILE A 1 181 ? 24.860 17.349 1.565 1.000 17.341 181 ILE A N 1
ATOM 2791 C CA . ILE A 1 181 ? 23.580 16.959 0.920 1.000 17.969 181 ILE A CA 1
ATOM 2792 C C . ILE A 1 181 ? 23.093 18.169 0.117 1.000 18.533 181 ILE A C 1
ATOM 2793 O O . ILE A 1 181 ? 22.911 19.256 0.747 1.000 19.949 181 ILE A O 1
ATOM 2809 N N . ALA A 1 182 ? 22.748 18.024 -1.158 1.000 19.192 182 ALA A N 1
ATOM 2810 C CA . ALA A 1 182 ? 22.072 19.123 -1.907 1.000 21.536 182 ALA A CA 1
ATOM 2811 C C . ALA A 1 182 ? 20.719 19.454 -1.278 1.000 24.195 182 ALA A C 1
ATOM 2812 O O . ALA A 1 182 ? 19.934 18.544 -1.096 1.000 24.796 182 ALA A O 1
ATOM 2819 N N . HIS A 1 183 ? 20.446 20.730 -0.971 1.000 26.670 183 HIS A N 1
ATOM 2820 C CA . HIS A 1 183 ? 19.094 21.212 -0.550 1.000 29.386 183 HIS A CA 1
ATOM 2821 C C . HIS A 1 183 ? 18.193 21.303 -1.783 1.000 26.406 183 HIS A C 1
ATOM 2822 O O . HIS A 1 183 ? 16.958 20.995 -1.682 1.000 28.882 183 HIS A O 1
ATOM 2837 N N . LEU A 1 184 ? 18.785 21.632 -2.929 1.000 22.840 184 LEU A N 1
ATOM 2838 C CA . LEU A 1 184 ? 18.016 21.635 -4.187 1.000 21.701 184 LEU A CA 1
ATOM 2839 C C . LEU A 1 184 ? 17.565 20.220 -4.502 1.000 22.086 184 LEU A C 1
ATOM 2840 O O . LEU A 1 184 ? 18.412 19.327 -4.520 1.000 23.616 184 LEU A O 1
ATOM 2856 N N . GLN A 1 185 ? 16.297 20.093 -4.829 1.000 21.226 185 GLN A N 1
ATOM 2857 C CA . GLN A 1 185 ? 15.646 18.820 -5.157 1.000 23.110 185 GLN A CA 1
ATOM 2858 C C . GLN A 1 185 ? 14.929 19.017 -6.483 1.000 21.583 185 GLN A C 1
ATOM 2859 O O . GLN A 1 185 ? 14.785 20.142 -6.957 1.000 22.426 185 GLN A O 1
ATOM 2873 N N . PRO A 1 186 ? 14.574 17.925 -7.191 1.000 20.578 186 PRO A N 1
ATOM 2874 C CA . PRO A 1 186 ? 13.846 18.067 -8.445 1.000 20.455 186 PRO A CA 1
ATOM 2875 C C . PRO A 1 186 ? 12.588 18.918 -8.210 1.000 19.691 186 PRO A C 1
ATOM 2876 O O . PRO A 1 186 ? 11.978 18.802 -7.140 1.000 17.987 186 PRO A O 1
ATOM 2887 N N . ALA A 1 187 ? 12.283 19.758 -9.187 1.000 19.131 187 ALA A N 1
ATOM 2888 C CA . ALA A 1 187 ? 11.135 20.684 -9.164 1.000 20.592 187 ALA A CA 1
ATOM 2889 C C . ALA A 1 187 ? 9.876 19.877 -8.828 1.000 19.899 187 ALA A C 1
ATOM 2890 O O . ALA A 1 187 ? 9.663 18.753 -9.386 1.000 18.935 187 ALA A O 1
ATOM 2897 N N . ALA A 1 188 ? 9.012 20.469 -8.017 1.000 22.880 188 ALA A N 1
ATOM 2898 C CA . ALA A 1 188 ? 7.696 19.875 -7.657 1.000 23.643 188 ALA A CA 1
ATOM 2899 C C . ALA A 1 188 ? 6.542 20.834 -7.994 1.000 23.942 188 ALA A C 1
ATOM 2900 O O . ALA A 1 188 ? 5.364 20.354 -8.139 1.000 24.444 188 ALA A O 1
ATOM 2907 N N . VAL A 1 189 ? 6.825 22.135 -8.065 1.000 23.707 189 VAL A N 1
ATOM 2908 C CA . VAL A 1 189 ? 5.821 23.203 -8.288 1.000 24.066 189 VAL A CA 1
ATOM 2909 C C . VAL A 1 189 ? 6.192 24.011 -9.541 1.000 23.961 189 VAL A C 1
ATOM 2910 O O . VAL A 1 189 ? 7.331 24.654 -9.584 1.000 23.051 189 VAL A O 1
ATOM 2923 N N . CYS A 1 190 ? 5.242 24.124 -10.453 1.000 23.281 190 CYS A N 1
ATOM 2924 C CA . CYS A 1 190 ? 5.355 24.904 -11.704 1.000 22.866 190 CYS A CA 1
ATOM 2925 C C . CYS A 1 190 ? 5.069 26.395 -11.483 1.000 23.169 190 CYS A C 1
ATOM 2926 O O . CYS A 1 190 ? 4.355 26.769 -10.550 1.000 22.632 190 CYS A O 1
ATOM 2934 N N . PHE A 1 191 ? 5.657 27.223 -12.337 1.000 21.527 191 PHE A N 1
ATOM 2935 C CA . PHE A 1 191 ? 5.228 28.630 -12.523 1.000 22.094 191 PHE A CA 1
ATOM 2936 C C . PHE A 1 191 ? 3.800 28.562 -13.060 1.000 23.178 191 PHE A C 1
ATOM 2937 O O . PHE A 1 191 ? 3.548 27.699 -13.889 1.000 22.467 191 PHE A O 1
ATOM 2954 N N . PRO A 1 192 ? 2.840 29.445 -12.679 1.000 23.759 192 PRO A N 1
ATOM 2955 C CA . PRO A 1 192 ? 3.075 30.623 -11.834 1.000 25.370 192 PRO A CA 1
ATOM 2956 C C . PRO A 1 192 ? 2.940 30.509 -10.311 1.000 25.053 192 PRO A C 1
ATOM 2957 O O . PRO A 1 192 ? 3.327 31.472 -9.655 1.000 24.005 192 PRO A O 1
ATOM 2968 N N . GLU A 1 193 ? 2.381 29.416 -9.780 1.000 27.423 193 GLU A N 1
ATOM 2969 C CA . GLU A 1 193 ? 2.300 29.136 -8.325 1.000 30.230 193 GLU A CA 1
ATOM 2970 C C . GLU A 1 193 ? 3.671 29.398 -7.716 1.000 29.973 193 GLU A C 1
ATOM 2971 O O . GLU A 1 193 ? 3.800 30.198 -6.747 1.000 28.583 193 GLU A O 1
ATOM 2983 N N . ASN A 1 194 ? 4.681 28.766 -8.319 1.000 27.975 194 ASN A N 1
ATOM 2984 C CA . ASN A 1 194 ? 6.101 28.971 -7.965 1.000 26.070 194 ASN A CA 1
ATOM 2985 C C . ASN A 1 194 ? 6.675 30.012 -8.909 1.000 25.574 194 ASN A C 1
ATOM 2986 O O . ASN A 1 194 ? 6.847 29.778 -10.099 1.000 23.463 194 ASN A O 1
ATOM 2997 N N . PRO A 1 195 ? 6.930 31.237 -8.388 1.000 25.170 195 PRO A N 1
ATOM 2998 C CA . PRO A 1 195 ? 7.428 32.346 -9.213 1.000 25.035 195 PRO A CA 1
ATOM 2999 C C . PRO A 1 195 ? 8.799 32.103 -9.857 1.000 23.646 195 PRO A C 1
ATOM 3000 O O . PRO A 1 195 ? 9.125 32.791 -10.821 1.000 24.236 195 PRO A O 1
ATOM 3011 N N . ILE A 1 196 ? 9.571 31.140 -9.350 1.000 22.269 196 ILE A N 1
ATOM 3012 C CA . ILE A 1 196 ? 10.884 30.807 -9.972 1.000 21.278 196 ILE A CA 1
ATOM 3013 C C . ILE A 1 196 ? 10.818 29.379 -10.503 1.000 20.085 196 ILE A C 1
ATOM 3014 O O . ILE A 1 196 ? 11.876 28.802 -10.852 1.000 18.288 196 ILE A O 1
ATOM 3030 N N . GLY A 1 197 ? 9.620 28.813 -10.618 1.000 18.542 197 GLY A N 1
ATOM 3031 C CA . GLY A 1 197 ? 9.530 27.397 -11.052 1.000 18.694 197 GLY A CA 1
ATOM 3032 C C . GLY A 1 197 ? 9.451 27.211 -12.566 1.000 18.479 197 GLY A C 1
ATOM 3033 O O . GLY A 1 197 ? 9.302 28.150 -13.352 1.000 17.442 197 GLY A O 1
ATOM 3037 N N . PRO A 1 198 ? 9.529 25.948 -13.046 1.000 17.590 198 PRO A N 1
ATOM 3038 C CA . PRO A 1 198 ? 9.506 25.680 -14.472 1.000 17.328 198 PRO A CA 1
ATOM 3039 C C . PRO A 1 198 ? 8.095 25.843 -15.060 1.000 18.313 198 PRO A C 1
ATOM 3040 O O . PRO A 1 198 ? 7.084 25.785 -14.305 1.000 17.862 198 PRO A O 1
ATOM 3051 N N . ASP A 1 199 ? 8.033 25.965 -16.366 1.000 18.560 199 ASP A N 1
ATOM 3052 C CA . ASP A 1 199 ? 6.758 25.878 -17.138 1.000 20.718 199 ASP A CA 1
ATOM 3053 C C . ASP A 1 199 ? 6.118 24.489 -16.963 1.000 23.218 199 ASP A C 1
ATOM 3054 O O . ASP A 1 199 ? 4.874 24.401 -16.783 1.000 25.377 199 ASP A O 1
ATOM 3063 N N . ARG A 1 200 ? 6.912 23.439 -16.990 1.000 22.977 200 ARG A N 1
ATOM 3064 C CA . ARG A 1 200 ? 6.446 22.034 -16.923 1.000 23.117 200 ARG A CA 1
ATOM 3065 C C . ARG A 1 200 ? 7.522 21.226 -16.200 1.000 20.516 200 ARG A C 1
ATOM 3066 O O . ARG A 1 200 ? 8.711 21.602 -16.320 1.000 22.138 200 ARG A O 1
ATOM 3087 N N . LEU A 1 201 ? 7.111 20.194 -15.455 1.000 19.267 201 LEU A N 1
ATOM 3088 C CA . LEU A 1 201 ? 8.026 19.181 -14.884 1.000 18.876 201 LEU A CA 1
ATOM 3089 C C . LEU A 1 201 ? 8.418 18.238 -16.005 1.000 19.784 201 LEU A C 1
ATOM 3090 O O . LEU A 1 201 ? 7.600 17.958 -16.894 1.000 23.219 201 LEU A O 1
ATOM 3106 N N . LEU A 1 202 ? 9.570 17.625 -15.917 1.000 18.986 202 LEU A N 1
ATOM 3107 C CA . LEU A 1 202 ? 9.855 16.465 -16.793 1.000 20.369 202 LEU A CA 1
ATOM 3108 C C . LEU A 1 202 ? 8.912 15.316 -16.455 1.000 21.407 202 LEU A C 1
ATOM 3109 O O . LEU A 1 202 ? 8.385 15.195 -15.361 1.000 21.040 202 LEU A O 1
ATOM 3125 N N . PRO A 1 203 ? 8.722 14.401 -17.418 1.000 25.426 203 PRO A N 1
ATOM 3126 C CA . PRO A 1 203 ? 8.104 13.110 -17.146 1.000 26.995 203 PRO A CA 1
ATOM 3127 C C . PRO A 1 203 ? 8.866 12.336 -16.052 1.000 30.117 203 PRO A C 1
ATOM 3128 O O . PRO A 1 203 ? 10.064 12.445 -15.977 1.000 29.353 203 PRO A O 1
ATOM 3139 N N . GLU A 1 204 ? 8.154 11.564 -15.232 1.000 31.492 204 GLU A N 1
ATOM 3140 C CA . GLU A 1 204 ? 8.662 10.829 -14.034 1.000 34.753 204 GLU A CA 1
ATOM 3141 C C . GLU A 1 204 ? 9.937 10.072 -14.398 1.000 35.939 204 GLU A C 1
ATOM 3142 O O . GLU A 1 204 ? 10.907 10.065 -13.589 1.000 33.980 204 GLU A O 1
ATOM 3154 N N . THR A 1 205 ? 9.963 9.488 -15.598 1.000 36.098 205 THR A N 1
ATOM 3155 C CA . THR A 1 205 ? 11.084 8.635 -16.062 1.000 38.015 205 THR A CA 1
ATOM 3156 C C . THR A 1 205 ? 12.344 9.485 -16.273 1.000 36.677 205 THR A C 1
ATOM 3157 O O . THR A 1 205 ? 13.441 8.909 -16.348 1.000 37.338 205 THR A O 1
ATOM 3168 N N . GLU A 1 206 ? 12.230 10.814 -16.306 1.000 33.814 206 GLU A N 1
ATOM 3169 C CA . GLU A 1 206 ? 13.411 11.701 -16.531 1.000 30.441 206 GLU A CA 1
ATOM 3170 C C . GLU A 1 206 ? 13.722 12.510 -15.273 1.000 26.705 206 GLU A C 1
ATOM 3171 O O . GLU A 1 206 ? 14.716 13.222 -15.290 1.000 26.049 206 GLU A O 1
ATOM 3183 N N . VAL A 1 207 ? 12.987 12.274 -14.192 1.000 21.923 207 VAL A N 1
ATOM 3184 C CA . VAL A 1 207 ? 13.191 13.075 -12.958 1.000 22.144 207 VAL A CA 1
ATOM 3185 C C . VAL A 1 207 ? 14.452 12.552 -12.261 1.000 20.035 207 VAL A C 1
ATOM 3186 O O . VAL A 1 207 ? 14.545 11.366 -12.033 1.000 21.270 207 VAL A O 1
ATOM 3199 N N . ARG A 1 208 ? 15.370 13.444 -11.898 1.000 18.798 208 ARG A N 1
ATOM 3200 C CA . ARG A 1 208 ? 16.639 13.072 -11.200 1.000 17.627 208 ARG A CA 1
ATOM 3201 C C . ARG A 1 208 ? 16.638 13.566 -9.765 1.000 16.697 208 ARG A C 1
ATOM 3202 O O . ARG A 1 208 ? 16.385 14.771 -9.500 1.000 16.819 208 ARG A O 1
ATOM 3223 N N . GLN A 1 209 ? 16.924 12.654 -8.839 1.000 16.394 209 GLN A N 1
ATOM 3224 C CA . GLN A 1 209 ? 17.163 13.064 -7.440 1.000 16.691 209 GLN A CA 1
ATOM 3225 C C . GLN A 1 209 ? 18.597 13.594 -7.367 1.000 15.932 209 GLN A C 1
ATOM 3226 O O . GLN A 1 209 ? 19.374 13.256 -8.234 1.000 18.592 209 GLN A O 1
ATOM 3240 N N . THR A 1 210 ? 18.872 14.423 -6.380 1.000 15.984 210 THR A N 1
ATOM 3241 C CA . THR A 1 210 ? 20.144 15.200 -6.331 1.000 15.050 210 THR A CA 1
ATOM 3242 C C . THR A 1 210 ? 21.096 14.588 -5.317 1.000 13.786 210 THR A C 1
ATOM 3243 O O . THR A 1 210 ? 20.703 13.808 -4.462 1.000 14.507 210 THR A O 1
ATOM 3254 N N . TRP A 1 211 ? 22.375 14.912 -5.504 1.000 13.305 211 TRP A N 1
ATOM 3255 C CA . TRP A 1 211 ? 23.513 14.506 -4.632 1.000 13.326 211 TRP A CA 1
ATOM 3256 C C . TRP A 1 211 ? 23.104 14.397 -3.176 1.000 12.652 211 TRP A C 1
ATOM 3257 O O . TRP A 1 211 ? 22.621 15.368 -2.595 1.000 12.581 211 TRP A O 1
ATOM 3278 N N . PRO A 1 212 ? 23.441 13.291 -2.467 1.000 12.297 212 PRO A N 1
ATOM 3279 C CA . PRO A 1 212 ? 24.214 12.155 -2.977 1.000 13.114 212 PRO A CA 1
ATOM 3280 C C . PRO A 1 212 ? 23.529 11.067 -3.802 1.000 13.670 212 PRO A C 1
ATOM 3281 O O . PRO A 1 212 ? 24.154 10.154 -4.281 1.000 12.697 212 PRO A O 1
ATOM 3292 N N . HIS A 1 213 ? 22.262 11.238 -4.099 1.000 14.266 213 HIS A N 1
ATOM 3293 C CA . HIS A 1 213 ? 21.608 10.410 -5.124 1.000 14.616 213 HIS A CA 1
ATOM 3294 C C . HIS A 1 213 ? 22.324 10.600 -6.456 1.000 14.361 213 HIS A C 1
ATOM 3295 O O . HIS A 1 213 ? 22.797 11.735 -6.743 1.000 15.669 213 HIS A O 1
ATOM 3310 N N . ARG A 1 214 ? 22.389 9.517 -7.244 1.000 13.585 214 ARG A N 1
ATOM 3311 C CA . ARG A 1 214 ? 23.104 9.530 -8.530 1.000 14.088 214 ARG A CA 1
ATOM 3312 C C . ARG A 1 214 ? 22.231 8.774 -9.525 1.000 14.886 214 ARG A C 1
ATOM 3313 O O . ARG A 1 214 ? 21.360 8.001 -9.099 1.000 16.368 214 ARG A O 1
ATOM 3334 N N . ALA A 1 215 ? 22.369 9.162 -10.778 1.000 16.052 215 ALA A N 1
ATOM 3335 C CA . ALA A 1 215 ? 21.754 8.490 -11.942 1.000 15.589 215 ALA A CA 1
ATOM 3336 C C . ALA A 1 215 ? 22.631 8.788 -13.155 1.000 15.469 215 ALA A C 1
ATOM 3337 O O . ALA A 1 215 ? 23.062 9.957 -13.323 1.000 16.569 215 ALA A O 1
ATOM 3344 N N . GLU A 1 216 ? 22.816 7.820 -14.033 1.000 15.310 216 GLU A N 1
ATOM 3345 C CA . GLU A 1 216 ? 23.545 8.050 -15.301 1.000 15.399 216 GLU A CA 1
ATOM 3346 C C . GLU A 1 216 ? 22.876 9.161 -16.117 1.000 15.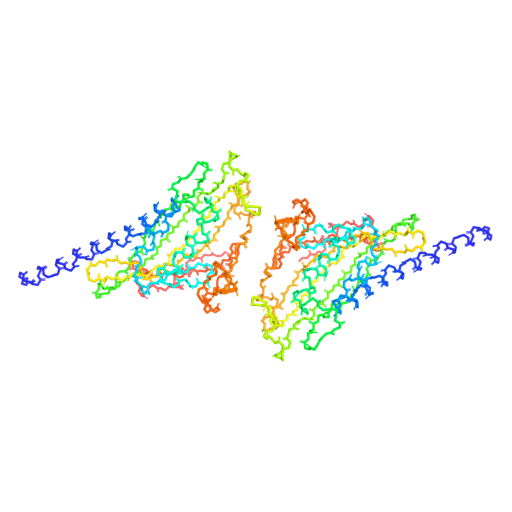393 216 GLU A C 1
ATOM 3347 O O . GLU A 1 216 ? 21.614 9.284 -16.175 1.000 15.277 216 GLU A O 1
ATOM 3359 N N . VAL A 1 217 ? 23.734 9.908 -16.795 1.000 14.554 217 VAL A N 1
ATOM 3360 C CA . VAL A 1 217 ? 23.335 10.817 -17.883 1.000 14.725 217 VAL A CA 1
ATOM 3361 C C . VAL A 1 217 ? 23.832 10.153 -19.148 1.000 14.816 217 VAL A C 1
ATOM 3362 O O . VAL A 1 217 ? 25.036 10.141 -19.375 1.000 14.275 217 VAL A O 1
ATOM 3375 N N . PRO A 1 218 ? 22.981 9.473 -19.936 1.000 15.416 218 PRO A N 1
ATOM 3376 C CA . PRO A 1 218 ? 23.475 8.702 -21.059 1.000 16.068 218 PRO A CA 1
ATOM 3377 C C . PRO A 1 218 ? 24.267 9.618 -22.003 1.000 16.446 218 PRO A C 1
ATOM 3378 O O . PRO A 1 218 ? 23.929 10.800 -22.174 1.000 17.097 218 PRO A O 1
ATOM 3389 N N . MET A 1 219 ? 25.240 9.023 -22.665 1.000 16.846 219 MET A N 1
ATOM 3390 C CA . MET A 1 219 ? 26.121 9.735 -23.614 1.000 16.858 219 MET A CA 1
ATOM 3391 C C . MET A 1 219 ? 25.327 10.081 -24.855 1.000 17.506 219 MET A C 1
ATOM 3392 O O . MET A 1 219 ? 24.626 9.184 -25.366 1.000 16.096 219 MET A O 1
ATOM 3406 N N . SER A 1 220 ? 25.405 11.315 -25.335 1.000 15.776 220 SER A N 1
ATOM 3407 C CA . SER A 1 220 ? 24.769 11.666 -26.614 1.000 16.440 220 SER A CA 1
ATOM 3408 C C . SER A 1 220 ? 25.634 11.167 -27.762 1.000 16.412 220 SER A C 1
ATOM 3409 O O . SER A 1 220 ? 25.115 11.124 -28.910 1.000 17.762 220 SER A O 1
ATOM 3417 N N . PHE A 1 221 ? 26.895 10.831 -27.485 1.000 16.208 221 PHE A N 1
ATOM 3418 C CA . PHE A 1 221 ? 27.835 10.399 -28.547 1.000 16.763 221 PHE A CA 1
ATOM 3419 C C . PHE A 1 221 ? 27.886 8.870 -28.610 1.000 17.679 221 PHE A C 1
ATOM 3420 O O . PHE A 1 221 ? 27.790 8.218 -27.580 1.000 18.831 221 PHE A O 1
ATOM 3437 N N . ALA A 1 222 ? 28.095 8.332 -29.802 1.000 19.319 222 ALA A N 1
ATOM 3438 C CA . ALA A 1 222 ? 28.416 6.901 -30.007 1.000 18.919 222 ALA A CA 1
ATOM 3439 C C . ALA A 1 222 ? 29.822 6.612 -29.480 1.000 19.089 222 ALA A C 1
ATOM 3440 O O . ALA A 1 222 ? 30.700 7.513 -29.420 1.000 15.795 222 ALA A O 1
ATOM 3447 N N . HIS A 1 223 ? 30.066 5.348 -29.184 1.000 17.346 223 HIS A N 1
ATOM 3448 C CA . HIS A 1 223 ? 31.454 4.923 -28.846 1.000 16.737 223 HIS A CA 1
ATOM 3449 C C . HIS A 1 223 ? 32.391 5.348 -29.988 1.000 17.299 223 HIS A C 1
ATOM 3450 O O . HIS A 1 223 ? 32.104 5.039 -31.154 1.000 18.707 223 HIS A O 1
ATOM 3465 N N . PRO A 1 224 ? 33.430 6.172 -29.745 1.000 18.349 224 PRO A N 1
ATOM 3466 C CA . PRO A 1 224 ? 34.165 6.789 -30.869 1.000 17.942 224 PRO A CA 1
ATOM 3467 C C . PRO A 1 224 ? 35.045 5.809 -31.666 1.000 17.736 224 PRO A C 1
ATOM 3468 O O . PRO A 1 224 ? 35.572 6.234 -32.671 1.000 19.036 224 PRO A O 1
ATOM 3479 N N . VAL A 1 225 ? 35.278 4.607 -31.146 1.000 17.349 225 VAL A N 1
ATOM 3480 C CA . VAL A 1 225 ? 36.088 3.576 -31.868 1.000 16.262 225 VAL A CA 1
ATOM 3481 C C . VAL A 1 225 ? 35.217 2.455 -32.417 1.000 17.449 225 VAL A C 1
ATOM 3482 O O . VAL A 1 225 ? 35.309 2.180 -33.592 1.000 19.037 225 VAL A O 1
ATOM 3495 N N . LEU A 1 226 ? 34.305 1.953 -31.634 1.000 19.991 226 LEU A N 1
ATOM 3496 C CA . LEU A 1 226 ? 33.496 0.764 -32.042 1.000 22.349 226 LEU A CA 1
ATOM 3497 C C . LEU A 1 226 ? 32.105 1.110 -32.586 1.000 25.095 226 LEU A C 1
ATOM 3498 O O . LEU A 1 226 ? 31.570 0.247 -33.297 1.000 29.118 226 LEU A O 1
ATOM 3514 N N . ALA A 1 227 ? 31.627 2.358 -32.416 1.000 26.527 227 ALA A N 1
ATOM 3515 C CA . ALA A 1 227 ? 30.266 2.855 -32.757 1.000 28.647 227 ALA A CA 1
ATOM 3516 C C . ALA A 1 227 ? 29.236 1.784 -32.342 1.000 32.327 227 ALA A C 1
ATOM 3517 O O . ALA A 1 227 ? 29.376 1.263 -31.207 1.000 32.372 227 ALA A O 1
ATOM 3524 N N . LYS A 1 228 ? 28.254 1.428 -33.190 1.000 34.855 228 LYS A N 1
ATOM 3525 C CA . LYS A 1 228 ? 27.152 0.533 -32.737 1.000 38.300 228 LYS A CA 1
ATOM 3526 C C . LYS A 1 228 ? 27.654 -0.895 -32.548 1.000 38.691 228 LYS A C 1
ATOM 3527 O O . LYS A 1 228 ? 26.943 -1.671 -31.918 1.000 39.444 228 LYS A O 1
ATOM 3546 N N . ALA A 1 229 ? 28.864 -1.225 -33.006 1.000 37.785 229 ALA A N 1
ATOM 3547 C CA . ALA A 1 229 ? 29.469 -2.563 -32.822 1.000 35.415 229 ALA A CA 1
ATOM 3548 C C . ALA A 1 229 ? 29.853 -2.758 -31.347 1.000 33.850 229 ALA A C 1
ATOM 3549 O O . ALA A 1 229 ? 29.964 -3.887 -30.915 1.000 32.744 229 ALA A O 1
ATOM 3556 N N . PHE A 1 230 ? 29.985 -1.683 -30.565 1.000 32.069 230 PHE A N 1
ATOM 3557 C CA . PHE A 1 230 ? 30.354 -1.817 -29.138 1.000 31.212 230 PHE A CA 1
ATOM 3558 C C . PHE A 1 230 ? 29.288 -2.662 -28.419 1.000 32.539 230 PHE A C 1
ATOM 3559 O O . PHE A 1 230 ? 28.076 -2.334 -28.514 1.000 29.251 230 PHE A O 1
ATOM 3576 N N . ALA A 1 231 ? 29.725 -3.700 -27.694 1.000 33.214 231 ALA A N 1
ATOM 3577 C CA . ALA A 1 231 ? 28.876 -4.485 -26.762 1.000 34.739 231 ALA A CA 1
ATOM 3578 C C . ALA A 1 231 ? 29.635 -4.696 -25.443 1.000 33.671 231 ALA A C 1
ATOM 3579 O O . ALA A 1 231 ? 30.808 -5.153 -25.477 1.000 37.322 231 ALA A O 1
ATOM 3586 N N . VAL A 1 232 ? 28.986 -4.378 -24.323 1.000 31.396 232 VAL A N 1
ATOM 3587 C CA . VAL A 1 232 ? 29.615 -4.364 -22.979 1.000 30.935 232 VAL A CA 1
ATOM 3588 C C . VAL A 1 232 ? 30.129 -5.771 -22.673 1.000 31.059 232 VAL A C 1
ATOM 3589 O O . VAL A 1 232 ? 31.319 -5.911 -22.288 1.000 28.908 232 VAL A O 1
ATOM 3602 N N . GLY A 1 233 ? 29.283 -6.786 -22.880 1.000 32.623 233 GLY A N 1
ATOM 3603 C CA . GLY A 1 233 ? 29.479 -8.114 -22.261 1.000 31.567 233 GLY A CA 1
ATOM 3604 C C . GLY A 1 233 ? 30.767 -8.779 -22.705 1.000 33.763 233 GLY A C 1
ATOM 3605 O O . GLY A 1 233 ? 31.435 -9.407 -21.844 1.000 35.890 233 GLY A O 1
ATOM 3609 N N . GLU A 1 234 ? 31.118 -8.687 -23.985 1.000 34.704 234 GLU A N 1
ATOM 3610 C CA . GLU A 1 234 ? 32.371 -9.286 -24.508 1.000 36.486 234 GLU A CA 1
ATOM 3611 C C . GLU A 1 234 ? 33.533 -8.863 -23.595 1.000 35.626 234 GLU A C 1
ATOM 3612 O O . GLU A 1 234 ? 34.341 -9.727 -23.202 1.000 39.604 234 GLU A O 1
ATOM 3624 N N . PHE A 1 235 ? 33.641 -7.572 -23.270 1.000 27.837 235 PHE A N 1
ATOM 3625 C CA . PHE A 1 235 ? 34.784 -7.063 -22.486 1.000 25.529 235 PHE A CA 1
ATOM 3626 C C . PHE A 1 235 ? 34.651 -7.510 -21.029 1.000 23.099 235 PHE A C 1
ATOM 3627 O O . PHE A 1 235 ? 35.690 -7.706 -20.351 1.000 21.924 235 PHE A O 1
ATOM 3644 N N . THR A 1 236 ? 33.440 -7.520 -20.494 1.000 25.073 236 THR A N 1
ATOM 3645 C CA . THR A 1 236 ? 33.236 -7.757 -19.044 1.000 23.676 236 THR A CA 1
ATOM 3646 C C . THR A 1 236 ? 33.833 -9.122 -18.690 1.000 25.887 236 THR A C 1
ATOM 3647 O O . THR A 1 236 ? 34.295 -9.258 -17.572 1.000 25.175 236 THR A O 1
ATOM 3658 N N . LYS A 1 237 ? 33.791 -10.076 -19.635 1.000 25.770 237 LYS A N 1
ATOM 3659 C CA . LYS A 1 237 ? 34.356 -11.441 -19.490 1.000 28.499 237 LYS A CA 1
ATOM 3660 C C . LYS A 1 237 ? 35.824 -11.389 -19.023 1.000 28.041 237 LYS A C 1
ATOM 3661 O O . LYS A 1 237 ? 36.233 -12.302 -18.293 1.000 29.673 237 LYS A O 1
ATOM 3680 N N . LEU A 1 238 ? 36.592 -10.336 -19.357 1.000 28.493 238 LEU A N 1
ATOM 3681 C CA . LEU A 1 238 ? 38.045 -10.240 -19.036 1.000 27.873 238 LEU A CA 1
ATOM 3682 C C . LEU A 1 238 ? 38.285 -9.668 -17.631 1.000 29.837 238 LEU A C 1
ATOM 3683 O O . LEU A 1 238 ? 39.486 -9.635 -17.184 1.000 31.287 238 LEU A O 1
ATOM 3699 N N . GLN A 1 239 ? 37.262 -9.164 -16.941 1.000 29.572 239 GLN A N 1
ATOM 3700 C CA . GLN A 1 239 ? 37.423 -8.562 -15.596 1.000 29.601 239 GLN A CA 1
ATOM 3701 C C . GLN A 1 239 ? 37.352 -9.661 -14.521 1.000 32.525 239 GLN A C 1
ATOM 3702 O O . GLN A 1 239 ? 36.558 -10.560 -14.713 1.000 30.096 239 GLN A O 1
ATOM 3716 N N . LYS A 1 240 ? 38.137 -9.556 -13.432 1.000 35.147 240 LYS A N 1
ATOM 3717 C CA . LYS A 1 240 ? 38.007 -10.353 -12.174 1.000 37.408 240 LYS A CA 1
ATOM 3718 C C . LYS A 1 240 ? 37.922 -9.357 -11.016 1.000 39.708 240 LYS A C 1
ATOM 3719 O O . LYS A 1 240 ? 37.184 -8.374 -11.113 1.000 44.039 240 LYS A O 1
ATOM 3738 N N . ALA B 1 6 ? 10.383 -4.465 57.857 1.000 52.435 6 ALA B N 1
ATOM 3739 C CA . ALA B 1 6 ? 10.504 -3.032 58.230 1.000 49.349 6 ALA B CA 1
ATOM 3740 C C . ALA B 1 6 ? 9.271 -2.606 59.036 1.000 48.131 6 ALA B C 1
ATOM 3741 O O . ALA B 1 6 ? 8.323 -3.405 59.149 1.000 48.865 6 ALA B O 1
ATOM 3748 N N . SER B 1 7 ? 9.303 -1.397 59.601 1.000 44.889 7 SER B N 1
ATOM 3749 C CA . SER B 1 7 ? 8.194 -0.780 60.376 1.000 44.807 7 SER B CA 1
ATOM 3750 C C . SER B 1 7 ? 6.972 -0.577 59.475 1.000 41.614 7 SER B C 1
ATOM 3751 O O . SER B 1 7 ? 7.150 -0.486 58.229 1.000 41.878 7 SER B O 1
ATOM 3759 N N . SER B 1 8 ? 5.804 -0.390 60.087 1.000 39.380 8 SER B N 1
ATOM 3760 C CA A SER B 1 8 ? 4.553 -0.005 59.380 0.500 37.046 8 SER B CA 1
ATOM 3761 C CA B SER B 1 8 ? 4.551 0.000 59.381 0.500 37.232 8 SER B CA 1
ATOM 3762 C C . SER B 1 8 ? 4.803 1.256 58.541 1.000 35.972 8 SER B C 1
ATOM 3763 O O . SER B 1 8 ? 4.368 1.298 57.373 1.000 31.011 8 SER B O 1
ATOM 3777 N N . GLU B 1 9 ? 5.502 2.230 59.118 1.000 35.919 9 GLU B N 1
ATOM 3778 C CA . GLU B 1 9 ? 5.729 3.539 58.460 1.000 36.542 9 GLU B CA 1
ATOM 3779 C C . GLU B 1 9 ? 6.619 3.324 57.227 1.000 33.642 9 GLU B C 1
ATOM 3780 O O . GLU B 1 9 ? 6.372 3.946 56.191 1.000 30.374 9 GLU B O 1
ATOM 3792 N N . SER B 1 10 ? 7.672 2.510 57.348 1.000 31.339 10 SER B N 1
ATOM 3793 C CA . SER B 1 10 ? 8.643 2.273 56.249 1.000 27.801 10 SER B CA 1
ATOM 3794 C C . SER B 1 10 ? 7.898 1.583 55.094 1.000 24.927 10 SER B C 1
ATOM 3795 O O . SER B 1 10 ? 8.089 1.940 53.911 1.000 24.571 10 SER B O 1
ATOM 3803 N N . ARG B 1 11 ? 7.076 0.611 55.427 1.000 23.415 11 ARG B N 1
ATOM 3804 C CA . ARG B 1 11 ? 6.325 -0.161 54.421 1.000 22.172 11 ARG B CA 1
ATOM 3805 C C . ARG B 1 11 ? 5.284 0.753 53.745 1.000 21.528 11 ARG B C 1
ATOM 3806 O O . ARG B 1 11 ? 5.153 0.661 52.503 1.000 21.370 11 ARG B O 1
ATOM 3827 N N . LEU B 1 12 ? 4.519 1.534 54.515 1.000 21.368 12 LEU B N 1
ATOM 3828 C CA . LEU B 1 12 ? 3.586 2.562 53.944 1.000 22.273 12 LEU B CA 1
ATOM 3829 C C . LEU B 1 12 ? 4.305 3.524 52.983 1.000 21.626 12 LEU B C 1
ATOM 3830 O O . LEU B 1 12 ? 3.831 3.699 51.829 1.000 20.270 12 LEU B O 1
ATOM 3846 N N . ALA B 1 13 ? 5.449 4.064 53.377 1.000 22.430 13 ALA B N 1
ATOM 3847 C CA . ALA B 1 13 ? 6.132 5.068 52.533 1.000 22.014 13 ALA B CA 1
ATOM 3848 C C . ALA B 1 13 ? 6.662 4.390 51.265 1.000 21.007 13 ALA B C 1
ATOM 3849 O O . ALA B 1 13 ? 6.612 5.000 50.179 1.000 20.160 13 ALA B O 1
ATOM 3856 N N . ALA B 1 14 ? 7.152 3.163 51.369 1.000 20.766 14 ALA B N 1
ATOM 3857 C CA . ALA B 1 14 ? 7.711 2.449 50.200 1.000 19.785 14 ALA B CA 1
ATOM 3858 C C . ALA B 1 14 ? 6.567 2.146 49.227 1.000 19.285 14 ALA B C 1
ATOM 3859 O O . ALA B 1 14 ? 6.775 2.339 48.001 1.000 20.650 14 ALA B O 1
ATOM 3866 N N . LEU B 1 15 ? 5.369 1.834 49.744 1.000 18.258 15 LEU B N 1
ATOM 3867 C CA . LEU B 1 15 ? 4.177 1.529 48.901 1.000 18.976 15 LEU B CA 1
ATOM 3868 C C . LEU B 1 15 ? 3.714 2.806 48.214 1.000 18.138 15 LEU B C 1
ATOM 3869 O O . LEU B 1 15 ? 3.494 2.759 47.024 1.000 19.393 15 LEU B O 1
ATOM 3885 N N . GLU B 1 16 ? 3.684 3.913 48.933 1.000 18.715 16 GLU B N 1
ATOM 3886 C CA . GLU B 1 16 ? 3.258 5.231 48.390 1.000 19.284 16 GLU B CA 1
ATOM 3887 C C . GLU B 1 16 ? 4.138 5.590 47.195 1.000 19.424 16 GLU B C 1
ATOM 3888 O O . GLU B 1 16 ? 3.582 5.999 46.189 1.000 20.315 16 GLU B O 1
ATOM 3900 N N . ALA B 1 17 ? 5.462 5.511 47.341 1.000 20.088 17 ALA B N 1
ATOM 3901 C CA . ALA B 1 17 ? 6.444 5.790 46.273 1.000 19.421 17 ALA B CA 1
ATOM 3902 C C . ALA B 1 17 ? 6.233 4.817 45.091 1.000 18.591 17 ALA B C 1
ATOM 3903 O O . ALA B 1 17 ? 6.249 5.250 43.917 1.000 18.221 17 ALA B O 1
ATOM 3910 N N . ARG B 1 18 ? 6.012 3.526 45.364 1.000 17.529 18 ARG B N 1
ATOM 3911 C CA . ARG B 1 18 ? 5.844 2.551 44.251 1.000 17.554 18 ARG B CA 1
ATOM 3912 C C . ARG B 1 18 ? 4.539 2.831 43.496 1.000 17.729 18 ARG B C 1
ATOM 3913 O O . ARG B 1 18 ? 4.555 2.804 42.284 1.000 17.350 18 ARG B O 1
ATOM 3934 N N . VAL B 1 19 ? 3.44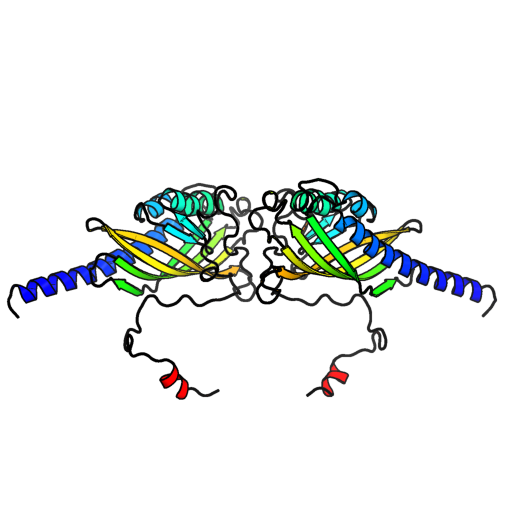3 3.133 44.209 1.000 17.542 19 VAL B N 1
ATOM 3935 C CA . VAL B 1 19 ? 2.150 3.449 43.546 1.000 17.875 19 VAL B CA 1
ATOM 3936 C C . VAL B 1 19 ? 2.270 4.772 42.796 1.000 18.309 19 VAL B C 1
ATOM 3937 O O . VAL B 1 19 ? 1.717 4.911 41.668 1.000 17.638 19 VAL B O 1
ATOM 3950 N N . THR B 1 20 ? 2.971 5.726 43.342 1.000 17.975 20 THR B N 1
ATOM 3951 C CA . THR B 1 20 ? 3.137 7.030 42.618 1.000 17.904 20 THR B CA 1
ATOM 3952 C C . THR B 1 20 ? 3.859 6.748 41.282 1.000 17.849 20 THR B C 1
ATOM 3953 O O . THR B 1 20 ? 3.502 7.376 40.233 1.000 17.424 20 THR B O 1
ATOM 3964 N N . GLU B 1 21 ? 4.881 5.875 41.282 1.000 18.580 21 GLU B N 1
ATOM 3965 C CA . GLU B 1 21 ? 5.670 5.660 40.038 1.000 18.580 21 GLU B CA 1
ATOM 3966 C C . GLU B 1 21 ? 4.800 4.957 38.991 1.000 17.664 21 GLU B C 1
ATOM 3967 O O . GLU B 1 21 ? 4.810 5.369 37.812 1.000 17.716 21 GLU B O 1
ATOM 3979 N N . LEU B 1 22 ? 3.971 3.977 39.375 1.000 16.901 22 LEU B N 1
ATOM 3980 C CA . LEU B 1 22 ? 2.989 3.337 38.444 1.000 15.443 22 LEU B CA 1
ATOM 3981 C C . LEU B 1 22 ? 2.040 4.390 37.847 1.000 15.533 22 LEU B C 1
ATOM 3982 O O . LEU B 1 22 ? 1.737 4.326 36.650 1.000 14.594 22 LEU B O 1
ATOM 3998 N N . GLU B 1 23 ? 1.575 5.324 38.688 1.000 16.323 23 GLU B N 1
ATOM 3999 C CA . GLU B 1 23 ? 0.645 6.405 38.251 1.000 16.642 23 GLU B CA 1
ATOM 4000 C C . GLU B 1 23 ? 1.365 7.353 37.304 1.000 16.342 23 GLU B C 1
ATOM 4001 O O . GLU B 1 23 ? 0.780 7.783 36.310 1.000 16.159 23 GLU B O 1
ATOM 4013 N N . ASP B 1 24 ? 2.604 7.707 37.644 1.000 16.935 24 ASP B N 1
ATOM 4014 C CA . ASP B 1 24 ? 3.435 8.579 36.786 1.000 16.390 24 ASP B CA 1
ATOM 4015 C C . ASP B 1 24 ? 3.538 7.929 35.380 1.000 15.548 24 ASP B C 1
ATOM 4016 O O . ASP B 1 24 ? 3.380 8.657 34.352 1.000 15.669 24 ASP B O 1
ATOM 4025 N N . LEU B 1 25 ? 3.869 6.625 35.286 1.000 15.368 25 LEU B N 1
ATOM 4026 C CA . LEU B 1 25 ? 4.013 5.960 33.975 1.000 15.077 25 LEU B CA 1
ATOM 4027 C C . LEU B 1 25 ? 2.701 6.096 33.178 1.000 15.032 25 LEU B C 1
ATOM 4028 O O . LEU B 1 25 ? 2.728 6.438 31.983 1.000 14.675 25 LEU B O 1
ATOM 4044 N N . ASN B 1 26 ? 1.573 5.820 33.823 1.000 14.551 26 ASN B N 1
ATOM 4045 C CA . ASN B 1 26 ? 0.259 5.979 33.138 1.000 15.061 26 ASN B CA 1
ATOM 4046 C C . ASN B 1 26 ? 0.132 7.413 32.622 1.000 15.978 26 ASN B C 1
ATOM 4047 O O . ASN B 1 26 ? -0.285 7.595 31.466 1.000 15.900 26 ASN B O 1
ATOM 4058 N N . ALA B 1 27 ? 0.379 8.400 33.474 1.000 16.823 27 ALA B N 1
ATOM 4059 C CA . ALA B 1 27 ? 0.096 9.835 33.157 1.000 16.512 27 ALA B CA 1
ATOM 4060 C C . ALA B 1 27 ? 0.933 10.230 31.933 1.000 16.054 27 ALA B C 1
ATOM 4061 O O . ALA B 1 27 ? 0.421 10.939 31.058 1.000 14.567 27 ALA B O 1
ATOM 4068 N N . ILE B 1 28 ? 2.182 9.792 31.901 1.000 14.977 28 ILE B N 1
ATOM 4069 C CA . ILE B 1 28 ? 3.160 10.203 30.846 1.000 15.451 28 ILE B CA 1
ATOM 4070 C C . ILE B 1 28 ? 2.695 9.552 29.522 1.000 15.604 28 ILE B C 1
ATOM 4071 O O . ILE B 1 28 ? 2.629 10.221 28.480 1.000 17.126 28 ILE B O 1
ATOM 4087 N N . ARG B 1 29 ? 2.347 8.271 29.533 1.000 16.441 29 ARG B N 1
ATOM 4088 C CA . ARG B 1 29 ? 1.852 7.575 28.328 1.000 16.884 29 ARG B CA 1
ATOM 4089 C C . ARG B 1 29 ? 0.567 8.245 27.833 1.000 16.080 29 ARG B C 1
ATOM 4090 O O . ARG B 1 29 ? 0.452 8.516 26.613 1.000 15.478 29 ARG B O 1
ATOM 4111 N N . ARG B 1 30 ? -0.310 8.619 28.771 1.000 15.348 30 ARG B N 1
ATOM 4112 C CA . ARG B 1 30 ? -1.575 9.311 28.428 1.000 15.346 30 ARG B CA 1
ATOM 4113 C C . ARG B 1 30 ? -1.266 10.592 27.660 1.000 14.345 30 ARG B C 1
ATOM 4114 O O . ARG B 1 30 ? -2.045 10.969 26.790 1.000 15.122 30 ARG B O 1
ATOM 4135 N N . LEU B 1 31 ? -0.263 11.348 28.071 1.000 13.990 31 LEU B N 1
ATOM 4136 C CA . LEU B 1 31 ? 0.088 12.607 27.364 1.000 14.410 31 LEU B CA 1
ATOM 4137 C C . LEU B 1 31 ? 0.335 12.300 25.877 1.000 13.686 31 LEU B C 1
ATOM 4138 O O . LEU B 1 31 ? -0.124 13.057 25.012 1.000 13.507 31 LEU B O 1
ATOM 4154 N N . GLN B 1 32 ? 1.133 11.282 25.537 1.000 13.250 32 GLN B N 1
ATOM 4155 C CA . GLN B 1 32 ? 1.446 11.019 24.137 1.000 12.773 32 GLN B CA 1
ATOM 4156 C C . GLN B 1 32 ? 0.204 10.502 23.410 1.000 12.409 32 GLN B C 1
ATOM 4157 O O . GLN B 1 32 ? 0.001 10.833 22.258 1.000 12.608 32 GLN B O 1
ATOM 4171 N N . TRP B 1 33 ? -0.595 9.664 24.054 1.000 12.628 33 TRP B N 1
ATOM 4172 C CA . TRP B 1 33 ? -1.775 9.103 23.348 1.000 12.679 33 TRP B CA 1
ATOM 4173 C C . TRP B 1 33 ? -2.764 10.271 23.109 1.000 12.704 33 TRP B C 1
ATOM 4174 O O . TRP B 1 33 ? -3.379 10.298 21.998 1.000 12.022 33 TRP B O 1
ATOM 4195 N N . ALA B 1 34 ? -2.990 11.156 24.123 1.000 13.642 34 ALA B N 1
ATOM 4196 C CA . ALA B 1 34 ? -3.882 12.315 23.964 1.000 12.970 34 ALA B CA 1
ATOM 4197 C C . ALA B 1 34 ? -3.317 13.260 22.896 1.000 13.058 34 ALA B C 1
ATOM 4198 O O . ALA B 1 34 ? -4.070 13.646 21.992 1.000 12.667 34 ALA B O 1
ATOM 4205 N N . TYR B 1 35 ? -2.020 13.531 22.918 1.000 12.895 35 TYR B N 1
ATOM 4206 C CA . TYR B 1 35 ? -1.339 14.339 21.881 1.000 13.538 35 TYR B CA 1
ATOM 4207 C C . TYR B 1 35 ? -1.715 13.798 20.507 1.000 13.381 35 TYR B C 1
ATOM 4208 O O . TYR B 1 35 ? -2.124 14.590 19.581 1.000 13.128 35 TYR B O 1
ATOM 4226 N N . GLY B 1 36 ? -1.554 12.463 20.326 1.000 11.623 36 GLY B N 1
ATOM 4227 C CA . GLY B 1 36 ? -1.948 11.840 19.053 1.000 12.006 36 GLY B CA 1
ATOM 4228 C C . GLY B 1 36 ? -3.372 12.155 18.652 1.000 12.357 36 GLY B C 1
ATOM 4229 O O . GLY B 1 36 ? -3.592 12.524 17.489 1.000 12.163 36 GLY B O 1
ATOM 4233 N N . TYR B 1 37 ? -4.332 12.058 19.560 1.000 12.111 37 TYR B N 1
ATOM 4234 C CA . TYR B 1 37 ? -5.733 12.188 19.125 1.000 12.278 37 TYR B CA 1
ATOM 4235 C C . TYR B 1 37 ? -5.991 13.652 18.783 1.000 12.197 37 TYR B C 1
ATOM 4236 O O . TYR B 1 37 ? -6.807 13.913 17.877 1.000 13.133 37 TYR B O 1
ATOM 4254 N N . TYR B 1 38 ? -5.266 14.583 19.386 1.000 12.495 38 TYR B N 1
ATOM 4255 C CA . TYR B 1 38 ? -5.420 16.026 19.067 1.000 13.022 38 TYR B CA 1
ATOM 4256 C C . TYR B 1 38 ? -4.836 16.303 17.688 1.000 13.004 38 TYR B C 1
ATOM 4257 O O . TYR B 1 38 ? -5.493 16.998 16.859 1.000 12.743 38 TYR B O 1
ATOM 4275 N N . ILE B 1 39 ? -3.618 15.802 17.424 1.000 12.564 39 ILE B N 1
ATOM 4276 C CA . ILE B 1 39 ? -2.939 16.137 16.131 1.000 13.386 39 ILE B CA 1
ATOM 4277 C C . ILE B 1 39 ? -3.671 15.505 14.930 1.000 13.039 39 ILE B C 1
ATOM 4278 O O . ILE B 1 39 ? -3.644 16.079 13.821 1.000 12.503 39 ILE B O 1
ATOM 4294 N N . ASP B 1 40 ? 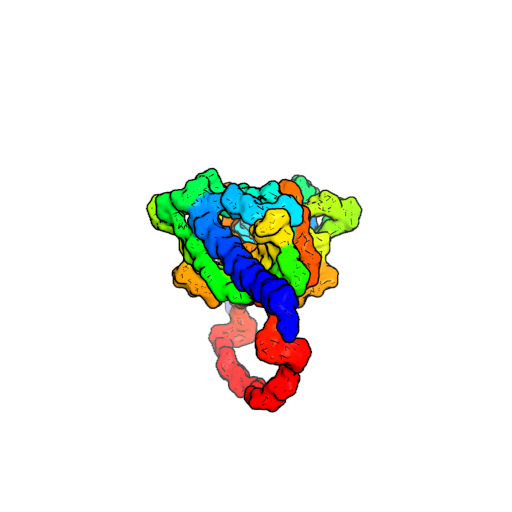-4.315 14.350 15.139 1.000 12.262 40 ASP B N 1
ATOM 4295 C CA . ASP B 1 40 ? -5.140 13.759 14.047 1.000 12.376 40 ASP B CA 1
ATOM 4296 C C . ASP B 1 40 ? -6.267 14.699 13.625 1.000 12.654 40 ASP B C 1
ATOM 4297 O O . ASP B 1 40 ? -6.830 14.537 12.476 1.000 12.917 40 ASP B O 1
ATOM 4306 N N . TYR B 1 41 ? -6.678 15.542 14.562 1.000 12.546 41 TYR B N 1
ATOM 4307 C CA . TYR B 1 41 ? -7.783 16.494 14.289 1.000 13.270 41 TYR B CA 1
ATOM 4308 C C . TYR B 1 41 ? -7.267 17.898 13.985 1.000 13.583 41 TYR B C 1
ATOM 4309 O O . TYR B 1 41 ? -8.094 18.866 13.851 1.000 15.829 41 TYR B O 1
ATOM 4327 N N . ASN B 1 42 ? -5.974 18.088 13.780 1.000 14.089 42 ASN B N 1
ATOM 4328 C CA . ASN B 1 42 ? -5.413 19.415 13.466 1.000 14.544 42 ASN B CA 1
ATOM 4329 C C . ASN B 1 42 ? -5.915 20.390 14.525 1.000 15.119 42 ASN B C 1
ATOM 4330 O O . ASN B 1 42 ? -6.485 21.427 14.147 1.000 14.385 42 ASN B O 1
ATOM 4341 N N . ARG B 1 43 ? -5.751 20.033 15.798 1.000 14.494 43 ARG B N 1
ATOM 4342 C CA . ARG B 1 43 ? -6.220 20.858 16.935 1.000 15.442 43 ARG B CA 1
ATOM 4343 C C . ARG B 1 43 ? -5.018 21.316 17.710 1.000 15.752 43 ARG B C 1
ATOM 4344 O O . ARG B 1 43 ? -4.646 20.689 18.666 1.000 16.110 43 ARG B O 1
ATOM 4365 N N . PRO B 1 44 ? -4.347 22.423 17.301 1.000 14.582 44 PRO B N 1
ATOM 4366 C CA . PRO B 1 44 ? -3.051 22.735 17.902 1.000 14.704 44 PRO B CA 1
ATOM 4367 C C . PRO B 1 44 ? -3.198 23.292 19.330 1.000 14.433 44 PRO B C 1
ATOM 4368 O O . PRO B 1 44 ? -2.267 23.217 20.083 1.000 13.700 44 PRO B O 1
ATOM 4379 N N . GLU B 1 45 ? -4.338 23.918 19.648 1.000 14.056 45 GLU B N 1
ATOM 4380 C CA . GLU B 1 45 ? -4.571 24.533 20.964 1.000 14.834 45 GLU B CA 1
ATOM 4381 C C . GLU B 1 45 ? -4.423 23.464 22.046 1.000 14.586 45 GLU B C 1
ATOM 4382 O O . GLU B 1 45 ? -3.700 23.655 23.025 1.000 14.553 45 GLU B O 1
ATOM 4394 N N . GLU B 1 46 ? -5.084 22.338 21.869 1.000 14.436 46 GLU B N 1
ATOM 4395 C CA . GLU B 1 46 ? -5.055 21.265 22.889 1.000 14.334 46 GLU B CA 1
ATOM 4396 C C . GLU B 1 46 ? -3.635 20.747 22.989 1.000 14.378 46 GLU B C 1
ATOM 4397 O O . GLU B 1 46 ? -3.234 20.373 24.081 1.000 15.956 46 GLU B O 1
ATOM 4409 N N . VAL B 1 47 ? -2.948 20.675 21.864 1.000 14.989 47 VAL B N 1
ATOM 4410 C CA . VAL B 1 47 ? -1.523 20.235 21.829 1.000 15.183 47 VAL B CA 1
ATOM 4411 C C . VAL B 1 47 ? -0.690 21.232 22.646 1.000 15.513 47 VAL B C 1
ATOM 4412 O O . VAL B 1 47 ? 0.081 20.767 23.525 1.000 16.594 47 VAL B O 1
ATOM 4425 N N . ALA B 1 48 ? -0.793 22.536 22.361 1.000 16.489 48 ALA B N 1
ATOM 4426 C CA . ALA B 1 48 ? -0.024 23.577 23.115 1.000 17.065 48 ALA B CA 1
ATOM 4427 C C . ALA B 1 48 ? -0.236 23.399 24.626 1.000 17.408 48 ALA B C 1
ATOM 4428 O O . ALA B 1 48 ? 0.735 23.449 25.399 1.000 17.122 48 ALA B O 1
ATOM 4435 N N . GLY B 1 49 ? -1.476 23.100 25.039 1.000 18.018 49 GLY B N 1
ATOM 4436 C CA . GLY B 1 49 ? -1.904 22.904 26.439 1.000 17.322 49 GLY B CA 1
ATOM 4437 C C . GLY B 1 49 ? -1.198 21.787 27.150 1.000 16.237 49 GLY B C 1
ATOM 4438 O O . GLY B 1 49 ? -1.174 21.776 28.392 1.000 16.487 49 GLY B O 1
ATOM 4442 N N . LEU B 1 50 ? -0.681 20.794 26.423 1.000 15.691 50 LEU B N 1
ATOM 4443 C CA . LEU B 1 50 ? 0.035 19.657 27.045 1.000 15.707 50 LEU B CA 1
ATOM 4444 C C . LEU B 1 50 ? 1.418 20.040 27.568 1.000 16.149 50 LEU B C 1
ATOM 4445 O O . LEU B 1 50 ? 1.987 19.262 28.347 1.000 16.597 50 LEU B O 1
ATOM 4461 N N . PHE B 1 51 ? 1.937 21.168 27.108 1.000 15.657 51 PHE B N 1
ATOM 4462 C CA . PHE B 1 51 ? 3.333 21.593 27.346 1.000 16.798 51 PHE B CA 1
ATOM 4463 C C . PHE B 1 51 ? 3.459 22.446 28.606 1.000 19.078 51 PHE B C 1
ATOM 4464 O O . PHE B 1 51 ? 2.607 23.272 28.975 1.000 19.554 51 PHE B O 1
ATOM 4481 N N . ALA B 1 52 ? 4.622 22.292 29.227 1.000 18.392 52 ALA B N 1
ATOM 4482 C CA . ALA B 1 52 ? 5.088 23.257 30.223 1.000 19.285 52 ALA B CA 1
ATOM 4483 C C . ALA B 1 52 ? 5.309 24.583 29.511 1.000 20.908 52 ALA B C 1
ATOM 4484 O O . ALA B 1 52 ? 5.619 24.607 28.333 1.000 20.991 52 ALA B O 1
ATOM 4491 N N . LYS B 1 53 ? 5.149 25.703 30.223 1.000 23.922 53 LYS B N 1
ATOM 4492 C CA . LYS B 1 53 ? 5.211 27.023 29.557 1.000 25.003 53 LYS B CA 1
ATOM 4493 C C . LYS B 1 53 ? 6.622 27.277 29.008 1.000 24.108 53 LYS B C 1
ATOM 4494 O O . LYS B 1 53 ? 6.720 28.060 28.063 1.000 25.347 53 LYS B O 1
ATOM 4513 N N . ASP B 1 54 ? 7.668 26.709 29.610 1.000 22.072 54 ASP B N 1
ATOM 4514 C CA . ASP B 1 54 ? 9.071 26.799 29.128 1.000 24.496 54 ASP B CA 1
ATOM 4515 C C . ASP B 1 54 ? 9.442 25.510 28.385 1.000 23.503 54 ASP B C 1
ATOM 4516 O O . ASP B 1 54 ? 10.647 25.200 28.293 1.000 25.305 54 ASP B O 1
ATOM 4525 N N . GLY B 1 55 ? 8.433 24.811 27.863 1.000 21.571 55 GLY B N 1
ATOM 4526 C CA . GLY B 1 55 ? 8.655 23.590 27.089 1.000 20.459 55 GLY B CA 1
ATOM 4527 C C . GLY B 1 55 ? 8.978 23.904 25.642 1.000 19.418 55 GLY B C 1
ATOM 4528 O O . GLY B 1 55 ? 8.991 25.064 25.256 1.000 17.856 55 GLY B O 1
ATOM 4532 N N . ALA B 1 56 ? 9.221 22.874 24.840 1.000 18.184 56 ALA B N 1
ATOM 4533 C CA . ALA B 1 56 ? 9.603 23.062 23.442 1.000 18.478 56 ALA B CA 1
ATOM 4534 C C . ALA B 1 56 ? 9.224 21.851 22.634 1.000 17.376 56 ALA B C 1
ATOM 4535 O O . ALA B 1 56 ? 9.129 20.727 23.209 1.000 17.259 56 ALA B O 1
ATOM 4542 N N . VAL B 1 57 ? 9.055 22.092 21.339 1.000 16.781 57 VAL B N 1
ATOM 4543 C CA . VAL B 1 57 ? 8.906 20.979 20.360 1.000 16.135 57 VAL B CA 1
ATOM 4544 C C . VAL B 1 57 ? 10.052 21.090 19.348 1.000 15.599 57 VAL B C 1
ATOM 4545 O O . VAL B 1 57 ? 10.436 22.195 18.925 1.000 16.201 57 VAL B O 1
ATOM 4558 N N . VAL B 1 58 ? 10.563 19.929 18.967 1.000 15.813 58 VAL B N 1
ATOM 4559 C CA . VAL B 1 58 ? 11.692 19.786 18.003 1.000 15.017 58 VAL B CA 1
ATOM 4560 C C . VAL B 1 58 ? 11.184 18.980 16.792 1.000 15.704 58 VAL B C 1
ATOM 4561 O O . VAL B 1 58 ? 10.518 17.872 17.009 1.000 13.879 58 VAL B O 1
ATOM 4574 N N . PHE B 1 59 ? 11.374 19.528 15.600 1.000 14.263 59 PHE B N 1
ATOM 4575 C CA . PHE B 1 59 ? 10.857 18.955 14.347 1.000 14.911 59 PHE B CA 1
ATOM 4576 C C . PHE B 1 59 ? 11.838 19.352 13.239 1.000 16.040 59 PHE B C 1
ATOM 4577 O O . PHE B 1 59 ? 12.179 20.575 13.130 1.000 15.206 59 PHE B O 1
ATOM 4594 N N . LEU B 1 60 ? 12.331 18.369 12.505 1.000 15.218 60 LEU B N 1
ATOM 4595 C CA . LEU B 1 60 ? 13.307 18.578 11.428 1.000 15.159 60 LEU B CA 1
ATOM 4596 C C . LEU B 1 60 ? 14.523 19.326 11.978 1.000 15.496 60 LEU B C 1
ATOM 4597 O O . LEU B 1 60 ? 14.946 20.245 11.319 1.000 15.772 60 LEU B O 1
ATOM 4613 N N . SER B 1 61 ? 15.009 18.998 13.165 1.000 15.790 61 SER B N 1
ATOM 4614 C CA . SER B 1 61 ? 16.288 19.515 13.694 1.000 17.267 61 SER B CA 1
ATOM 4615 C C . SER B 1 61 ? 16.201 21.019 13.953 1.000 18.163 61 SER B C 1
ATOM 4616 O O . SER B 1 61 ? 17.214 21.713 13.851 1.000 18.261 61 SER B O 1
ATOM 4624 N N . GLY B 1 62 ? 15.016 21.501 14.246 1.000 18.059 62 GLY B N 1
ATOM 4625 C CA . GLY B 1 62 ? 14.797 22.859 14.760 1.000 18.656 62 GLY B CA 1
ATOM 4626 C C . GLY B 1 62 ? 13.891 22.873 15.994 1.000 18.063 62 GLY B C 1
ATOM 4627 O O . GLY B 1 62 ? 12.867 22.158 16.043 1.000 19.298 62 GLY B O 1
ATOM 4631 N N . GLU B 1 63 ? 14.168 23.799 16.918 1.000 17.603 63 GLU B N 1
ATOM 4632 C CA . GLU B 1 63 ? 13.440 23.899 18.199 1.000 18.223 63 GLU B CA 1
ATOM 4633 C C . GLU B 1 63 ? 12.439 25.053 18.106 1.000 17.180 63 GLU B C 1
ATOM 4634 O O . GLU B 1 63 ? 12.869 26.204 17.700 1.000 16.754 63 GLU B O 1
ATOM 4646 N N . TYR B 1 64 ? 11.184 24.764 18.463 1.000 15.745 64 TYR B N 1
ATOM 4647 C CA . TYR B 1 64 ? 10.052 25.720 18.546 1.000 15.785 64 TYR B CA 1
ATOM 4648 C C . TYR B 1 64 ? 9.723 25.892 20.022 1.000 16.433 64 TYR B C 1
ATOM 4649 O O . TYR B 1 64 ? 9.373 24.926 20.677 1.000 17.294 64 TYR B O 1
ATOM 4667 N N . VAL B 1 65 ? 9.945 27.080 20.572 1.000 17.749 65 VAL B N 1
ATOM 4668 C CA . VAL B 1 65 ? 9.864 27.345 22.048 1.000 19.043 65 VAL B CA 1
ATOM 4669 C C . VAL B 1 65 ? 8.519 27.858 22.535 1.000 19.063 65 VAL B C 1
ATOM 4670 O O . VAL B 1 65 ? 7.971 28.827 21.960 1.000 18.970 65 VAL B O 1
ATOM 4683 N N . GLY B 1 66 ? 8.019 27.188 23.587 1.000 18.366 66 GLY B N 1
ATOM 4684 C CA . GLY B 1 66 ? 6.860 27.633 24.356 1.000 17.967 66 GLY B CA 1
ATOM 4685 C C . GLY B 1 66 ? 5.558 27.447 23.618 1.000 17.048 66 GLY B C 1
ATOM 4686 O O . GLY B 1 66 ? 5.551 26.904 22.502 1.000 17.717 66 GLY B O 1
ATOM 4690 N N . TYR B 1 67 ? 4.475 27.936 24.233 1.000 16.722 67 TYR B N 1
ATOM 4691 C CA . TYR B 1 67 ? 3.151 27.941 23.593 1.000 17.568 67 TYR B CA 1
ATOM 4692 C C . TYR B 1 67 ? 3.229 28.589 22.211 1.000 17.206 67 TYR B C 1
ATOM 4693 O O . TYR B 1 67 ? 2.602 28.098 21.239 1.000 17.071 67 TYR B O 1
ATOM 4711 N N . GLU B 1 68 ? 3.974 29.704 22.099 1.000 17.909 68 GLU B N 1
ATOM 4712 C CA . GLU B 1 68 ? 4.048 30.412 20.806 1.000 18.579 68 GLU B CA 1
ATOM 4713 C C . GLU B 1 68 ? 4.663 29.473 19.767 1.000 17.058 68 GLU B C 1
ATOM 4714 O O . GLU B 1 68 ? 4.112 29.361 18.657 1.000 16.042 68 GLU B O 1
ATOM 4726 N N . GLY B 1 69 ? 5.798 28.854 20.097 1.000 17.127 69 GLY B N 1
ATOM 4727 C CA . GLY B 1 69 ? 6.439 27.955 19.108 1.000 17.215 69 GLY B CA 1
ATOM 4728 C C . GLY B 1 69 ? 5.543 26.780 18.762 1.000 16.548 69 GLY B C 1
ATOM 4729 O O . GLY B 1 69 ? 5.547 26.389 17.572 1.000 15.017 69 GLY B O 1
ATOM 4733 N N . VAL B 1 70 ? 4.925 26.154 19.770 1.000 16.382 70 VAL B N 1
ATOM 4734 C CA . VAL B 1 70 ? 4.022 24.974 19.537 1.000 15.771 70 VAL B CA 1
ATOM 4735 C C . VAL B 1 70 ? 2.860 25.391 18.615 1.000 16.850 70 VAL B C 1
ATOM 4736 O O . VAL B 1 70 ? 2.577 24.647 17.626 1.000 15.921 70 VAL B O 1
ATOM 4749 N N . MET B 1 71 ? 2.210 26.537 18.862 1.000 16.559 71 MET B N 1
ATOM 4750 C CA . MET B 1 71 ? 1.138 27.024 17.953 1.000 15.946 71 MET B CA 1
ATOM 4751 C C . MET B 1 71 ? 1.688 27.360 16.554 1.000 15.855 71 MET B C 1
ATOM 4752 O O . MET B 1 71 ? 0.933 27.169 15.572 1.000 15.373 71 MET B O 1
ATOM 4766 N N . ARG B 1 72 ? 2.929 27.871 16.436 1.000 15.832 72 ARG B N 1
ATOM 4767 C CA . ARG B 1 72 ? 3.498 28.153 15.077 1.000 16.085 72 ARG B CA 1
ATOM 4768 C C . ARG B 1 72 ? 3.681 26.825 14.306 1.000 15.521 72 ARG B C 1
ATOM 4769 O O . ARG B 1 72 ? 3.334 26.794 13.093 1.000 16.288 72 ARG B O 1
ATOM 4790 N N . LEU B 1 73 ? 4.174 25.764 14.964 1.000 14.675 73 LEU B N 1
ATOM 4791 C CA . LEU B 1 73 ? 4.410 24.506 14.229 1.000 15.250 73 LEU B CA 1
ATOM 4792 C C . LEU B 1 73 ? 3.067 23.847 13.865 1.000 14.950 73 LEU B C 1
ATOM 4793 O O . LEU B 1 73 ? 2.869 23.475 12.684 1.000 14.306 73 LEU B O 1
ATOM 4809 N N . TYR B 1 74 ? 2.236 23.604 14.867 1.000 15.889 74 TYR B N 1
ATOM 4810 C CA . TYR B 1 74 ? 1.007 22.761 14.686 1.000 15.002 74 TYR B CA 1
ATOM 4811 C C . TYR B 1 74 ? -0.135 23.593 14.114 1.000 15.867 74 TYR B C 1
ATOM 4812 O O . TYR B 1 74 ? -1.003 23.010 13.439 1.000 15.711 74 TYR B O 1
ATOM 4830 N N . GLY B 1 75 ? -0.146 24.913 14.317 1.000 16.150 75 GLY B N 1
ATOM 4831 C CA . GLY B 1 75 ? -1.189 25.826 13.808 1.000 16.092 75 GLY B CA 1
ATOM 4832 C C . GLY B 1 75 ? -0.738 26.526 12.539 1.000 14.936 75 GLY B C 1
ATOM 4833 O O . GLY B 1 75 ? -1.229 26.180 11.464 1.000 15.837 75 GLY B O 1
ATOM 4837 N N . THR B 1 76 ? 0.248 27.426 12.617 1.000 14.978 76 THR B N 1
ATOM 4838 C CA . THR B 1 76 ? 0.628 28.221 11.413 1.000 14.923 76 THR B CA 1
ATOM 4839 C C . THR B 1 76 ? 1.138 27.311 10.274 1.000 15.904 76 THR B C 1
ATOM 4840 O O . THR B 1 76 ? 0.896 27.586 9.093 1.000 15.547 76 THR B O 1
ATOM 4851 N N . TRP B 1 77 ? 1.903 26.282 10.602 1.000 16.129 77 TRP B N 1
ATOM 4852 C CA . TRP B 1 77 ? 2.369 25.292 9.596 1.000 16.411 77 TRP B CA 1
ATOM 4853 C C . TRP B 1 77 ? 1.302 24.205 9.409 1.000 15.995 77 TRP B C 1
ATOM 4854 O O . TRP B 1 77 ? 0.639 24.253 8.373 1.000 16.925 77 TRP B O 1
ATOM 4875 N N . PHE B 1 78 ? 1.163 23.213 10.284 1.000 16.594 78 PHE B N 1
ATOM 4876 C CA . PHE B 1 78 ? 0.453 21.946 9.943 1.000 15.547 78 PHE B CA 1
ATOM 4877 C C . PHE B 1 78 ? -1.014 22.212 9.643 1.000 16.113 78 PHE B C 1
ATOM 4878 O O . PHE B 1 78 ? -1.499 21.685 8.671 1.000 16.102 78 PHE B O 1
ATOM 4895 N N . GLN B 1 79 ? -1.679 22.968 10.488 1.000 15.244 79 GLN B N 1
ATOM 4896 C CA . GLN B 1 79 ? -3.135 23.211 10.278 1.000 15.828 79 GLN B CA 1
ATOM 4897 C C . GLN B 1 79 ? -3.371 23.981 8.971 1.000 16.625 79 GLN B C 1
ATOM 4898 O O . GLN B 1 79 ? -4.313 23.655 8.249 1.000 15.822 79 GLN B O 1
ATOM 4912 N N . ASN B 1 80 ? -2.621 25.053 8.708 1.000 16.816 80 ASN B N 1
ATOM 4913 C CA . ASN B 1 80 ? -2.782 25.795 7.436 1.000 17.552 80 ASN B CA 1
ATOM 4914 C C . ASN B 1 80 ? -2.488 24.896 6.241 1.000 18.407 80 ASN B C 1
ATOM 4915 O O . ASN B 1 80 ? -3.256 24.963 5.255 1.000 20.824 80 ASN B O 1
ATOM 4926 N N . LEU B 1 81 ? -1.460 24.036 6.345 1.000 18.436 81 LEU B N 1
ATOM 4927 C CA . LEU B 1 81 ? -1.124 23.055 5.275 1.000 20.478 81 LEU B CA 1
ATOM 4928 C C . LEU B 1 81 ? -2.297 22.098 4.990 1.000 18.254 81 LEU B C 1
ATOM 4929 O O . LEU B 1 81 ? -2.691 21.926 3.798 1.000 19.213 81 LEU B O 1
ATOM 4945 N N . PHE B 1 82 ? -2.810 21.413 6.011 1.000 17.739 82 PHE B N 1
ATOM 4946 C CA . PHE B 1 82 ? -3.733 20.265 5.792 1.000 17.748 82 PHE B CA 1
ATOM 4947 C C . PHE B 1 82 ? -5.227 20.681 5.713 1.000 19.436 82 PHE B C 1
ATOM 4948 O O . PHE B 1 82 ? -5.931 20.012 4.970 1.000 18.678 82 PHE B O 1
ATOM 4965 N N . THR B 1 83 ? -5.717 21.656 6.483 1.000 18.935 83 THR B N 1
ATOM 4966 C CA . THR B 1 83 ? -7.167 22.013 6.536 1.000 19.218 83 THR B CA 1
ATOM 4967 C C . THR B 1 83 ? -7.416 23.470 6.143 1.000 20.198 83 THR B C 1
ATOM 4968 O O . THR B 1 83 ? -8.560 23.931 6.373 1.000 20.944 83 THR B O 1
ATOM 4979 N N . GLY B 1 84 ? -6.389 24.191 5.681 1.000 22.274 84 GLY B N 1
ATOM 4980 C CA . GLY B 1 84 ? -6.505 25.638 5.372 1.000 20.946 84 GLY B CA 1
ATOM 4981 C C . GLY B 1 84 ? -6.824 26.421 6.636 1.000 22.436 84 GLY B C 1
ATOM 4982 O O . GLY B 1 84 ? -7.517 27.454 6.538 1.000 22.199 84 GLY B O 1
ATOM 4986 N N . GLY B 1 85 ? -6.290 26.023 7.793 1.000 19.273 85 GLY B N 1
ATOM 4987 C CA . GLY B 1 85 ? -6.431 26.800 9.031 1.000 19.418 85 GLY B CA 1
ATOM 4988 C C . GLY B 1 85 ? -7.748 26.577 9.736 1.000 19.953 85 GLY B C 1
ATOM 4989 O O . GLY B 1 85 ? -8.181 27.511 10.437 1.000 20.811 85 GLY B O 1
ATOM 4993 N N . ARG B 1 86 ? -8.342 25.394 9.590 1.000 19.018 86 ARG B N 1
ATOM 4994 C CA . ARG B 1 86 ? -9.583 25.008 10.312 1.000 19.777 86 ARG B CA 1
ATOM 4995 C C . ARG B 1 86 ? -9.272 23.940 11.338 1.000 18.512 86 ARG B C 1
ATOM 4996 O O . ARG B 1 86 ? -8.518 22.986 11.002 1.000 17.457 86 ARG B O 1
ATOM 5017 N N . ARG B 1 87 ? -9.827 24.012 12.536 1.000 17.254 87 ARG B N 1
ATOM 5018 C CA . ARG B 1 87 ? -9.802 22.871 13.487 1.000 17.043 87 ARG B CA 1
ATOM 5019 C C . ARG B 1 87 ? -10.557 21.694 12.837 1.000 16.322 87 ARG B C 1
ATOM 5020 O O . ARG B 1 87 ? -11.633 21.911 12.202 1.000 16.330 87 ARG B O 1
ATOM 5041 N N . GLY B 1 88 ? -9.904 20.518 12.826 1.000 15.342 88 GLY B N 1
ATOM 5042 C CA . GLY B 1 88 ? -10.445 19.332 12.170 1.000 14.917 88 GLY B CA 1
ATOM 5043 C C . GLY B 1 88 ? -11.268 18.493 13.121 1.000 15.046 88 GLY B C 1
ATOM 5044 O O . GLY B 1 88 ? -11.490 18.829 14.285 1.000 13.916 88 GLY B O 1
ATOM 5048 N N . PRO B 1 89 ? -11.726 17.313 12.662 1.000 15.212 89 PRO B N 1
ATOM 5049 C CA . PRO B 1 89 ? -11.470 16.834 11.291 1.000 15.589 89 PRO B CA 1
ATOM 5050 C C . PRO B 1 89 ? -12.390 17.544 10.279 1.000 14.696 89 PRO B C 1
ATOM 5051 O O . PRO B 1 89 ? -13.506 18.029 10.642 1.000 16.079 89 PRO B O 1
ATOM 5062 N N . VAL B 1 90 ? -12.033 17.432 9.007 1.000 13.627 90 VAL B N 1
ATOM 5063 C CA . VAL B 1 90 ? -12.786 17.987 7.869 1.000 14.070 90 VAL B CA 1
ATOM 5064 C C . VAL B 1 90 ? -12.991 16.941 6.787 1.000 14.483 90 VAL B C 1
ATOM 5065 O O . VAL B 1 90 ? -12.290 15.923 6.729 1.000 13.475 90 VAL B O 1
ATOM 5078 N N . HIS B 1 91 ? -13.993 17.219 5.937 1.000 14.278 91 HIS B N 1
ATOM 5079 C CA . HIS B 1 91 ? -14.344 16.324 4.827 1.000 13.669 91 HIS B CA 1
ATOM 5080 C C . HIS B 1 91 ? -13.095 15.854 4.089 1.000 13.885 91 HIS B C 1
ATOM 5081 O O . HIS B 1 91 ? -12.338 16.710 3.613 1.000 14.156 91 HIS B O 1
ATOM 5096 N N . GLY B 1 92 ? -12.951 14.538 3.890 1.000 13.238 92 GLY B N 1
ATOM 5097 C CA . GLY B 1 92 ? -11.963 14.031 2.925 1.000 13.799 92 GLY B CA 1
ATOM 5098 C C . GLY B 1 92 ? -10.487 14.176 3.298 1.000 13.585 92 GLY B C 1
ATOM 5099 O O . GLY B 1 92 ? -9.663 13.862 2.432 1.000 14.646 92 GLY B O 1
ATOM 5103 N N . LEU B 1 93 ? -10.126 14.624 4.489 1.000 13.352 93 LEU B N 1
ATOM 5104 C CA . LEU B 1 93 ? -8.745 14.889 4.906 1.000 13.925 93 LEU B CA 1
ATOM 5105 C C . LEU B 1 93 ? -8.422 13.894 5.997 1.000 13.593 93 LEU B C 1
ATOM 5106 O O . LEU B 1 93 ? -9.062 13.894 7.101 1.000 13.761 93 LEU B O 1
ATOM 5122 N N . LEU B 1 94 ? -7.476 13.031 5.664 1.000 13.000 94 LEU B N 1
ATOM 5123 C CA . LEU B 1 94 ? -7.050 11.998 6.629 1.000 13.398 94 LEU B CA 1
ATOM 5124 C C . LEU B 1 94 ? -5.678 12.438 7.197 1.000 12.697 94 LEU B C 1
ATOM 5125 O O . LEU B 1 94 ? -4.743 12.731 6.360 1.000 12.390 94 LEU B O 1
ATOM 5141 N N . LEU B 1 95 ? -5.498 12.377 8.510 1.000 12.416 95 LEU B N 1
ATOM 5142 C CA . LEU B 1 95 ? -4.165 12.621 9.098 1.000 12.480 95 LEU B CA 1
ATOM 5143 C C . LEU B 1 95 ? -4.048 11.832 10.396 1.000 12.863 95 LEU B C 1
ATOM 5144 O O . LEU B 1 95 ? -3.938 12.431 11.467 1.000 13.446 95 LEU B O 1
ATOM 5160 N N . ASP B 1 96 ? -4.060 10.487 10.273 1.000 13.374 96 ASP B N 1
ATOM 5161 C CA . ASP B 1 96 ? -4.131 9.574 11.452 1.000 13.232 96 ASP B CA 1
ATOM 5162 C C . ASP B 1 96 ? -2.707 9.185 11.873 1.000 13.473 96 ASP B C 1
ATOM 5163 O O . ASP B 1 96 ? -2.082 8.436 11.111 1.000 13.110 96 ASP B O 1
ATOM 5172 N N . HIS B 1 97 ? -2.244 9.664 13.018 1.000 12.832 97 HIS B N 1
ATOM 5173 C CA . HIS B 1 97 ? -0.880 9.418 13.543 1.000 13.009 97 HIS B CA 1
ATOM 5174 C C . HIS B 1 97 ? -0.924 8.326 14.609 1.000 12.258 97 HIS B C 1
ATOM 5175 O O . HIS B 1 97 ? -0.880 8.654 15.829 1.000 13.147 97 HIS B O 1
ATOM 5190 N N . PHE B 1 98 ? -1.022 7.084 14.176 1.000 13.103 98 PHE B N 1
ATOM 5191 C CA . PHE B 1 98 ? -1.172 5.946 15.111 1.000 12.835 98 PHE B CA 1
ATOM 5192 C C . PHE B 1 98 ? 0.031 5.977 16.082 1.000 12.802 98 PHE B C 1
ATOM 5193 O O . PHE B 1 98 ? 1.181 5.929 15.563 1.000 14.842 98 PHE B O 1
ATOM 5210 N N . GLN B 1 99 ? -0.209 6.012 17.396 1.000 12.449 99 GLN B N 1
ATOM 5211 C CA . GLN B 1 99 ? 0.827 6.158 18.454 1.000 12.861 99 GLN B CA 1
ATOM 5212 C C . GLN B 1 99 ? 1.041 4.815 19.131 1.000 13.881 99 GLN B C 1
ATOM 5213 O O . GLN B 1 99 ? 0.032 4.187 19.522 1.000 13.076 99 GLN B O 1
ATOM 5227 N N . LEU B 1 100 ? 2.291 4.404 19.338 1.000 13.382 100 LEU B N 1
ATOM 5228 C CA . LEU B 1 100 ? 2.510 3.087 20.016 1.000 14.884 100 LEU B CA 1
ATOM 5229 C C . LEU B 1 100 ? 3.890 2.938 20.633 1.000 14.284 100 LEU B C 1
ATOM 5230 O O . LEU B 1 100 ? 4.780 3.821 20.458 1.000 15.686 100 LEU B O 1
ATOM 5246 N N . GLN B 1 101 ? 4.067 1.817 21.320 1.000 12.762 101 GLN B N 1
ATOM 5247 C CA . GLN B 1 101 ? 5.407 1.326 21.768 1.000 12.598 101 GLN B CA 1
ATOM 5248 C C . GLN B 1 101 ? 6.132 2.322 22.681 1.000 13.061 101 GLN B C 1
ATOM 5249 O O . GLN B 1 101 ? 7.263 2.725 22.427 1.000 12.956 101 GLN B O 1
ATOM 5263 N N . ASP B 1 102 ? 5.499 2.652 23.792 1.000 14.099 102 ASP B N 1
ATOM 5264 C CA . ASP B 1 102 ? 6.034 3.535 24.866 1.000 15.681 102 ASP B CA 1
ATOM 5265 C C . ASP B 1 102 ? 7.101 2.809 25.688 1.000 15.183 102 ASP B C 1
ATOM 5266 O O . ASP B 1 102 ? 6.823 1.713 26.193 1.000 16.102 102 ASP B O 1
ATOM 5275 N N . VAL B 1 103 ? 8.271 3.408 25.847 1.000 13.838 103 VAL B N 1
ATOM 5276 C CA . VAL B 1 103 ? 9.236 2.944 26.883 1.000 14.007 103 VAL B CA 1
ATOM 5277 C C . VAL B 1 103 ? 9.652 4.177 27.692 1.000 14.671 103 VAL B C 1
ATOM 5278 O O . VAL B 1 103 ? 10.374 4.995 27.151 1.000 14.220 103 VAL B O 1
ATOM 5291 N N . ILE B 1 104 ? 9.076 4.317 28.894 1.000 14.508 104 ILE B N 1
ATOM 5292 C CA . ILE B 1 104 ? 9.185 5.520 29.755 1.000 15.451 104 ILE B CA 1
ATOM 5293 C C . ILE B 1 104 ? 10.083 5.198 30.930 1.000 16.008 104 ILE B C 1
ATOM 5294 O O . ILE B 1 104 ? 10.017 4.056 31.467 1.000 14.997 104 ILE B O 1
ATOM 5310 N N . THR B 1 105 ? 10.851 6.205 31.299 1.000 17.037 105 THR B N 1
ATOM 5311 C CA . THR B 1 105 ? 11.860 6.128 32.381 1.000 18.222 105 THR B CA 1
ATOM 5312 C C . THR B 1 105 ? 11.652 7.353 33.259 1.000 18.235 105 THR B C 1
ATOM 5313 O O . THR B 1 105 ? 12.021 8.450 32.813 1.000 19.360 105 THR B O 1
ATOM 5324 N N . ILE B 1 106 ? 11.195 7.153 34.476 1.000 18.720 106 ILE B N 1
ATOM 5325 C CA . ILE B 1 106 ? 10.987 8.238 35.473 1.000 20.776 106 ILE B CA 1
ATOM 5326 C C . ILE B 1 106 ? 12.311 8.480 36.207 1.000 21.860 106 ILE B C 1
ATOM 5327 O O . ILE B 1 106 ? 12.978 7.510 36.580 1.000 19.843 106 ILE B O 1
ATOM 5343 N N . ALA B 1 107 ? 12.691 9.743 36.397 1.000 19.998 107 ALA B N 1
ATOM 5344 C CA . ALA B 1 107 ? 13.904 10.067 37.191 1.000 23.135 107 ALA B CA 1
ATOM 5345 C C . ALA B 1 107 ? 13.755 9.509 38.607 1.000 24.472 107 ALA B C 1
ATOM 5346 O O . ALA B 1 107 ? 12.655 9.343 39.109 1.000 23.013 107 ALA B O 1
ATOM 5353 N N . PRO B 1 108 ? 14.858 9.189 39.309 1.000 28.023 108 PRO B N 1
ATOM 5354 C CA . PRO B 1 108 ? 14.753 8.769 40.713 1.000 29.269 108 PRO B CA 1
ATOM 5355 C C . PRO B 1 108 ? 13.939 9.714 41.623 1.000 29.454 108 PRO B C 1
ATOM 5356 O O . PRO B 1 108 ? 13.212 9.242 42.460 1.000 30.424 108 PRO B O 1
ATOM 5367 N N . ASP B 1 109 ? 14.032 11.024 41.439 1.000 29.973 109 ASP B N 1
ATOM 5368 C CA . ASP B 1 109 ? 13.320 12.006 42.305 1.000 28.843 109 ASP B CA 1
ATOM 5369 C C . ASP B 1 109 ? 11.830 12.119 41.925 1.000 27.905 109 ASP B C 1
ATOM 5370 O O . ASP B 1 109 ? 11.071 12.782 42.669 1.000 26.729 109 ASP B O 1
ATOM 5379 N N . GLY B 1 110 ? 11.372 11.461 40.846 1.000 25.389 110 GLY B N 1
ATOM 5380 C CA . GLY B 1 110 ? 9.953 11.476 40.442 1.000 24.515 110 GLY B CA 1
ATOM 5381 C C . GLY B 1 110 ? 9.545 12.794 39.814 1.000 22.913 110 GLY B C 1
ATOM 5382 O O . GLY B 1 110 ? 8.385 12.928 39.509 1.000 25.369 110 GLY B O 1
ATOM 5386 N N . GLN B 1 111 ? 10.463 13.733 39.573 1.000 22.832 111 GLN B N 1
ATOM 5387 C CA . GLN B 1 111 ? 10.041 15.093 39.127 1.000 23.560 111 GLN B CA 1
ATOM 5388 C C . GLN B 1 111 ? 10.236 15.285 37.616 1.000 21.301 111 GLN B C 1
ATOM 5389 O O . GLN B 1 111 ? 9.689 16.275 37.076 1.000 20.863 111 GLN B O 1
ATOM 5403 N N . THR B 1 112 ? 10.990 14.411 36.955 1.000 20.365 112 THR B N 1
ATOM 5404 C CA . THR B 1 112 ? 11.148 14.460 35.487 1.000 19.400 112 THR B CA 1
ATOM 5405 C C . THR B 1 112 ? 11.093 13.049 34.964 1.000 19.534 112 THR B C 1
ATOM 5406 O O . THR B 1 112 ? 11.155 12.106 35.780 1.000 19.856 112 THR B O 1
ATOM 5417 N N . ALA B 1 113 ? 10.984 12.922 33.646 1.000 17.587 113 ALA B N 1
ATOM 5418 C CA . ALA B 1 113 ? 10.934 11.596 32.985 1.000 16.794 113 ALA B CA 1
ATOM 5419 C C . ALA B 1 113 ? 11.320 11.743 31.517 1.000 15.805 113 ALA B C 1
ATOM 5420 O O . ALA B 1 113 ? 11.328 12.893 30.995 1.000 16.020 113 ALA B O 1
ATOM 5427 N N . LYS B 1 114 ? 11.748 10.627 30.925 1.000 15.593 114 LYS B N 1
ATOM 5428 C CA . LYS B 1 114 ? 11.971 10.519 29.487 1.000 14.776 114 LYS B CA 1
ATOM 5429 C C . LYS B 1 114 ? 11.054 9.406 28.960 1.000 14.609 114 LYS B C 1
ATOM 5430 O O . LYS B 1 114 ? 10.697 8.513 29.715 1.000 13.623 114 LYS B O 1
ATOM 5449 N N . GLY B 1 115 ? 10.697 9.470 27.694 1.000 14.158 115 GLY B N 1
ATOM 5450 C CA . GLY B 1 115 ? 9.988 8.369 27.059 1.000 14.083 115 GLY B CA 1
ATOM 5451 C C . GLY B 1 115 ? 10.280 8.313 25.604 1.000 13.696 115 GLY B C 1
ATOM 5452 O O . GLY B 1 115 ? 10.265 9.403 24.931 1.000 13.495 115 GLY B O 1
ATOM 5456 N N . ARG B 1 116 ? 10.490 7.082 25.141 1.000 13.329 116 ARG B N 1
ATOM 5457 C CA . ARG B 1 116 ? 10.536 6.730 23.706 1.000 12.759 116 ARG B CA 1
ATOM 5458 C C . ARG B 1 116 ? 9.151 6.289 23.253 1.000 13.030 116 ARG B C 1
ATOM 5459 O O . ARG B 1 116 ? 8.483 5.522 23.968 1.000 14.244 116 ARG B O 1
ATOM 5480 N N . PHE B 1 117 ? 8.737 6.777 22.100 1.000 12.629 117 PHE B N 1
ATOM 5481 C CA . PHE B 1 117 ? 7.455 6.360 21.466 1.000 12.493 117 PHE B CA 1
ATOM 5482 C C . PHE B 1 117 ? 7.652 6.348 19.966 1.000 12.212 117 PHE B C 1
ATOM 5483 O O . PHE B 1 117 ? 8.680 6.871 19.448 1.000 13.177 117 PHE B O 1
ATOM 5500 N N . ARG B 1 118 ? 6.615 6.020 19.205 1.000 12.493 118 ARG B N 1
ATOM 5501 C CA . ARG B 1 118 ? 6.697 6.107 17.736 1.000 12.376 118 ARG B CA 1
ATOM 5502 C C . ARG B 1 118 ? 5.284 6.275 17.210 1.000 12.825 118 ARG B C 1
ATOM 5503 O O . ARG B 1 118 ? 4.268 5.963 17.915 1.000 12.723 118 ARG B O 1
ATOM 5524 N N . GLY B 1 119 ? 5.248 6.852 16.033 1.000 13.625 119 GLY B N 1
ATOM 5525 C CA . GLY B 1 119 ? 4.006 7.001 15.297 1.000 13.731 119 GLY B CA 1
ATOM 5526 C C . GLY B 1 119 ? 4.145 6.488 13.907 1.000 13.632 119 GLY B C 1
ATOM 5527 O O . GLY B 1 119 ? 5.220 6.594 13.309 1.000 14.391 119 GLY B O 1
ATOM 5531 N N . ILE B 1 120 ? 3.037 6.007 13.352 1.000 14.251 120 ILE B N 1
ATOM 5532 C CA . ILE B 1 120 ? 2.893 5.755 11.900 1.000 13.768 120 ILE B CA 1
ATOM 5533 C C . ILE B 1 120 ? 1.653 6.508 11.436 1.000 12.898 120 ILE B C 1
ATOM 5534 O O . ILE B 1 120 ? 0.625 6.314 12.017 1.000 13.337 120 ILE B O 1
ATOM 5550 N N . LEU B 1 121 ? 1.868 7.358 10.449 1.000 12.635 121 LEU B N 1
ATOM 5551 C CA . LEU B 1 121 ? 0.833 8.270 9.909 1.000 12.313 121 LEU B CA 1
ATOM 5552 C C . LEU B 1 121 ? 0.341 7.729 8.583 1.000 12.588 121 LEU B C 1
ATOM 5553 O O . LEU B 1 121 ? 1.112 7.433 7.684 1.000 13.217 121 LEU B O 1
ATOM 5569 N N . ALA B 1 122 ? -0.979 7.720 8.441 1.000 12.555 122 ALA B N 1
ATOM 5570 C CA . ALA B 1 122 ? -1.710 7.575 7.176 1.000 12.462 122 ALA B CA 1
ATOM 5571 C C . ALA B 1 122 ? -2.369 8.912 6.909 1.000 12.326 122 ALA B C 1
ATOM 5572 O O . ALA B 1 122 ? -3.151 9.386 7.769 1.000 12.326 122 ALA B O 1
ATOM 5579 N N . GLY B 1 123 ? -1.943 9.554 5.831 1.000 12.702 123 GLY B N 1
ATOM 5580 C CA . GLY B 1 123 ? -2.279 10.952 5.478 1.000 12.576 123 GLY B CA 1
ATOM 5581 C C . GLY B 1 123 ? -2.777 11.093 4.048 1.000 12.309 123 GLY B C 1
ATOM 5582 O O . GLY B 1 123 ? -2.401 10.367 3.143 1.000 10.985 123 GLY B O 1
ATOM 5586 N N . GLY B 1 124 ? -3.696 12.038 3.856 1.000 13.003 124 GLY B N 1
ATOM 5587 C CA . GLY B 1 124 ? -3.943 12.540 2.502 1.000 13.992 124 GLY B CA 1
ATOM 5588 C C . GLY B 1 124 ? -5.266 13.225 2.266 1.000 13.590 124 GLY B C 1
ATOM 5589 O O . GLY B 1 124 ? -6.107 13.359 3.184 1.000 14.243 124 GLY B O 1
ATOM 5593 N N . TRP B 1 125 ? -5.368 13.693 1.033 1.000 13.729 125 TRP B N 1
ATOM 5594 C CA . TRP B 1 125 ? -6.531 14.415 0.490 1.000 14.076 125 TRP B CA 1
ATOM 5595 C C . TRP B 1 125 ? -7.331 13.435 -0.356 1.000 13.897 125 TRP B C 1
ATOM 5596 O O . TRP B 1 125 ? -6.802 12.942 -1.357 1.000 13.445 125 TRP B O 1
ATOM 5617 N N . HIS B 1 126 ? -8.619 13.222 -0.018 1.000 13.419 126 HIS B N 1
ATOM 5618 C CA . HIS B 1 126 ? -9.492 12.448 -0.903 1.000 14.341 126 HIS B CA 1
ATOM 5619 C C . HIS B 1 126 ? -9.607 13.166 -2.260 1.000 14.111 126 HIS B C 1
ATOM 5620 O O . HIS B 1 126 ? -9.560 14.404 -2.287 1.000 14.404 126 HIS B O 1
ATOM 5635 N N . ASP B 1 127 ? -9.937 12.439 -3.321 1.000 14.360 127 ASP B N 1
ATOM 5636 C CA . ASP B 1 127 ? -10.329 13.020 -4.639 1.000 14.691 127 ASP B CA 1
ATOM 5637 C C . ASP B 1 127 ? -11.346 14.166 -4.476 1.000 14.799 127 ASP B C 1
ATOM 5638 O O . ASP B 1 127 ? -11.271 15.114 -5.264 1.000 14.319 127 ASP B O 1
ATOM 5647 N N . ASP B 1 128 ? -12.253 14.084 -3.500 1.000 14.695 128 ASP B N 1
ATOM 5648 C CA . ASP B 1 128 ? -13.317 15.110 -3.355 1.000 15.273 128 ASP B CA 1
ATOM 5649 C C . ASP B 1 128 ? -12.672 16.464 -3.111 1.000 16.315 128 ASP B C 1
ATOM 5650 O O . ASP B 1 128 ? -13.300 17.485 -3.521 1.000 16.983 128 ASP B O 1
ATOM 5659 N N . ILE B 1 129 ? -11.488 16.501 -2.461 1.000 16.752 129 ILE B N 1
ATOM 5660 C CA . ILE B 1 129 ? -10.950 17.809 -1.974 1.000 16.244 129 ILE B CA 1
ATOM 5661 C C . ILE B 1 129 ? -9.548 18.029 -2.570 1.000 16.067 129 ILE B C 1
ATOM 5662 O O . ILE B 1 129 ? -8.857 18.926 -2.046 1.000 17.045 129 ILE B O 1
ATOM 5678 N N . VAL B 1 130 ? -9.120 17.230 -3.547 1.000 17.335 130 VAL B N 1
ATOM 5679 C CA . VAL B 1 130 ? -7.679 17.266 -3.947 1.000 18.793 130 VAL B CA 1
ATOM 5680 C C . VAL B 1 130 ? -7.351 18.633 -4.598 1.000 19.860 130 VAL B C 1
ATOM 5681 O O . VAL B 1 130 ? -6.159 19.010 -4.706 1.000 18.753 130 VAL B O 1
ATOM 5694 N N . LYS B 1 131 ? -8.331 19.343 -5.101 1.000 22.746 131 LYS B N 1
ATOM 5695 C CA . LYS B 1 131 ? -8.114 20.750 -5.564 1.000 24.283 131 LYS B CA 1
ATOM 5696 C C . LYS B 1 131 ? -7.656 21.670 -4.417 1.000 23.943 131 LYS B C 1
ATOM 5697 O O . LYS B 1 131 ? -7.151 22.821 -4.742 1.000 29.872 131 LYS B O 1
ATOM 5716 N N . ASP B 1 132 ? -7.824 21.308 -3.139 1.000 23.360 132 ASP B N 1
ATOM 5717 C CA . ASP B 1 132 ? -7.397 22.124 -1.973 1.000 22.262 132 ASP B CA 1
ATOM 5718 C C . ASP B 1 132 ? -5.936 21.782 -1.646 1.000 20.724 132 ASP B C 1
ATOM 5719 O O . ASP B 1 132 ? -5.349 22.427 -0.740 1.000 20.823 132 ASP B O 1
ATOM 5728 N N . LYS B 1 133 ? -5.409 20.677 -2.182 1.000 19.339 133 LYS B N 1
ATOM 5729 C CA . LYS B 1 133 ? -4.058 20.196 -1.811 1.000 19.278 133 LYS B CA 1
ATOM 5730 C C . LYS B 1 133 ? -3.012 21.125 -2.408 1.000 18.613 133 LYS B C 1
ATOM 5731 O O . LYS B 1 133 ? -3.051 21.329 -3.607 1.000 18.804 133 LYS B O 1
ATOM 5750 N N . PRO B 1 134 ? -2.009 21.590 -1.634 1.000 20.513 134 PRO B N 1
ATOM 5751 C CA . PRO B 1 134 ? -0.918 22.376 -2.205 1.000 22.057 134 PRO B CA 1
ATOM 5752 C C . PRO B 1 134 ? -0.263 21.583 -3.328 1.000 22.257 134 PRO B C 1
ATOM 5753 O O . PRO B 1 134 ? 0.020 20.377 -3.149 1.000 19.925 134 PRO B O 1
ATOM 5764 N N . GLU B 1 135 ? 0.014 22.258 -4.436 1.000 22.264 135 GLU B N 1
ATOM 5765 C CA . GLU B 1 135 ? 0.840 21.649 -5.485 1.000 24.619 135 GLU B CA 1
ATOM 5766 C C . GLU B 1 135 ? 2.153 21.176 -4.836 1.000 23.585 135 GLU B C 1
ATOM 5767 O O . GLU B 1 135 ? 2.745 21.919 -3.992 1.000 23.118 135 GLU B O 1
ATOM 5779 N N . GLY B 1 136 ? 2.610 19.973 -5.154 1.000 23.839 136 GLY B N 1
ATOM 5780 C CA . GLY B 1 136 ? 3.899 19.492 -4.634 1.000 23.239 136 GLY B CA 1
ATOM 5781 C C . GLY B 1 136 ? 3.739 18.553 -3.471 1.000 23.903 136 GLY B C 1
ATOM 5782 O O . GLY B 1 136 ? 4.627 17.764 -3.251 1.000 25.492 136 GLY B O 1
ATOM 5786 N N . MET B 1 137 ? 2.566 18.514 -2.842 1.000 22.172 137 MET B N 1
ATOM 5787 C CA . MET B 1 137 ? 2.294 17.536 -1.760 1.000 20.018 137 MET B CA 1
ATOM 5788 C C . MET B 1 137 ? 1.802 16.249 -2.410 1.000 19.384 137 MET B C 1
ATOM 5789 O O . MET B 1 137 ? 1.111 16.294 -3.407 1.000 18.433 137 MET B O 1
ATOM 5803 N N . PRO B 1 138 ? 2.180 15.065 -1.876 1.000 19.577 138 PRO B N 1
ATOM 5804 C CA . PRO B 1 138 ? 1.574 13.819 -2.320 1.000 18.204 138 PRO B CA 1
ATOM 5805 C C . PRO B 1 138 ? 0.087 13.760 -1.913 1.000 17.364 138 PRO B C 1
ATOM 5806 O O . PRO B 1 138 ? -0.317 14.235 -0.857 1.000 18.386 138 PRO B O 1
ATOM 5817 N N . GLN B 1 139 ? -0.737 13.198 -2.789 1.000 16.625 139 GLN B N 1
ATOM 5818 C CA . GLN B 1 139 ? -2.177 13.067 -2.500 1.000 15.438 139 GLN B CA 1
ATOM 5819 C C . GLN B 1 139 ? -2.356 12.152 -1.292 1.000 14.255 139 GLN B C 1
ATOM 5820 O O . GLN B 1 139 ? -3.223 12.381 -0.480 1.000 14.167 139 GLN B O 1
ATOM 5834 N N . GLN B 1 140 ? -1.548 11.095 -1.165 1.000 13.840 140 GLN B N 1
ATOM 5835 C CA . GLN B 1 140 ? -1.720 10.113 -0.047 1.000 13.941 140 GLN B CA 1
ATOM 5836 C C . GLN B 1 140 ? -0.365 9.515 0.262 1.000 13.875 140 GLN B C 1
ATOM 5837 O O . GLN B 1 140 ? 0.422 9.288 -0.676 1.000 12.876 140 GLN B O 1
ATOM 5851 N N . PHE B 1 141 ? -0.102 9.333 1.534 1.000 13.949 141 PHE B N 1
ATOM 5852 C CA . PHE B 1 141 ? 1.235 8.933 1.980 1.000 14.467 141 PHE B CA 1
ATOM 5853 C C . PHE B 1 141 ? 1.156 8.225 3.317 1.000 14.192 141 PHE B C 1
ATOM 5854 O O . PHE B 1 141 ? 0.183 8.409 4.157 1.000 12.616 141 PHE B O 1
ATOM 5871 N N . TRP B 1 142 ? 2.254 7.522 3.575 1.000 13.310 142 TRP B N 1
ATOM 5872 C CA . TRP B 1 142 ? 2.616 6.985 4.910 1.000 13.967 142 TRP B CA 1
ATOM 5873 C C . TRP B 1 142 ? 3.829 7.754 5.425 1.000 14.874 142 TRP B C 1
ATOM 5874 O O . TRP B 1 142 ? 4.690 8.148 4.596 1.000 13.981 142 TRP B O 1
ATOM 5895 N N . GLU B 1 143 ? 3.929 7.881 6.737 1.000 14.420 143 GLU B N 1
ATOM 5896 C CA . GLU B 1 143 ? 5.142 8.404 7.380 1.000 15.400 143 GLU B CA 1
ATOM 5897 C C . GLU B 1 143 ? 5.320 7.694 8.701 1.000 14.108 143 GLU B C 1
ATOM 5898 O O . GLU B 1 143 ? 4.332 7.436 9.414 1.000 14.783 143 GLU B O 1
ATOM 5910 N N . SER B 1 144 ? 6.543 7.614 9.186 1.000 13.458 144 SER B N 1
ATOM 5911 C CA . SER B 1 144 ? 6.682 7.114 10.558 1.000 12.599 144 SER B CA 1
ATOM 5912 C C . SER B 1 144 ? 7.893 7.813 11.169 1.000 12.942 144 SER B C 1
ATOM 5913 O O . SER B 1 144 ? 8.810 8.216 10.389 1.000 12.163 144 SER B O 1
ATOM 5921 N N . GLY B 1 145 ? 7.867 7.957 12.496 1.000 12.254 145 GLY B N 1
ATOM 5922 C CA . GLY B 1 145 ? 9.007 8.544 13.202 1.000 12.887 145 GLY B CA 1
ATOM 5923 C C . GLY B 1 145 ? 9.047 8.170 14.640 1.000 13.802 145 GLY B C 1
ATOM 5924 O O . GLY B 1 145 ? 8.097 7.621 15.196 1.000 14.455 145 GLY B O 1
ATOM 5928 N N . ILE B 1 146 ? 10.184 8.477 15.263 1.000 12.920 146 ILE B N 1
ATOM 5929 C CA . ILE B 1 146 ? 10.448 8.111 16.652 1.000 12.940 146 ILE B CA 1
ATOM 5930 C C . ILE B 1 146 ? 10.373 9.399 17.458 1.000 11.355 146 ILE B C 1
ATOM 5931 O O . ILE B 1 146 ? 10.913 10.441 16.999 1.000 13.503 146 ILE B O 1
ATOM 5947 N N . TYR B 1 147 ? 9.790 9.328 18.613 1.000 12.123 147 TYR B N 1
ATOM 5948 C CA . TYR B 1 147 ? 9.807 10.385 19.663 1.000 12.086 147 TYR B CA 1
ATOM 5949 C C . TYR B 1 147 ? 10.751 9.995 20.806 1.000 12.488 147 TYR B C 1
ATOM 5950 O O . TYR B 1 147 ? 10.679 8.847 21.288 1.000 12.840 147 TYR B O 1
ATOM 5968 N N . GLU B 1 148 ? 11.633 10.921 21.224 1.000 12.910 148 GLU B N 1
ATOM 5969 C CA . GLU B 1 148 ? 12.365 10.809 22.483 1.000 13.221 148 GLU B CA 1
ATOM 5970 C C . GLU B 1 148 ? 12.110 12.092 23.232 1.000 13.812 148 GLU B C 1
ATOM 5971 O O . GLU B 1 148 ? 12.681 13.114 22.851 1.000 13.862 148 GLU B O 1
ATOM 5983 N N . ASN B 1 149 ? 11.166 12.008 24.157 1.000 12.610 149 ASN B N 1
ATOM 5984 C CA . ASN B 1 149 ? 10.570 13.190 24.832 1.000 13.858 149 ASN B CA 1
ATOM 5985 C C . ASN B 1 149 ? 11.046 13.288 26.281 1.000 14.002 149 ASN B C 1
ATOM 5986 O O . ASN B 1 149 ? 11.515 12.315 26.891 1.000 12.765 149 ASN B O 1
ATOM 5997 N N . ASP B 1 150 ? 10.983 14.507 26.796 1.000 14.562 150 ASP B N 1
ATOM 5998 C CA . ASP B 1 150 ? 11.204 14.878 28.206 1.000 16.547 150 ASP B CA 1
ATOM 5999 C C . ASP B 1 150 ? 9.886 15.405 28.801 1.000 17.090 150 ASP B C 1
ATOM 6000 O O . ASP B 1 150 ? 9.093 16.132 28.142 1.000 16.756 150 ASP B O 1
ATOM 6009 N N . TYR B 1 151 ? 9.739 15.107 30.078 1.000 16.721 151 TYR B N 1
ATOM 6010 C CA . TYR B 1 151 ? 8.540 15.424 30.866 1.000 16.805 151 TYR B CA 1
ATOM 6011 C C . TYR B 1 151 ? 8.960 16.069 32.176 1.000 17.834 151 TYR B C 1
ATOM 6012 O O . TYR B 1 151 ? 10.028 15.729 32.745 1.000 19.015 151 TYR B O 1
ATOM 6030 N N . VAL B 1 152 ? 8.064 16.908 32.706 1.000 18.297 152 VAL B N 1
ATOM 6031 C CA . VAL B 1 152 ? 8.284 17.530 34.040 1.000 20.152 152 VAL B CA 1
ATOM 6032 C C . VAL B 1 152 ? 7.010 17.312 34.831 1.000 20.364 152 VAL B C 1
ATOM 6033 O O . VAL B 1 152 ? 5.956 17.409 34.227 1.000 19.888 152 VAL B O 1
ATOM 6046 N N . LYS B 1 153 ? 7.125 17.062 36.136 1.000 20.491 153 LYS B N 1
ATOM 6047 C CA . LYS B 1 153 ? 5.960 17.039 37.038 1.000 21.509 153 LYS B CA 1
ATOM 6048 C C . LYS B 1 153 ? 5.905 18.421 37.682 1.000 21.271 153 LYS B C 1
ATOM 6049 O O . LYS B 1 153 ? 6.863 18.741 38.442 1.000 23.459 153 LYS B O 1
ATOM 6068 N N . GLU B 1 154 ? 4.917 19.211 37.301 1.000 21.625 154 GLU B N 1
ATOM 6069 C CA . GLU B 1 154 ? 4.778 20.602 37.801 1.000 25.576 154 GLU B CA 1
ATOM 6070 C C . GLU B 1 154 ? 3.561 20.641 38.706 1.000 25.720 154 GLU B C 1
ATOM 6071 O O . GLU B 1 154 ? 2.452 20.368 38.196 1.000 23.917 154 GLU B O 1
ATOM 6083 N N . ASP B 1 155 ? 3.769 20.915 39.998 1.000 29.535 155 ASP B N 1
ATOM 6084 C CA . ASP B 1 155 ? 2.654 21.093 40.947 1.000 32.528 155 ASP B CA 1
ATOM 6085 C C . ASP B 1 155 ? 1.749 19.880 40.822 1.000 31.946 155 ASP B C 1
ATOM 6086 O O . ASP B 1 155 ? 0.530 20.053 40.755 1.000 33.486 155 ASP B O 1
ATOM 6095 N N . GLY B 1 156 ? 2.360 18.700 40.771 1.000 29.202 156 GLY B N 1
ATOM 6096 C CA . GLY B 1 156 ? 1.641 17.426 40.854 1.000 27.031 156 GLY B CA 1
ATOM 6097 C C . GLY B 1 156 ? 1.155 16.963 39.489 1.000 25.679 156 GLY B C 1
ATOM 6098 O O . GLY B 1 156 ? 0.658 15.859 39.429 1.000 24.177 156 GLY B O 1
ATOM 6102 N N . VAL B 1 157 ? 1.337 17.756 38.422 1.000 21.731 157 VAL B N 1
ATOM 6103 C CA . VAL B 1 157 ? 0.793 17.443 37.067 1.000 21.471 157 VAL B CA 1
ATOM 6104 C C . VAL B 1 157 ? 1.922 17.181 36.050 1.000 20.236 157 VAL B C 1
ATOM 6105 O O . VAL B 1 157 ? 2.803 18.057 35.882 1.000 19.701 157 VAL B O 1
ATOM 6118 N N . TRP B 1 158 ? 1.853 16.055 35.331 1.000 18.290 158 TRP B N 1
ATOM 6119 C CA . TRP B 1 158 ? 2.875 15.721 34.301 1.000 17.308 158 TRP B CA 1
ATOM 6120 C C . TRP B 1 158 ? 2.617 16.568 33.070 1.000 16.708 158 TRP B C 1
ATOM 6121 O O . TRP B 1 158 ? 1.457 16.667 32.644 1.000 18.469 158 TRP B O 1
ATOM 6142 N N . LYS B 1 159 ? 3.669 17.143 32.522 1.000 16.634 159 LYS B N 1
ATOM 6143 C CA . LYS B 1 159 ? 3.509 17.933 31.298 1.000 17.628 159 LYS B CA 1
ATOM 6144 C C . LYS B 1 159 ? 4.648 17.572 30.367 1.000 16.635 159 LYS B C 1
ATOM 6145 O O . LYS B 1 159 ? 5.762 17.149 30.844 1.000 17.499 159 LYS B O 1
ATOM 6164 N N . ILE B 1 160 ? 4.500 17.956 29.109 1.000 16.545 160 ILE B N 1
ATOM 6165 C CA . ILE B 1 160 ? 5.573 17.757 28.120 1.000 17.455 160 ILE B CA 1
ATOM 6166 C C . ILE B 1 160 ? 6.568 18.902 28.288 1.000 17.406 160 ILE B C 1
ATOM 6167 O O . ILE B 1 160 ? 6.166 20.090 28.218 1.000 17.900 160 ILE B O 1
ATOM 6183 N N . LYS B 1 161 ? 7.823 18.558 28.553 1.000 17.470 161 LYS B N 1
ATOM 6184 C CA . LYS B 1 161 ? 8.936 19.553 28.604 1.000 17.985 161 LYS B CA 1
ATOM 6185 C C . LYS B 1 161 ? 9.581 19.693 27.237 1.000 17.635 161 LYS B C 1
ATOM 6186 O O . LYS B 1 161 ? 9.937 20.779 26.854 1.000 19.288 161 LYS B O 1
ATOM 6205 N N . ARG B 1 162 ? 9.764 18.612 26.528 1.000 16.478 162 ARG B N 1
ATOM 6206 C CA . ARG B 1 162 ? 10.430 18.562 25.215 1.000 16.156 162 ARG B CA 1
ATOM 6207 C C . ARG B 1 162 ? 9.749 17.407 24.447 1.000 14.935 162 ARG B C 1
ATOM 6208 O O . ARG B 1 162 ? 9.828 16.269 24.890 1.000 15.578 162 ARG B O 1
ATOM 6229 N N . LEU B 1 163 ? 9.140 17.731 23.329 1.000 14.407 163 LEU B N 1
ATOM 6230 C CA . LEU B 1 163 ? 8.637 16.737 22.387 1.000 15.108 163 LEU B CA 1
ATOM 6231 C C . LEU B 1 163 ? 9.579 16.764 21.216 1.000 14.958 163 LEU B C 1
ATOM 6232 O O . LEU B 1 163 ? 9.730 17.812 20.578 1.000 13.936 163 LEU B O 1
ATOM 6248 N N . ASP B 1 164 ? 10.217 15.639 20.938 1.000 14.028 164 ASP B N 1
ATOM 6249 C CA . ASP B 1 164 ? 11.231 15.632 19.874 1.000 13.981 164 ASP B CA 1
ATOM 6250 C C . ASP B 1 164 ? 10.851 14.549 18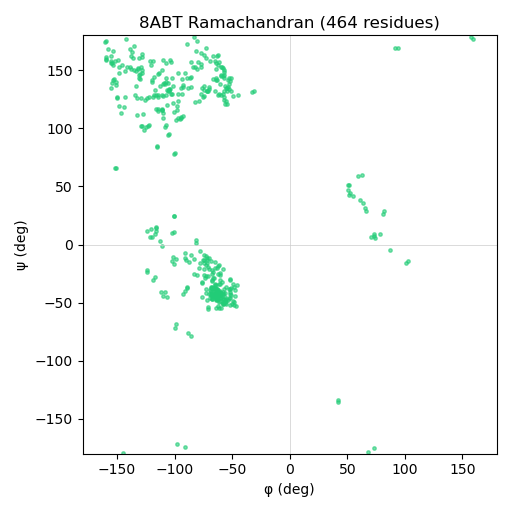.892 1.000 12.782 164 ASP B C 1
ATOM 6251 O O . ASP B 1 164 ? 11.049 13.391 19.210 1.000 13.175 164 ASP B O 1
ATOM 6260 N N . TYR B 1 165 ? 10.269 14.927 17.787 1.000 12.363 165 TYR B N 1
ATOM 6261 C CA . TYR B 1 165 ? 9.809 13.958 16.768 1.000 12.879 165 TYR B CA 1
ATOM 6262 C C . TYR B 1 165 ? 10.865 13.874 15.684 1.000 13.200 165 TYR B C 1
ATOM 6263 O O . TYR B 1 165 ? 11.091 14.914 14.977 1.000 14.252 165 TYR B O 1
ATOM 6281 N N . MET B 1 166 ? 11.489 12.695 15.529 1.000 12.984 166 MET B N 1
ATOM 6282 C CA . MET B 1 166 ? 12.475 12.453 14.485 1.000 14.003 166 MET B CA 1
ATOM 6283 C C . MET B 1 166 ? 11.849 11.599 13.401 1.000 14.137 166 MET B C 1
ATOM 6284 O O . MET B 1 166 ? 11.837 10.365 13.562 1.000 12.582 166 MET B O 1
ATOM 6298 N N . MET B 1 167 ? 11.340 12.224 12.355 1.000 13.807 167 MET B N 1
ATOM 6299 C CA . MET B 1 167 ? 10.767 11.496 11.198 1.000 14.614 167 MET B CA 1
ATOM 6300 C C . MET B 1 167 ? 11.802 10.525 10.665 1.000 14.570 167 MET B C 1
ATOM 6301 O O . MET B 1 167 ? 12.985 10.889 10.485 1.000 14.140 167 MET B O 1
ATOM 6315 N N . GLN B 1 168 ? 11.408 9.287 10.427 1.000 13.371 168 GLN B N 1
ATOM 6316 C CA . GLN B 1 168 ? 12.357 8.227 10.025 1.000 13.318 168 GLN B CA 1
ATOM 6317 C C . GLN B 1 168 ? 12.146 7.877 8.558 1.000 12.877 168 GLN B C 1
ATOM 6318 O O . GLN B 1 168 ? 13.118 7.581 7.876 1.000 13.956 168 GLN B O 1
ATOM 6332 N N . TRP B 1 169 ? 10.897 7.787 8.066 1.000 12.578 169 TRP B N 1
ATOM 6333 C CA . TRP B 1 169 ? 10.636 7.443 6.660 1.000 12.197 169 TRP B CA 1
ATOM 6334 C C . TRP B 1 169 ? 9.262 7.995 6.221 1.000 12.526 169 TRP B C 1
ATOM 6335 O O . TRP B 1 169 ? 8.430 8.277 7.054 1.000 11.843 169 TRP B O 1
ATOM 6356 N N . GLN B 1 170 ? 9.125 8.148 4.908 1.000 12.534 170 GLN B N 1
ATOM 6357 C CA . GLN B 1 170 ? 7.900 8.593 4.195 1.000 15.075 170 GLN B CA 1
ATOM 6358 C C . GLN B 1 170 ? 7.737 7.656 3.001 1.000 14.904 170 GLN B C 1
ATOM 6359 O O . GLN B 1 170 ? 8.765 7.171 2.462 1.000 14.366 170 GLN B O 1
ATOM 6373 N N . ALA B 1 171 ? 6.498 7.435 2.591 1.000 13.761 171 ALA B N 1
ATOM 6374 C CA . ALA B 1 171 ? 6.203 6.633 1.408 1.000 14.328 171 ALA B CA 1
ATOM 6375 C C . ALA B 1 171 ? 5.008 7.246 0.709 1.000 14.342 171 ALA B C 1
ATOM 6376 O O . ALA B 1 171 ? 3.938 7.356 1.388 1.000 14.301 171 ALA B O 1
ATOM 6383 N N . ASP B 1 172 ? 5.157 7.692 -0.525 1.000 14.279 172 ASP B N 1
ATOM 6384 C CA . ASP B 1 172 ? 3.948 7.974 -1.345 1.000 16.434 172 ASP B CA 1
ATOM 6385 C C . ASP B 1 172 ? 3.118 6.690 -1.370 1.000 15.334 172 ASP B C 1
ATOM 6386 O O . ASP B 1 172 ? 3.694 5.562 -1.568 1.000 13.780 172 ASP B O 1
ATOM 6395 N N . TYR B 1 173 ? 1.799 6.749 -1.162 1.000 14.976 173 TYR B N 1
ATOM 6396 C CA . TYR B 1 173 ? 0.956 5.509 -1.076 1.000 15.395 173 TYR B CA 1
ATOM 6397 C C . TYR B 1 173 ? 1.230 4.595 -2.285 1.000 16.655 173 TYR B C 1
ATOM 6398 O O . TYR B 1 173 ? 1.448 3.357 -2.110 1.000 14.228 173 TYR B O 1
ATOM 6416 N N . GLU B 1 174 ? 1.309 5.175 -3.482 1.000 17.089 174 GLU B N 1
ATOM 6417 C CA . GLU B 1 174 ? 1.266 4.377 -4.738 1.000 18.861 174 GLU B CA 1
ATOM 6418 C C . GLU B 1 174 ? 2.629 3.741 -4.987 1.000 18.984 174 GLU B C 1
ATOM 6419 O O . GLU B 1 174 ? 2.689 2.804 -5.770 1.000 22.647 174 GLU B O 1
ATOM 6431 N N . THR B 1 175 ? 3.697 4.268 -4.384 1.000 17.722 175 THR B N 1
ATOM 6432 C CA . THR B 1 175 ? 5.066 3.853 -4.770 1.000 17.084 175 THR B CA 1
ATOM 6433 C C . THR B 1 175 ? 5.829 3.168 -3.643 1.000 16.605 175 THR B C 1
ATOM 6434 O O . THR B 1 175 ? 6.678 2.316 -3.988 1.000 15.775 175 THR B O 1
ATOM 6445 N N . GLY B 1 176 ? 5.538 3.474 -2.376 1.000 15.613 176 GLY B N 1
ATOM 6446 C CA . GLY B 1 176 ? 6.188 2.800 -1.249 1.000 14.945 176 GLY B CA 1
ATOM 6447 C C . GLY B 1 176 ? 7.442 3.516 -0.777 1.000 14.118 176 GLY B C 1
ATOM 6448 O O . GLY B 1 176 ? 8.029 4.363 -1.513 1.000 14.743 176 GLY B O 1
ATOM 6452 N N . TRP B 1 177 ? 7.943 3.084 0.376 1.000 13.116 177 TRP B N 1
ATOM 6453 C CA . TRP B 1 177 ? 9.081 3.778 1.044 1.000 13.300 177 TRP B CA 1
ATOM 6454 C C . TRP B 1 177 ? 10.345 3.601 0.190 1.000 13.781 177 TRP B C 1
ATOM 6455 O O . TRP B 1 177 ? 11.243 4.475 0.243 1.000 14.185 177 TRP B O 1
ATOM 6476 N N . SER B 1 178 ? 10.472 2.465 -0.524 1.000 14.731 178 SER B N 1
ATOM 6477 C CA . SER B 1 178 ? 11.731 2.156 -1.245 1.000 14.817 178 SER B CA 1
ATOM 6478 C C . SER B 1 178 ? 11.879 3.076 -2.466 1.000 15.506 178 SER B C 1
ATOM 6479 O O . SER B 1 178 ? 13.009 3.209 -3.006 1.000 14.434 178 SER B O 1
ATOM 6487 N N . LYS B 1 179 ? 10.808 3.725 -2.888 1.000 14.465 179 LYS B N 1
ATOM 6488 C CA . LYS B 1 179 ? 10.746 4.559 -4.101 1.000 16.566 179 LYS B CA 1
ATOM 6489 C C . LYS B 1 179 ? 10.446 6.026 -3.743 1.000 17.022 179 LYS B C 1
ATOM 6490 O O . LYS B 1 179 ? 10.300 6.809 -4.719 1.000 19.608 179 LYS B O 1
ATOM 6509 N N . THR B 1 180 ? 10.466 6.387 -2.451 1.000 14.807 180 THR B N 1
ATOM 6510 C CA . THR B 1 180 ? 10.141 7.747 -1.952 1.000 14.744 180 THR B CA 1
ATOM 6511 C C . THR B 1 180 ? 11.373 8.410 -1.374 1.000 15.846 180 THR B C 1
ATOM 6512 O O . THR B 1 180 ? 12.086 7.773 -0.620 1.000 16.552 180 THR B O 1
ATOM 6523 N N . ILE B 1 181 ? 11.541 9.688 -1.716 1.000 16.207 181 ILE B N 1
ATOM 6524 C CA . ILE B 1 181 ? 12.526 10.605 -1.062 1.000 18.372 181 ILE B CA 1
ATOM 6525 C C . ILE B 1 181 ? 11.714 11.603 -0.259 1.000 17.793 181 ILE B C 1
ATOM 6526 O O . ILE B 1 181 ? 10.895 12.334 -0.917 1.000 19.316 181 ILE B O 1
ATOM 6542 N N . ALA B 1 182 ? 11.990 11.802 1.026 1.000 18.454 182 ALA B N 1
ATOM 6543 C CA . ALA B 1 182 ? 11.396 12.949 1.767 1.000 20.483 182 ALA B CA 1
ATOM 6544 C C . ALA B 1 182 ? 11.749 14.308 1.118 1.000 23.786 182 ALA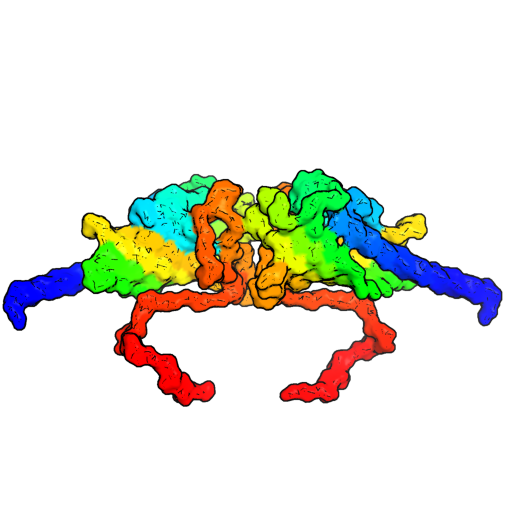 B C 1
ATOM 6545 O O . ALA B 1 182 ? 12.901 14.596 0.876 1.000 24.166 182 ALA B O 1
ATOM 6552 N N . HIS B 1 183 ? 10.734 15.159 0.880 1.000 26.193 183 HIS B N 1
ATOM 6553 C CA . HIS B 1 183 ? 10.894 16.576 0.434 1.000 30.072 183 HIS B CA 1
ATOM 6554 C C . HIS B 1 183 ? 11.320 17.430 1.636 1.000 26.574 183 HIS B C 1
ATOM 6555 O O . HIS B 1 183 ? 12.119 18.420 1.484 1.000 29.177 183 HIS B O 1
ATOM 6570 N N . LEU B 1 184 ? 10.859 17.047 2.809 1.000 23.246 184 LEU B N 1
ATOM 6571 C CA . LEU B 1 184 ? 11.282 17.742 4.041 1.000 22.130 184 LEU B CA 1
ATOM 6572 C C . LEU B 1 184 ? 12.724 17.430 4.327 1.000 23.094 184 LEU B C 1
ATOM 6573 O O . LEU B 1 184 ? 13.052 16.259 4.343 1.000 21.542 184 LEU B O 1
ATOM 6589 N N . GLN B 1 185 ? 13.492 18.455 4.673 1.000 21.830 185 GLN B N 1
ATOM 6590 C CA . GLN B 1 185 ? 14.915 18.336 5.036 1.000 22.726 185 GLN B CA 1
ATOM 6591 C C . GLN B 1 185 ? 15.090 19.039 6.368 1.000 20.893 185 GLN B C 1
ATOM 6592 O O . GLN B 1 185 ? 14.201 19.746 6.827 1.000 21.471 185 GLN B O 1
ATOM 6606 N N . PRO B 1 186 ? 16.202 18.797 7.078 1.000 19.286 186 PRO B N 1
ATOM 6607 C CA . PRO B 1 186 ? 16.465 19.507 8.314 1.000 19.917 186 PRO B CA 1
ATOM 6608 C C . PRO B 1 186 ? 16.327 21.021 8.088 1.000 19.278 186 PRO B C 1
ATOM 6609 O O . PRO B 1 186 ? 16.708 21.506 7.071 1.000 21.415 186 PRO B O 1
ATOM 6620 N N . ALA B 1 187 ? 15.806 21.696 9.083 1.000 18.528 187 ALA B N 1
ATOM 6621 C CA . ALA B 1 187 ? 15.582 23.167 9.091 1.000 20.273 187 ALA B CA 1
ATOM 6622 C C . ALA B 1 187 ? 16.887 23.864 8.729 1.000 19.828 187 ALA B C 1
ATOM 6623 O O . ALA B 1 187 ? 17.965 23.480 9.240 1.000 17.879 187 ALA B O 1
ATOM 6630 N N . ALA B 1 188 ? 16.806 24.899 7.898 1.000 21.078 188 ALA B N 1
ATOM 6631 C CA . ALA B 1 188 ? 17.971 25.738 7.504 1.000 21.949 188 ALA B CA 1
ATOM 6632 C C . ALA B 1 188 ? 17.717 27.213 7.826 1.000 23.511 188 ALA B C 1
ATOM 6633 O O . ALA B 1 188 ? 18.694 28.017 7.912 1.000 23.164 188 ALA B O 1
ATOM 6640 N N . VAL B 1 189 ? 16.458 27.622 7.966 1.000 22.307 189 VAL B N 1
ATOM 6641 C CA . VAL B 1 189 ? 16.089 29.057 8.137 1.000 22.918 189 VAL B CA 1
ATOM 6642 C C . VAL B 1 189 ? 15.160 29.174 9.358 1.000 23.452 189 VAL B C 1
ATOM 6643 O O . VAL B 1 189 ? 14.062 28.518 9.385 1.000 21.715 189 VAL B O 1
ATOM 6656 N N . CYS B 1 190 ? 15.522 30.040 10.289 1.000 21.097 190 CYS B N 1
ATOM 6657 C CA . CYS B 1 190 ? 14.765 30.258 11.546 1.000 21.547 190 CYS B CA 1
ATOM 6658 C C . CYS B 1 190 ? 13.630 31.270 11.360 1.000 21.553 190 CYS B C 1
ATOM 6659 O O . CYS B 1 190 ? 13.661 32.103 10.427 1.000 21.351 190 CYS B O 1
ATOM 6667 N N . PHE B 1 191 ? 12.637 31.193 12.240 1.000 21.818 191 PHE B N 1
ATOM 6668 C CA . PHE B 1 191 ? 11.656 32.285 12.416 1.000 21.163 191 PHE B CA 1
ATOM 6669 C C . PHE B 1 191 ? 12.434 33.496 12.938 1.000 22.562 191 PHE B C 1
ATOM 6670 O O . PHE B 1 191 ? 13.302 33.264 13.751 1.000 20.306 191 PHE B O 1
ATOM 6687 N N . PRO B 1 192 ? 12.124 34.759 12.553 1.000 23.648 192 PRO B N 1
ATOM 6688 C CA . PRO B 1 192 ? 10.999 35.091 11.657 1.000 23.841 192 PRO B CA 1
ATOM 6689 C C . PRO B 1 192 ? 11.168 35.183 10.132 1.000 24.169 192 PRO B C 1
ATOM 6690 O O . PRO B 1 192 ? 10.192 35.344 9.438 1.000 24.255 192 PRO B O 1
ATOM 6701 N N . GLU B 1 193 ? 12.391 35.092 9.632 1.000 23.817 193 GLU B N 1
ATOM 6702 C CA . GLU B 1 193 ? 12.710 35.039 8.183 1.000 24.783 193 GLU B CA 1
ATOM 6703 C C . GLU B 1 193 ? 11.806 33.991 7.533 1.000 24.382 193 GLU B C 1
ATOM 6704 O O . GLU B 1 193 ? 11.084 34.267 6.522 1.000 23.953 193 GLU B O 1
ATOM 6716 N N . ASN B 1 194 ? 11.791 32.822 8.164 1.000 23.712 194 ASN B N 1
ATOM 6717 C CA . ASN B 1 194 ? 10.920 31.694 7.784 1.000 22.847 194 ASN B CA 1
ATOM 6718 C C . ASN B 1 194 ? 9.714 31.712 8.720 1.000 22.571 194 ASN B C 1
ATOM 6719 O O . ASN B 1 194 ? 9.835 31.460 9.917 1.000 21.887 194 ASN B O 1
ATOM 6730 N N . PRO B 1 195 ? 8.544 32.117 8.196 1.000 22.125 195 PRO B N 1
ATOM 6731 C CA . PRO B 1 195 ? 7.314 32.212 9.003 1.000 22.395 195 PRO B CA 1
ATOM 6732 C C . PRO B 1 195 ? 6.847 30.921 9.702 1.000 21.513 195 PRO B C 1
ATOM 6733 O O . PRO B 1 195 ? 6.067 30.962 10.689 1.000 21.153 195 PRO B O 1
ATOM 6744 N N . ILE B 1 196 ? 7.294 29.773 9.202 1.000 20.581 196 ILE B N 1
ATOM 6745 C CA . ILE B 1 196 ? 6.943 28.460 9.815 1.000 18.650 196 ILE B CA 1
ATOM 6746 C C . ILE B 1 196 ? 8.232 27.811 10.331 1.000 17.933 196 ILE B C 1
ATOM 6747 O O . ILE B 1 196 ? 8.220 26.625 10.638 1.000 17.477 196 ILE B O 1
ATOM 6763 N N . GLY B 1 197 ? 9.318 28.578 10.426 1.000 18.525 197 GLY B N 1
ATOM 6764 C CA . GLY B 1 197 ? 10.607 28.028 10.899 1.000 17.251 197 GLY B CA 1
ATOM 6765 C C . GLY B 1 197 ? 10.734 27.914 12.411 1.000 17.632 197 GLY B C 1
ATOM 6766 O O . GLY B 1 197 ? 9.994 28.497 13.199 1.000 16.055 197 GLY B O 1
ATOM 6770 N N . PRO B 1 198 ? 11.752 27.168 12.898 1.000 17.440 198 PRO B N 1
ATOM 6771 C CA . PRO B 1 198 ? 12.012 27.047 14.326 1.000 17.607 198 PRO B CA 1
ATOM 6772 C C . PRO B 1 198 ? 12.617 28.339 14.918 1.000 18.075 198 PRO B C 1
ATOM 6773 O O . PRO B 1 198 ? 13.187 29.166 14.159 1.000 18.683 198 PRO B O 1
ATOM 6784 N N . ASP B 1 199 ? 12.518 28.475 16.236 1.000 19.285 199 ASP B N 1
ATOM 6785 C CA . ASP B 1 199 ? 13.256 29.549 16.980 1.000 21.332 199 ASP B CA 1
ATOM 6786 C C . ASP B 1 199 ? 14.774 29.407 16.799 1.000 22.893 199 ASP B C 1
ATOM 6787 O O . ASP B 1 199 ? 15.481 30.497 16.641 1.000 24.070 199 ASP B O 1
ATOM 6796 N N . ARG B 1 200 ? 15.311 28.190 16.845 1.000 21.076 200 ARG B N 1
ATOM 6797 C CA A ARG B 1 200 ? 16.767 27.945 16.644 0.500 20.987 200 ARG B CA 1
ATOM 6798 C CA B ARG B 1 200 ? 16.756 27.971 16.564 0.500 20.883 200 ARG B CA 1
ATOM 6799 C C . ARG B 1 200 ? 16.949 26.571 16.012 1.000 20.414 200 ARG B C 1
ATOM 6800 O O . ARG B 1 200 ? 16.073 25.717 16.245 1.000 19.027 200 ARG B O 1
ATOM 6840 N N . LEU B 1 201 ? 18.025 26.402 15.254 1.000 20.032 201 LEU B N 1
ATOM 6841 C CA . LEU B 1 201 ? 18.439 25.126 14.647 1.000 20.043 201 LEU B CA 1
ATOM 6842 C C . LEU B 1 201 ? 19.141 24.345 15.755 1.000 20.688 201 LEU B C 1
ATOM 6843 O O . LEU B 1 201 ? 19.817 24.961 16.627 1.000 20.291 201 LEU B O 1
ATOM 6859 N N . LEU B 1 202 ? 19.098 23.021 15.714 1.000 19.422 202 LEU B N 1
ATOM 6860 C CA . LEU B 1 202 ? 19.908 22.232 16.659 1.000 19.431 202 LEU B CA 1
ATOM 6861 C C . LEU B 1 202 ? 21.385 22.452 16.329 1.000 21.558 202 LEU B C 1
ATOM 6862 O O . LEU B 1 202 ? 21.723 22.837 15.239 1.000 21.073 202 LEU B O 1
ATOM 6878 N N . PRO B 1 203 ? 22.270 22.123 17.265 1.000 24.035 203 PRO B N 1
ATOM 6879 C CA . PRO B 1 203 ? 23.695 22.004 16.953 1.000 26.427 203 PRO B CA 1
ATOM 6880 C C . PRO B 1 203 ? 23.922 20.933 15.877 1.000 28.782 203 PRO B C 1
ATOM 6881 O O . PRO B 1 203 ? 23.203 19.952 15.853 1.000 28.836 203 PRO B O 1
ATOM 6892 N N . GLU B 1 204 ? 24.920 21.156 15.009 1.000 33.212 204 GLU B N 1
ATOM 6893 C CA . GLU B 1 204 ? 25.219 20.301 13.826 1.000 35.120 204 GLU B CA 1
ATOM 6894 C C . GLU B 1 204 ? 25.256 18.827 14.230 1.000 35.435 204 GLU B C 1
ATOM 6895 O O . GLU B 1 204 ? 24.787 17.978 13.453 1.000 35.900 204 GLU B O 1
ATOM 6907 N N . THR B 1 205 ? 25.771 18.513 15.423 1.000 36.661 205 THR B N 1
ATOM 6908 C CA . THR B 1 205 ? 25.950 17.107 15.868 1.000 36.381 205 THR B CA 1
ATOM 6909 C C . THR B 1 205 ? 24.585 16.455 16.137 1.000 33.034 205 THR B C 1
ATOM 6910 O O . THR B 1 205 ? 24.561 15.233 16.311 1.000 33.276 205 THR B O 1
ATOM 6921 N N . GLU B 1 206 ? 23.482 17.211 16.190 1.000 28.546 206 GLU B N 1
ATOM 6922 C CA . GLU B 1 206 ? 22.124 16.637 16.417 1.000 27.142 206 GLU B CA 1
ATOM 6923 C C . GLU B 1 206 ? 21.276 16.759 15.149 1.000 22.948 206 GLU B C 1
ATOM 6924 O O . GLU B 1 206 ? 20.141 16.305 15.142 1.000 23.635 206 GLU B O 1
ATOM 6936 N N . VAL B 1 207 ? 21.823 17.351 14.103 1.000 19.652 207 VAL B N 1
ATOM 6937 C CA . VAL B 1 207 ? 21.069 17.591 12.842 1.000 18.321 207 VAL B CA 1
ATOM 6938 C C . VAL B 1 207 ? 20.869 16.243 12.141 1.000 17.612 207 VAL B C 1
ATOM 6939 O O . VAL B 1 207 ? 21.861 15.572 11.920 1.000 17.735 207 VAL B O 1
ATOM 6952 N N . ARG B 1 208 ? 19.650 15.950 11.709 1.000 17.281 208 ARG B N 1
ATOM 6953 C CA . ARG B 1 208 ? 19.381 14.671 11.014 1.000 15.713 208 ARG B CA 1
ATOM 6954 C C . ARG B 1 208 ? 18.940 14.908 9.582 1.000 15.149 208 ARG B C 1
ATOM 6955 O O . ARG B 1 208 ? 17.989 15.679 9.334 1.000 17.372 208 ARG B O 1
ATOM 6976 N N . GLN B 1 209 ? 19.599 14.224 8.642 1.000 14.602 209 GLN B N 1
ATOM 6977 C CA . GLN B 1 209 ? 19.122 14.178 7.250 1.000 15.604 209 GLN B CA 1
ATOM 6978 C C . GLN B 1 209 ? 17.942 13.187 7.187 1.000 14.906 209 GLN B C 1
ATOM 6979 O O . GLN B 1 209 ? 17.830 12.364 8.084 1.000 18.607 209 GLN B O 1
ATOM 6993 N N . THR B 1 210 ? 17.068 13.362 6.214 1.000 14.669 210 THR B N 1
ATOM 6994 C CA . THR B 1 210 ? 15.760 12.660 6.174 1.000 14.728 210 THR B CA 1
ATOM 6995 C C . THR B 1 210 ? 15.821 11.522 5.157 1.000 14.148 210 THR B C 1
ATOM 6996 O O . THR B 1 210 ? 16.725 11.467 4.305 1.000 14.009 210 THR B O 1
ATOM 7007 N N . TRP B 1 211 ? 14.919 10.558 5.375 1.000 13.075 211 TRP B N 1
ATOM 7008 C CA . TRP B 1 211 ? 14.713 9.375 4.513 1.000 12.919 211 TRP B CA 1
ATOM 7009 C C . TRP B 1 211 ? 15.027 9.696 3.057 1.000 12.598 211 TRP B C 1
ATOM 7010 O O . TRP B 1 211 ? 14.445 10.582 2.449 1.000 12.572 211 TRP B O 1
ATOM 7031 N N . PRO B 1 212 ? 15.806 8.861 2.334 1.000 13.190 212 PRO B N 1
ATOM 7032 C CA . PRO B 1 212 ? 16.375 7.607 2.832 1.000 12.437 212 PRO B CA 1
ATOM 7033 C C . PRO B 1 212 ? 17.662 7.647 3.666 1.000 12.567 212 PRO B C 1
ATOM 7034 O O . PRO B 1 212 ? 18.103 6.570 4.113 1.000 12.949 212 PRO B O 1
ATOM 7045 N N . HIS B 1 213 ? 18.217 8.830 3.933 1.000 12.495 213 HIS B N 1
ATOM 7046 C CA . HIS B 1 213 ? 19.248 9.024 4.975 1.000 12.827 213 HIS B CA 1
ATOM 7047 C C . HIS B 1 213 ? 18.757 8.462 6.306 1.000 12.219 213 HIS B C 1
ATOM 7048 O O . HIS B 1 213 ? 17.525 8.680 6.608 1.000 13.181 213 HIS B O 1
ATOM 7063 N N . ARG B 1 214 ? 19.655 7.871 7.081 1.000 12.704 214 ARG B N 1
ATOM 7064 C CA . ARG B 1 214 ? 19.284 7.306 8.397 1.000 13.030 214 ARG B CA 1
ATOM 7065 C C . ARG B 1 214 ? 20.395 7.657 9.377 1.000 13.338 214 ARG B C 1
ATOM 7066 O O . ARG B 1 214 ? 21.559 7.935 8.963 1.000 16.698 214 ARG B O 1
ATOM 7087 N N . ALA B 1 215 ? 20.011 7.748 10.620 1.000 14.242 215 ALA B N 1
ATOM 7088 C CA . ALA B 1 215 ? 20.855 7.910 11.809 1.000 14.666 215 ALA B CA 1
ATOM 7089 C C . ALA B 1 215 ? 20.132 7.318 13.011 1.000 14.606 215 ALA B C 1
ATOM 7090 O O . ALA B 1 215 ? 18.913 7.558 13.156 1.000 14.877 215 ALA B O 1
ATOM 7097 N N . GLU B 1 216 ? 20.897 6.692 13.887 1.000 14.516 216 GLU B N 1
ATOM 7098 C CA . GLU B 1 216 ? 20.362 6.167 15.138 1.000 15.186 216 GLU B CA 1
ATOM 7099 C C . GLU B 1 216 ? 19.682 7.253 15.963 1.000 14.607 216 GLU B C 1
ATOM 7100 O O . GLU B 1 216 ? 20.146 8.436 16.011 1.000 14.563 216 GLU B O 1
ATOM 7112 N N . VAL B 1 217 ? 18.613 6.857 16.620 1.000 14.472 217 VAL B N 1
ATOM 7113 C CA . VAL B 1 217 ? 18.031 7.650 17.736 1.000 14.430 217 VAL B CA 1
ATOM 7114 C C . VAL B 1 217 ? 18.382 6.859 18.980 1.000 15.400 217 VAL B C 1
ATOM 7115 O O . VAL B 1 217 ? 17.779 5.811 19.207 1.000 14.868 217 VAL B O 1
ATOM 7128 N N . PRO B 1 218 ? 19.400 7.284 19.776 1.000 15.767 218 PRO B N 1
ATOM 7129 C CA . PRO B 1 218 ? 19.796 6.472 20.925 1.000 16.401 218 PRO B CA 1
ATOM 7130 C C . PRO B 1 218 ? 18.608 6.242 21.859 1.000 15.573 218 PRO B C 1
ATOM 7131 O O . PRO B 1 218 ? 17.732 7.118 22.008 1.000 15.859 218 PRO B O 1
ATOM 7142 N N . MET B 1 219 ? 18.623 5.097 22.508 1.000 16.559 219 MET B N 1
ATOM 7143 C CA . MET B 1 219 ? 17.508 4.716 23.424 1.000 15.433 219 MET B CA 1
ATOM 7144 C C . MET B 1 219 ? 17.635 5.535 24.693 1.000 15.772 219 MET B C 1
ATOM 7145 O O . MET B 1 219 ? 18.751 5.596 25.263 1.000 17.164 219 MET B O 1
ATOM 7159 N N . SER B 1 220 ? 16.546 6.130 25.177 1.000 14.517 220 SER B N 1
ATOM 7160 C CA . SER B 1 220 ? 16.562 6.851 26.456 1.000 16.172 220 SER B CA 1
ATOM 7161 C C . SER B 1 220 ? 16.575 5.858 27.608 1.000 17.453 220 SER B C 1
ATOM 7162 O O . SER B 1 220 ? 16.774 6.303 28.759 1.000 17.810 220 SER B O 1
ATOM 7170 N N . PHE B 1 221 ? 16.298 4.582 27.310 1.000 16.173 221 PHE B N 1
ATOM 7171 C CA . PHE B 1 221 ? 16.170 3.551 28.358 1.000 17.341 221 PHE B CA 1
ATOM 7172 C C . PHE B 1 221 ? 17.422 2.692 28.430 1.000 16.446 221 PHE B C 1
ATOM 7173 O O . PHE B 1 221 ? 18.034 2.363 27.393 1.000 18.466 221 PHE B O 1
ATOM 7190 N N . ALA B 1 222 ? 17.770 2.314 29.660 1.000 17.654 222 ALA B N 1
ATOM 7191 C CA . ALA B 1 222 ? 18.781 1.273 29.951 1.000 18.567 222 ALA B CA 1
ATOM 7192 C C . ALA B 1 222 ? 18.330 -0.073 29.382 1.000 18.719 222 ALA B C 1
ATOM 7193 O O . ALA B 1 222 ? 17.103 -0.356 29.339 1.000 18.857 222 ALA B O 1
ATOM 7200 N N . HIS B 1 223 ? 19.298 -0.951 29.099 1.000 18.526 223 HIS B N 1
ATOM 7201 C CA . HIS B 1 223 ? 18.982 -2.347 28.735 1.000 17.757 223 HIS B CA 1
ATOM 7202 C C . HIS B 1 223 ? 18.142 -2.909 29.876 1.000 17.707 223 HIS B C 1
ATOM 7203 O O . HIS B 1 223 ? 18.547 -2.849 31.055 1.000 17.548 223 HIS B O 1
ATOM 7218 N N . PRO B 1 224 ? 16.925 -3.416 29.599 1.000 18.432 224 PRO B N 1
ATOM 7219 C CA . PRO B 1 224 ? 16.039 -3.772 30.709 1.000 18.273 224 PRO B CA 1
ATOM 7220 C C . PRO B 1 224 ? 16.447 -5.034 31.478 1.000 18.654 224 PRO B C 1
ATOM 7221 O O . PRO B 1 224 ? 15.778 -5.329 32.495 1.000 18.821 224 PRO B O 1
ATOM 7232 N N . VAL B 1 225 ? 17.419 -5.804 30.980 1.000 18.191 225 VAL B N 1
ATOM 7233 C CA . VAL B 1 225 ? 17.896 -7.015 31.718 1.000 18.566 225 VAL B CA 1
ATOM 7234 C C . VAL B 1 225 ? 19.316 -6.818 32.273 1.000 20.271 225 VAL B C 1
ATOM 7235 O O . VAL B 1 225 ? 19.543 -7.105 33.448 1.000 20.879 225 VAL B O 1
ATOM 7248 N N . LEU B 1 226 ? 20.222 -6.263 31.489 1.000 22.516 226 LEU B N 1
ATOM 7249 C CA . LEU B 1 226 ? 21.647 -6.191 31.894 1.000 22.623 226 LEU B CA 1
ATOM 7250 C C . LEU B 1 226 ? 22.052 -4.802 32.411 1.000 25.808 226 LEU B C 1
ATOM 7251 O O . LEU B 1 226 ? 23.078 -4.759 33.098 1.000 28.953 226 LEU B O 1
ATOM 7267 N N . ALA B 1 227 ? 21.210 -3.766 32.244 1.000 28.843 227 ALA B N 1
ATOM 7268 C CA . ALA B 1 227 ? 21.464 -2.341 32.558 1.000 31.686 227 ALA B CA 1
ATOM 7269 C C . ALA B 1 227 ? 22.898 -1.977 32.119 1.000 32.781 227 ALA B C 1
ATOM 7270 O O . ALA B 1 227 ? 23.289 -2.370 31.001 1.000 30.209 227 ALA B O 1
ATOM 7277 N N . LYS B 1 228 ? 23.668 -1.252 32.946 1.000 35.987 228 LYS B N 1
ATOM 7278 C CA . LYS B 1 228 ? 25.013 -0.739 32.552 1.000 37.845 228 LYS B CA 1
ATOM 7279 C C . LYS B 1 228 ? 25.966 -1.914 32.271 1.000 37.706 228 LYS B C 1
ATOM 7280 O O . LYS B 1 228 ? 26.987 -1.687 31.581 1.000 46.020 228 LYS B O 1
ATOM 7299 N N . ALA B 1 229 ? 25.676 -3.113 32.765 1.000 36.000 229 ALA B N 1
ATOM 7300 C CA . ALA B 1 229 ? 26.561 -4.296 32.617 1.000 35.543 229 ALA B CA 1
ATOM 7301 C C . ALA B 1 229 ? 26.554 -4.769 31.156 1.000 35.107 229 ALA B C 1
ATOM 7302 O O . ALA B 1 229 ? 27.522 -5.418 30.742 1.000 33.050 229 ALA B O 1
ATOM 7309 N N . PHE B 1 230 ? 25.526 -4.411 30.373 1.000 35.485 230 PHE B N 1
ATOM 7310 C CA . PHE B 1 230 ? 25.444 -4.817 28.952 1.000 31.018 230 PHE B CA 1
ATOM 7311 C C . PHE B 1 230 ? 26.690 -4.340 28.187 1.000 33.581 230 PHE B C 1
ATOM 7312 O O . PHE B 1 230 ? 27.042 -3.124 28.256 1.000 36.211 230 PHE B O 1
ATOM 7329 N N . ALA B 1 231 ? 27.367 -5.260 27.488 1.000 33.938 231 ALA B N 1
ATOM 7330 C CA . ALA B 1 231 ? 28.476 -4.948 26.555 1.000 32.722 231 ALA B CA 1
ATOM 7331 C C . ALA B 1 231 ? 28.269 -5.705 25.238 1.000 30.119 231 ALA B C 1
ATOM 7332 O O . ALA B 1 231 ? 28.137 -6.935 25.263 1.000 31.162 231 ALA B O 1
ATOM 7339 N N . VAL B 1 232 ? 28.285 -4.969 24.132 1.000 27.412 232 VAL B N 1
ATOM 7340 C CA . VAL B 1 232 ? 27.923 -5.481 22.780 1.000 25.477 232 VAL B CA 1
ATOM 7341 C C . VAL B 1 232 ? 28.917 -6.567 22.419 1.000 25.055 232 VAL B C 1
ATOM 7342 O O . VAL B 1 232 ? 28.472 -7.638 22.038 1.000 22.068 232 VAL B O 1
ATOM 7355 N N . GLY B 1 233 ? 30.214 -6.303 22.623 1.000 26.809 233 GLY B N 1
ATOM 7356 C CA . GLY B 1 233 ? 31.318 -7.100 22.059 1.000 26.536 233 GLY B CA 1
ATOM 7357 C C . GLY B 1 233 ? 31.277 -8.544 22.501 1.000 27.529 233 GLY B C 1
ATOM 7358 O O . GLY B 1 233 ? 31.488 -9.453 21.630 1.000 31.785 233 GLY B O 1
ATOM 7362 N N . GLU B 1 234 ? 31.001 -8.804 23.773 1.000 26.627 234 GLU B N 1
ATOM 7363 C CA . GLU B 1 234 ? 30.948 -10.206 24.247 1.000 27.052 234 GLU B CA 1
ATOM 7364 C C . GLU B 1 234 ? 29.940 -10.982 23.393 1.000 26.029 234 GLU B C 1
ATOM 7365 O O . GLU B 1 234 ? 30.263 -12.147 22.991 1.000 24.467 234 GLU B O 1
ATOM 7377 N N . PHE B 1 235 ? 28.742 -10.444 23.146 1.000 21.466 235 PHE B N 1
ATOM 7378 C CA . PHE B 1 235 ? 27.741 -11.167 22.312 1.000 19.815 235 PHE B CA 1
ATOM 7379 C C . PHE B 1 235 ? 28.210 -11.262 20.844 1.000 19.378 235 PHE B C 1
ATOM 7380 O O . PHE B 1 235 ? 27.865 -12.232 20.174 1.000 19.629 235 PHE B O 1
ATOM 7397 N N . THR B 1 236 ? 28.856 -10.237 20.293 1.000 20.008 236 THR B N 1
ATOM 7398 C CA . THR B 1 236 ? 29.195 -10.166 18.859 1.000 20.215 236 THR B CA 1
ATOM 7399 C C . THR B 1 236 ? 30.002 -11.419 18.507 1.000 22.179 236 THR B C 1
ATOM 7400 O O . THR B 1 236 ? 29.823 -11.915 17.390 1.000 22.138 236 THR B O 1
ATOM 7411 N N . LYS B 1 237 ? 30.855 -11.865 19.446 1.000 22.663 237 LYS B N 1
ATOM 7412 C CA . LYS B 1 237 ? 31.737 -13.052 1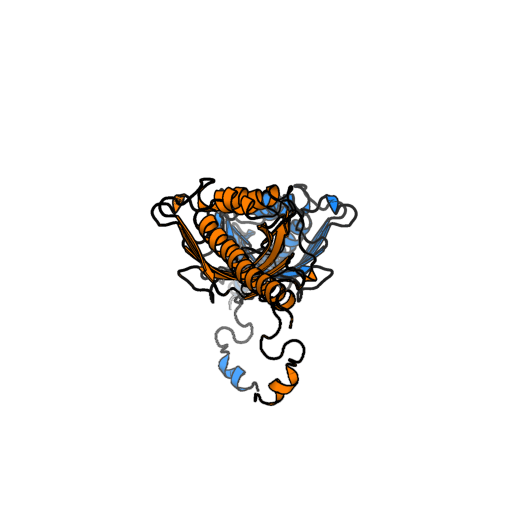9.276 1.000 24.739 237 LYS B CA 1
ATOM 7413 C C . LYS B 1 237 ? 30.945 -14.284 18.824 1.000 24.379 237 LYS B C 1
ATOM 7414 O O . LYS B 1 237 ? 31.537 -15.152 18.089 1.000 22.903 237 LYS B O 1
ATOM 7433 N N . LEU B 1 238 ? 29.677 -14.398 19.212 1.000 23.610 238 LEU B N 1
ATOM 7434 C CA . LEU B 1 238 ? 28.850 -15.607 18.914 1.000 23.290 238 LEU B CA 1
ATOM 7435 C C . LEU B 1 238 ? 28.246 -15.547 17.495 1.000 23.972 238 LEU B C 1
ATOM 7436 O O . LEU B 1 238 ? 27.748 -16.581 17.050 1.000 21.765 238 LEU B O 1
ATOM 7452 N N . GLN B 1 239 ? 28.277 -14.415 16.794 1.000 23.720 239 GLN B N 1
ATOM 7453 C CA . GLN B 1 239 ? 27.714 -14.284 15.424 1.000 25.409 239 GLN B CA 1
ATOM 7454 C C . GLN B 1 239 ? 28.717 -14.755 14.357 1.000 27.038 239 GLN B C 1
ATOM 7455 O O . GLN B 1 239 ? 29.882 -14.519 14.529 1.000 24.753 239 GLN B O 1
ATOM 7469 N N . LYS B 1 240 ? 28.254 -15.227 13.202 1.000 29.718 240 LYS B N 1
ATOM 7470 C CA . LYS B 1 240 ? 29.173 -15.611 12.086 1.000 35.193 240 LYS B CA 1
ATOM 7471 C C . LYS B 1 240 ? 28.850 -14.716 10.888 1.000 38.003 240 LYS B C 1
ATOM 7472 O O . LYS B 1 240 ? 27.774 -14.091 10.903 1.000 36.090 240 LYS B O 1
ATOM 7491 N N . LYS B 1 241 ? 29.808 -14.565 9.966 1.000 41.489 241 LYS B N 1
ATOM 7492 C CA . LYS B 1 241 ? 29.691 -13.721 8.743 1.000 46.179 241 LYS B CA 1
ATOM 7493 C C . LYS B 1 241 ? 29.570 -14.628 7.514 1.000 45.523 241 LYS B C 1
ATOM 7494 O O . LYS B 1 241 ? 30.520 -14.661 6.732 1.000 44.118 241 LYS B O 1
#

InterPro domains:
  IPR032710 NTF2-like domain superfamily [SSF54427] (15-182)
  IPR037401 SnoaL-like domain [PF13577] (21-163)

Secondary structure (DSSP, 8-state):
--HHHHHHHHHHHHHHHHHHHHHHHHHHHHHHHHTTT-HHHHHHTEEEEEEEEETTEEEEHHHHHHIIIIIIIIHHHHSS--S--TTEEEEEEEEEEEEEE-TTSSEEEEEEEEEEEEEE-GGGGGGSPTTS-SEEEEEEEEEEEEEEETTEEEEEEEEEEEEEEEETTTBGGG---S-----S-TTTSTTS-SEEPPGGG----TTS------SSPPTTTGGG--HHHHHTT--/--HHHHHHHHHHHHHHHHHHHHHHHHHHHHHHHHTTT-HHHHHTTEEEEEEEEETTEEEEHHHHHHIIIIIIIIHHHHSS--S--TTEEEEEEEEEEEEEE-TTSSEEEEEEEEEEEEEE-GGGGGGSPTTS-SEEEEEEEEEEEEEEETTEEEEEEEEEEEEEEEETTT-GGG---S--S--S-TTTSTT--SEEPPGGG----TTS------SSPPTTTGGG--HHHHHTT---

Nearest PDB structures (foldseek):
  8abt-assembly2_B  TM=1.004E+00  e=2.180E-50  Novosphingobium aromaticivorans DSM 12444
  8abu-assembly1_B  TM=9.851E-01  e=9.656E-49  Novosphingobium aromaticivorans DSM 12444
  8abu-assembly1_A  TM=9.923E-01  e=1.582E-47  Novosphingobium aromaticivorans DSM 12444
  8abu-assembly1_C  TM=9.838E-01  e=3.135E-47  Novosphingobium aromaticivorans DSM 12444
  8abv-assembly1_A  TM=1.000E+00  e=4.522E-45  Sphingomonas paucimobilis

Organism: Novosphingobium aromaticivorans (strain ATCC 700278 / DSM 12444 / CCUG 56034 / CIP 105152 / NBRC 16084 / F199) (NCBI:txid279238)

Radius of gyration: 29.42 Å; Cα contacts (8 Å, |Δi|>4): 906; chains: 2; bounding box: 52×59×121 Å

Sequence (471 aa):
ASSEESRLAALEARVTELEDLNAIRRLQWAYGYYIDYNRPEEVAGLFAKDGAVVFLSGEYVGYEGVMRLYGTWFQNLFTGGRRGPVHGLLLDHFQLQDVITIAPDGQTAKGRFRGILAGGWHDDIVKDKPEGMPQQFWESGIYENDYVKEDGVWKIKRLDYMMQWQADYETGWSKTIAHLQPAAVCFPENPIGPDRLLPETEVRQTWPHRAEVPMSFAHPVLAKAFAVGEFTKLQKASSSESRLAALEARVTELEDLNAIRRLQWAYGYYIDYNRPEEVAGLFAKDGAVVFLSGEYVGYEGVMRLYGTWFQNLFTGGRRGPVHGLLLDHFQLQDVITIAPDGQTAKGRFRGILAGGWHDDIVKDKPEGMPQQFWESGIYENDYVKEDGVWKIKRLDYMMQWQADYETGWSKTIAHLQPAAVCFPENPIGPDRRLLPETEVRQTWPHRAEVPMSFAHPVLAKAFAVGEFTKLQKK